Protein AF-0000000072098913 (afdb_homodimer)

Organism: Capsicum annuum (NCBI:txid4072)

pLDDT: mean 86.0, std 19.07, range [28.91, 98.81]

Nearest PDB structures (foldseek):
  3gro-assembly1_B  TM=9.256E-01  e=4.649E-14  Homo sapiens
  1exw-assembly1_A  TM=8.723E-01  e=9.798E-14  Bos taurus
  1pja-assembly1_A  TM=8.798E-01  e=3.563E-09  Homo sapiens
  3gro-assembly1_B  TM=9.257E-01  e=7.244E-14  Homo sapiens
  1exw-assembly1_A  TM=8.723E-01  e=1.954E-13  Bos taurus

Sequence (402 aa):
VARGLIEFCDEAPPVKNFISIGGPNAGVASTTCAGGPWCAGTGGVSGVGIYSDYVQTHYAPSGYIKLPNDIAGYLKGCRYLPKLNNEIPGANNSIYKQRFTSLQNLVLIMFANDGVITPTESSWFGFYQDGTYSKVLPPQQTNIYIEDLFGLQTLDKAAKIKFIKVPGYHLGMDIQELQQYVVPYLINGAPKNKVATQVVHVARGLIEFCDEAPPVKNFISIGGPNAGVASTTCAGGPWCAGTGGVSGVGIYSDYVQTHYAPSGYIKLPNDIAGYLKGCRYLPKLNNEIPGANNSIYKQRFTSLQNLVLIMFANDGVITPTESSWFGFYQDGTYSKVLPPQQTNIYIEDLFGLQTLDKAAKIKFIKVPGYHLGMDIQELQQYVVPYLINGAPKNKVATQVVH

InterPro domains:
  IPR029058 Alpha/Beta hydrolase fold [G3DSA:3.40.50.1820] (1-196)
  IPR029058 Alpha/Beta hydrolase fold [SSF53474] (1-186)

Solvent-accessible surface area (backbone atoms only — not comparable to full-atom values): 21598 Å² total; per-residue (Å²): 111,61,66,46,36,55,48,44,19,84,68,43,76,89,62,49,54,49,77,39,75,54,36,54,70,54,17,23,54,56,70,63,47,60,84,42,70,60,24,70,76,51,70,66,59,52,85,89,44,49,40,35,69,67,39,42,74,33,26,58,74,34,28,35,45,35,43,38,77,37,52,69,52,28,54,72,31,25,75,41,43,31,62,74,52,30,60,34,85,95,64,61,52,68,63,30,20,57,46,49,50,59,38,63,32,40,37,23,30,24,27,73,52,28,73,78,41,34,54,43,47,4,21,62,44,5,37,53,40,81,65,34,93,82,47,74,33,55,31,80,70,30,66,55,26,70,67,36,43,37,23,58,36,60,32,47,76,67,66,24,55,39,49,41,82,40,80,30,42,66,84,51,68,53,67,67,53,41,39,67,75,44,37,47,65,40,37,61,57,78,67,84,71,87,71,84,61,54,76,84,126,111,60,67,47,36,55,46,45,19,84,69,44,75,89,64,50,54,48,77,40,74,55,35,55,70,56,19,21,55,58,68,63,46,61,82,41,71,60,24,71,76,51,64,70,57,52,84,89,43,50,39,34,70,67,38,43,74,31,26,59,73,35,28,35,45,33,44,37,77,36,53,69,51,29,54,72,30,25,74,40,43,31,62,76,52,30,61,35,85,95,63,62,50,69,64,30,19,56,46,50,51,60,38,63,32,40,36,25,30,23,27,73,50,27,72,78,39,34,54,43,49,3,22,62,42,6,37,52,40,81,64,35,91,84,47,73,34,55,32,78,70,30,65,56,26,70,68,36,43,38,23,57,37,59,31,46,75,68,68,25,54,40,51,42,81,41,82,31,41,67,81,52,67,53,66,68,53,40,41,67,74,44,37,46,64,40,36,61,57,76,67,83,70,88,70,84,61,55,74,83,124

Secondary structure (DSSP, 8-state):
-HHHHHHH-SSSPP-SEEEEES--TT-B---S--SSTTTGGGT---GGGTTSHHHHHHBGGGGGB--TT-HHHHHHH-SSHHHHTT-STT---HHHHHHHTT-SEEEEEEETT-SSSSSGGGGGT-EEPTT-SS-EEPGGGSHHHHTTSSSHHHHHHTT-EEEEEESSSTT---HHHHHHHTHHHHB-S---S--------/-HHHHHHH-SSSPP-SEEEEES--TT-B---S--SSTTTGGG----GGGTTSHHHHHHBGGGGGB--TT-HHHHHHH-SSHHHHTT-STT---HHHHHHHTT-SEEEEEEETT-SSSSSGGGGGT-EEPTT-SS-EEPGGGSHHHHTTSSSHHHHHHTT-EEEEEESSSTT---HHHHHHHTHHHHB-S---S--------

Foldseek 3Di:
DVLCLQQVDPPRDADAEDAQALDLLQAAADPQPPPDPVRVPVVPPDPPPLLPPVNLVPPVSSLRHDHLQCNVSNLPRRDHNCVLLQPNPPPQDQSLQVRVQNHQAYEQEFAPAEPRGVPSLSSVVWQDHRNDSPDIDHNCPDPSQVVVRRCSVVCVVVVRYAYHYDHDYRVPDDPVRCVQRPVCSVVPPPPPDDDPRPPPD/DVLCLLQVDPPRDADAEDAQALDLLQAAADPQPPPDPVRVPVVPPDPPPLLPPVNLVPPVSSLRHDHLQCNVSNLPRRDHNCVSLQPNPPPQDQSLQVRVQNHQAYEQEFAPAEPRGVPSLSSVVWQDHRNDSPDIDHNCPDPSQVVVRRCSVVCVVVVRYAYHYDHDYRVPDDPVRCVQRPVCRVVPPPPPDDDPRPPPD

Structure (mmCIF, N/CA/C/O backbone):
data_AF-0000000072098913-model_v1
#
loop_
_entity.id
_entity.type
_entity.pdbx_description
1 polymer 'Palmitoyl-protein thioesterase 1-like'
#
loop_
_atom_site.group_PDB
_atom_site.id
_atom_site.type_symbol
_atom_site.label_atom_id
_atom_site.label_alt_id
_atom_site.label_comp_id
_atom_site.label_asym_id
_atom_site.label_entity_id
_atom_site.label_seq_id
_atom_site.pdbx_PDB_ins_code
_atom_site.Cartn_x
_atom_site.Cartn_y
_atom_site.Cartn_z
_atom_site.occupancy
_atom_site.B_iso_or_equiv
_atom_site.auth_seq_id
_atom_site.auth_comp_id
_atom_site.auth_asym_id
_atom_site.auth_atom_id
_atom_site.pdbx_PDB_model_num
ATOM 1 N N . VAL A 1 1 ? 1.416 5.195 0.29 1 87.5 1 VAL A N 1
ATOM 2 C CA . VAL A 1 1 ? 1.669 4.633 -1.031 1 87.5 1 VAL A CA 1
ATOM 3 C C . VAL A 1 1 ? 0.344 4.312 -1.72 1 87.5 1 VAL A C 1
ATOM 5 O O . VAL A 1 1 ? 0.079 4.797 -2.822 1 87.5 1 VAL A O 1
ATOM 8 N N . ALA A 1 2 ? -0.575 3.66 -1.055 1 91.25 2 ALA A N 1
ATOM 9 C CA . ALA A 1 2 ? -1.812 3.191 -1.674 1 91.25 2 ALA A CA 1
ATOM 10 C C . ALA A 1 2 ? -2.678 4.363 -2.125 1 91.25 2 ALA A C 1
ATOM 12 O O . ALA A 1 2 ? -3.402 4.262 -3.119 1 91.25 2 ALA A O 1
ATOM 13 N N . ARG A 1 3 ? -2.588 5.488 -1.411 1 95.81 3 ARG A N 1
ATOM 14 C CA . ARG A 1 3 ? -3.373 6.656 -1.8 1 95.81 3 ARG A CA 1
ATOM 15 C C . ARG A 1 3 ? -2.969 7.152 -3.184 1 95.81 3 ARG A C 1
ATOM 17 O O . ARG A 1 3 ? -3.779 7.742 -3.9 1 95.81 3 ARG A O 1
ATOM 24 N N . GLY A 1 4 ? -1.694 6.922 -3.562 1 94.94 4 GLY A N 1
ATOM 25 C CA . GLY A 1 4 ? -1.233 7.27 -4.898 1 94.94 4 GLY A CA 1
ATOM 26 C C . GLY A 1 4 ? -2.043 6.609 -6 1 94.94 4 GLY A C 1
ATOM 27 O O . GLY A 1 4 ? -2.232 7.188 -7.07 1 94.94 4 GLY A O 1
ATOM 28 N N . LEU A 1 5 ? -2.596 5.422 -5.715 1 93.94 5 LEU A N 1
ATOM 29 C CA . LEU A 1 5 ? -3.4 4.715 -6.707 1 93.94 5 LEU A CA 1
ATOM 30 C C . LEU A 1 5 ? -4.664 5.496 -7.039 1 93.94 5 LEU A C 1
ATOM 32 O O . LEU A 1 5 ? -5.105 5.516 -8.188 1 93.94 5 LEU A O 1
ATOM 36 N N . ILE A 1 6 ? -5.195 6.141 -6.051 1 94.69 6 ILE A N 1
ATOM 37 C CA . ILE A 1 6 ? -6.422 6.91 -6.234 1 94.69 6 ILE A CA 1
ATOM 38 C C . ILE A 1 6 ? -6.125 8.18 -7.023 1 94.69 6 ILE A C 1
ATOM 40 O O . ILE A 1 6 ? -6.844 8.516 -7.965 1 94.69 6 ILE A O 1
ATOM 44 N N . GLU A 1 7 ? -5.012 8.781 -6.715 1 95 7 GLU A N 1
ATOM 45 C CA . GLU A 1 7 ? -4.793 10.125 -7.227 1 95 7 GLU A CA 1
ATOM 46 C C . GLU A 1 7 ? -3.961 10.102 -8.508 1 95 7 GLU A C 1
ATOM 48 O O . GLU A 1 7 ? -4.246 10.844 -9.453 1 95 7 GLU A O 1
ATOM 53 N N . PHE A 1 8 ? -3.031 9.188 -8.586 1 93.06 8 PHE A N 1
ATOM 54 C CA . PHE A 1 8 ? -2.08 9.234 -9.695 1 93.06 8 PHE A CA 1
ATOM 55 C C . PHE A 1 8 ? -2.586 8.422 -10.875 1 93.06 8 PHE A C 1
ATOM 57 O O . PHE A 1 8 ? -2.131 8.617 -12.008 1 93.06 8 PHE A O 1
ATOM 64 N N . CYS A 1 9 ? -3.482 7.477 -10.688 1 92.88 9 CYS A N 1
ATOM 65 C CA . CYS A 1 9 ? -3.689 6.445 -11.703 1 92.88 9 CYS A CA 1
ATOM 66 C C . CYS A 1 9 ? -5.051 6.605 -12.375 1 92.88 9 CYS A C 1
ATOM 68 O O . CYS A 1 9 ? -6.086 6.52 -11.711 1 92.88 9 CYS A O 1
ATOM 70 N N . ASP A 1 10 ? -4.965 6.66 -13.633 1 87.62 10 ASP A N 1
ATOM 71 C CA . ASP A 1 10 ? -6.199 6.742 -14.406 1 87.62 10 ASP A CA 1
ATOM 72 C C . ASP A 1 10 ? -6.859 5.371 -14.539 1 87.62 10 ASP A C 1
ATOM 74 O O . ASP A 1 10 ? -8.086 5.273 -14.617 1 87.62 10 ASP A O 1
ATOM 78 N N . GLU A 1 11 ? -6.07 4.32 -14.5 1 85 11 GLU A N 1
ATOM 79 C CA . GLU A 1 11 ? -6.574 2.99 -14.828 1 85 11 GLU A CA 1
ATOM 80 C C . GLU A 1 11 ? -6.809 2.162 -13.57 1 85 11 GLU A C 1
ATOM 82 O O . GLU A 1 11 ? -7.184 0.992 -13.648 1 85 11 GLU A O 1
ATOM 87 N N . ALA A 1 12 ? -6.598 2.799 -12.438 1 86.25 12 ALA A N 1
ATOM 88 C CA . ALA A 1 12 ? -6.844 2.049 -11.211 1 86.25 12 ALA A CA 1
ATOM 89 C C . ALA A 1 12 ? -8.336 1.808 -11.008 1 86.25 12 ALA A C 1
ATOM 91 O O . ALA A 1 12 ? -9.164 2.65 -11.367 1 86.25 12 ALA A O 1
ATOM 92 N N . PRO A 1 13 ? -8.625 0.632 -10.484 1 85.06 13 PRO A N 1
ATOM 93 C CA . PRO A 1 13 ? -10.039 0.431 -10.164 1 85.06 13 PRO A CA 1
ATOM 94 C C . PRO A 1 13 ? -10.562 1.454 -9.164 1 85.06 13 PRO A C 1
ATOM 96 O O . PRO A 1 13 ? -9.797 1.999 -8.367 1 85.06 13 PRO A O 1
ATOM 99 N N . PRO A 1 14 ? -11.875 1.675 -9.273 1 87.12 14 PRO A N 1
ATOM 100 C CA . PRO A 1 14 ? -12.453 2.615 -8.312 1 87.12 14 PRO A CA 1
ATOM 101 C C . PRO A 1 14 ? -12.289 2.15 -6.863 1 87.12 14 PRO A C 1
ATOM 103 O O . PRO A 1 14 ? -12.375 0.951 -6.586 1 87.12 14 PRO A O 1
ATOM 106 N N . VAL A 1 15 ? -12.023 3.072 -6.023 1 91.19 15 VAL A N 1
ATOM 107 C CA . VAL A 1 15 ? -11.898 2.832 -4.59 1 91.19 15 VAL A CA 1
ATOM 108 C C . VAL A 1 15 ? -13.047 3.514 -3.85 1 91.19 15 VAL A C 1
ATOM 110 O O . VAL A 1 15 ? -13.25 4.723 -3.984 1 91.19 15 VAL A O 1
ATOM 113 N N . LYS A 1 16 ? -13.758 2.734 -3.088 1 92.44 16 LYS A N 1
ATOM 114 C CA . LYS A 1 16 ? -14.891 3.289 -2.348 1 92.44 16 LYS A CA 1
ATOM 115 C C . LYS A 1 16 ? -14.477 3.705 -0.939 1 92.44 16 LYS A C 1
ATOM 117 O O . LYS A 1 16 ? -14.828 4.793 -0.479 1 92.44 16 LYS A O 1
ATOM 122 N N . ASN A 1 17 ? -13.766 2.832 -0.33 1 94.12 17 ASN A N 1
ATOM 123 C CA . ASN A 1 17 ? -13.289 3.084 1.025 1 94.12 17 ASN A CA 1
ATOM 124 C C . ASN A 1 17 ? -11.766 3.029 1.101 1 94.12 17 ASN A C 1
ATOM 126 O O . ASN A 1 17 ? -11.148 2.102 0.578 1 94.12 17 ASN A O 1
ATOM 130 N N . PHE A 1 18 ? -11.211 4.027 1.618 1 96.62 18 PHE A N 1
ATOM 131 C CA . PHE A 1 18 ? -9.766 4.078 1.831 1 96.62 18 PHE A CA 1
ATOM 132 C C . PHE A 1 18 ? -9.438 4.105 3.318 1 96.62 18 PHE A C 1
ATOM 134 O O . PHE A 1 18 ? -9.984 4.922 4.062 1 96.62 18 PHE A O 1
ATOM 141 N N . ILE A 1 19 ? -8.602 3.172 3.775 1 96.12 19 ILE A N 1
ATOM 142 C CA . ILE A 1 19 ? -8.195 3.068 5.172 1 96.12 19 ILE A CA 1
ATOM 143 C C . ILE A 1 19 ? -6.699 3.328 5.293 1 96.12 19 ILE A C 1
ATOM 145 O O . ILE A 1 19 ? -5.887 2.598 4.719 1 96.12 19 ILE A O 1
ATOM 149 N N . SER A 1 20 ? -6.312 4.355 5.953 1 97.69 20 SER A N 1
ATOM 150 C CA . SER A 1 20 ? -4.926 4.637 6.312 1 97.69 20 SER A CA 1
ATOM 151 C C . SER A 1 20 ? -4.641 4.238 7.754 1 97.69 20 SER A C 1
ATOM 153 O O . SER A 1 20 ? -5.242 4.773 8.688 1 97.69 20 SER A O 1
ATOM 155 N N . ILE A 1 21 ? -3.795 3.301 7.93 1 95.69 21 ILE A N 1
ATOM 156 C CA . ILE A 1 21 ? -3.453 2.805 9.258 1 95.69 21 ILE A CA 1
ATOM 157 C C . ILE A 1 21 ? -2.09 3.352 9.68 1 95.69 21 ILE A C 1
ATOM 159 O O . ILE A 1 21 ? -1.053 2.838 9.258 1 95.69 21 ILE A O 1
ATOM 163 N N . GLY A 1 22 ? -2.072 4.332 10.5 1 95.75 22 GLY A N 1
ATOM 164 C CA . GLY A 1 22 ? -0.832 4.938 10.953 1 95.75 22 GLY A CA 1
ATOM 165 C C . GLY A 1 22 ? -0.014 5.539 9.828 1 95.75 22 GLY A C 1
ATOM 166 O O . GLY A 1 22 ? 1.218 5.496 9.852 1 95.75 22 GLY A O 1
ATOM 167 N N . GLY A 1 23 ? -0.62 6.031 8.828 1 96 23 GLY A N 1
ATOM 168 C CA . GLY A 1 23 ? 0.094 6.578 7.684 1 96 23 GLY A CA 1
ATOM 169 C C . GLY A 1 23 ? 0.58 7.996 7.91 1 96 23 GLY A C 1
ATOM 170 O O . GLY A 1 23 ? -0.085 8.789 8.586 1 96 23 GLY A O 1
ATOM 171 N N . PRO A 1 24 ? 1.783 8.328 7.375 1 96.75 24 PRO A N 1
ATOM 172 C CA . PRO A 1 24 ? 2.283 9.703 7.449 1 96.75 24 PRO A CA 1
ATOM 173 C C . PRO A 1 24 ? 1.646 10.617 6.406 1 96.75 24 PRO A C 1
ATOM 175 O O . PRO A 1 24 ? 2.348 11.195 5.57 1 96.75 24 PRO A O 1
ATOM 178 N N . ASN A 1 25 ? 0.401 10.93 6.562 1 98.56 25 ASN A N 1
ATOM 179 C CA . ASN A 1 25 ? -0.405 11.555 5.52 1 98.56 25 ASN A CA 1
ATOM 180 C C . ASN A 1 25 ? -0.015 13.016 5.316 1 98.56 25 ASN A C 1
ATOM 182 O O . ASN A 1 25 ? -0.123 13.539 4.207 1 98.56 25 ASN A O 1
ATOM 186 N N . ALA A 1 26 ? 0.396 13.742 6.426 1 98.56 26 ALA A N 1
ATOM 187 C CA . ALA A 1 26 ? 0.871 15.117 6.312 1 98.56 26 ALA A CA 1
ATOM 188 C C . ALA A 1 26 ? 2.393 15.18 6.402 1 98.56 26 ALA A C 1
ATOM 190 O O . ALA A 1 26 ? 2.973 16.266 6.441 1 98.56 26 ALA A O 1
ATOM 191 N N . GLY A 1 27 ? 3.039 13.977 6.508 1 97.19 27 GLY A N 1
ATOM 192 C CA . GLY A 1 27 ? 4.492 13.906 6.562 1 97.19 27 GLY A CA 1
ATOM 193 C C . GLY A 1 27 ? 5.016 13.5 7.926 1 97.19 27 GLY A C 1
ATOM 194 O O . GLY A 1 27 ? 4.242 13.312 8.867 1 97.19 27 GLY A O 1
ATOM 195 N N . VAL A 1 28 ? 6.277 13.312 7.973 1 95.5 28 VAL A N 1
ATOM 196 C CA . VAL A 1 28 ? 7.008 13.031 9.203 1 95.5 28 VAL A CA 1
ATOM 197 C C . VAL A 1 28 ? 8.078 14.094 9.422 1 95.5 28 VAL A C 1
ATOM 199 O O . VAL A 1 28 ? 8.844 14.414 8.508 1 95.5 28 VAL A O 1
ATOM 202 N N . ALA A 1 29 ? 8.109 14.734 10.609 1 92.56 29 ALA A N 1
ATOM 203 C CA . ALA A 1 29 ? 9.008 15.852 10.898 1 92.56 29 ALA A CA 1
ATOM 204 C C . ALA A 1 29 ? 10.336 15.359 11.461 1 92.56 29 ALA A C 1
ATOM 206 O O . ALA A 1 29 ? 11.172 16.156 11.883 1 92.56 29 ALA A O 1
ATOM 207 N N . SER A 1 30 ? 10.625 14.203 11.641 1 76.44 30 SER A N 1
ATOM 208 C CA . SER A 1 30 ? 11.891 13.727 12.172 1 76.44 30 SER A CA 1
ATOM 209 C C . SER A 1 30 ? 12.609 12.836 11.164 1 76.44 30 SER A C 1
ATOM 211 O O . SER A 1 30 ? 11.977 12.078 10.43 1 76.44 30 SER A O 1
ATOM 213 N N . THR A 1 31 ? 13.812 13.32 10.984 1 60.28 31 THR A N 1
ATOM 214 C CA . THR A 1 31 ? 14.688 12.531 10.125 1 60.28 31 THR A CA 1
ATOM 215 C C . THR A 1 31 ? 15.234 11.32 10.875 1 60.28 31 THR A C 1
ATOM 217 O O . THR A 1 31 ? 15.875 10.453 10.281 1 60.28 31 THR A O 1
ATOM 220 N N . THR A 1 32 ? 15.109 11.641 12.352 1 54.09 32 THR A N 1
ATOM 221 C CA . THR A 1 32 ? 15.758 10.594 13.133 1 54.09 32 THR A CA 1
ATOM 222 C C . THR A 1 32 ? 15.094 9.242 12.891 1 54.09 32 THR A C 1
ATOM 224 O O . THR A 1 32 ? 13.867 9.148 12.844 1 54.09 32 THR A O 1
ATOM 227 N N . CYS A 1 33 ? 15.664 8.609 12.047 1 49.53 33 CYS A N 1
ATOM 228 C CA . CYS A 1 33 ? 15.266 7.207 12.055 1 49.53 33 CYS A CA 1
ATOM 229 C C . CYS A 1 33 ? 15.094 6.695 13.477 1 49.53 33 CYS A C 1
ATOM 231 O O . CYS A 1 33 ? 16.016 6.762 14.281 1 49.53 33 CYS A O 1
ATOM 233 N N . ALA A 1 34 ? 14.211 7.344 14.102 1 42.31 34 ALA A N 1
ATOM 234 C CA . ALA A 1 34 ? 13.984 7.055 15.516 1 42.31 34 ALA A CA 1
ATOM 235 C C . ALA A 1 34 ? 14.062 5.559 15.789 1 42.31 34 ALA A C 1
ATOM 237 O O . ALA A 1 34 ? 13.07 4.84 15.664 1 42.31 34 ALA A O 1
ATOM 238 N N . GLY A 1 35 ? 15.219 5.094 16.156 1 43.25 35 GLY A N 1
ATOM 239 C CA . GLY A 1 35 ? 15.477 3.855 16.875 1 43.25 35 GLY A CA 1
ATOM 240 C C . GLY A 1 35 ? 15.172 2.615 16.062 1 43.25 35 GLY A C 1
ATOM 241 O O . GLY A 1 35 ? 15.266 1.494 16.562 1 43.25 35 GLY A O 1
ATOM 242 N N . GLY A 1 36 ? 14.484 2.865 15.016 1 43.72 36 GLY A N 1
ATOM 243 C CA . GLY A 1 36 ? 14.234 1.586 14.367 1 43.72 36 GLY A CA 1
ATOM 244 C C . GLY A 1 36 ? 15.422 1.086 13.562 1 43.72 36 GLY A C 1
ATOM 245 O O . GLY A 1 36 ? 16.391 1.826 13.336 1 43.72 36 GLY A O 1
ATOM 246 N N . PRO A 1 37 ? 15.625 -0.216 13.5 1 43.28 37 PRO A N 1
ATOM 247 C CA . PRO A 1 37 ? 16.766 -0.815 12.812 1 43.28 37 PRO A CA 1
ATOM 248 C C . PRO A 1 37 ? 17.078 -0.137 11.477 1 43.28 37 PRO A C 1
ATOM 250 O O . PRO A 1 37 ? 18.141 -0.37 10.891 1 43.28 37 PRO A O 1
ATOM 253 N N . TRP A 1 38 ? 16.188 0.713 11.117 1 43.41 38 TRP A N 1
ATOM 254 C CA . TRP A 1 38 ? 16.422 1.33 9.812 1 43.41 38 TRP A CA 1
ATOM 255 C C . TRP A 1 38 ? 17.375 2.514 9.93 1 43.41 38 TRP A C 1
ATOM 257 O O . TRP A 1 38 ? 17.875 3.014 8.922 1 43.41 38 TRP A O 1
ATOM 267 N N . CYS A 1 39 ? 17.469 3.062 11.086 1 50 39 CYS A N 1
ATOM 268 C CA . CYS A 1 39 ? 18.172 4.332 11.273 1 50 39 CYS A CA 1
ATOM 269 C C . CYS A 1 39 ? 19.672 4.156 11.141 1 50 39 CYS A C 1
ATOM 271 O O . CYS A 1 39 ? 20.391 5.113 10.867 1 50 39 CYS A O 1
ATOM 273 N N . ALA A 1 40 ? 20.094 3.094 11.531 1 43.69 40 ALA A N 1
ATOM 274 C CA . ALA A 1 40 ? 21.547 2.986 11.633 1 43.69 40 ALA A CA 1
ATOM 275 C C . ALA A 1 40 ? 22.219 3.328 10.305 1 43.69 40 ALA A C 1
ATOM 277 O O . ALA A 1 40 ? 23.312 3.9 10.289 1 43.69 40 ALA A O 1
ATOM 278 N N . GLY A 1 41 ? 21.625 2.918 9.281 1 43.66 41 GLY A N 1
ATOM 279 C CA . GLY A 1 41 ? 22.391 3.113 8.062 1 43.66 41 GLY A CA 1
ATOM 280 C C . GLY A 1 41 ? 22.312 4.531 7.531 1 43.66 41 GLY A C 1
ATOM 281 O O . GLY A 1 41 ? 23.031 4.891 6.594 1 43.66 41 GLY A O 1
ATOM 282 N N . THR A 1 42 ? 21.266 5.215 7.918 1 47.19 42 THR A N 1
ATOM 283 C CA . THR A 1 42 ? 21.219 6.531 7.293 1 47.19 42 THR A CA 1
ATOM 284 C C . THR A 1 42 ? 22.156 7.504 8.016 1 47.19 42 THR A C 1
ATOM 286 O O . THR A 1 42 ? 22.25 8.672 7.641 1 47.19 42 THR A O 1
ATOM 289 N N . GLY A 1 43 ? 23.172 7.23 8.523 1 44.56 43 GLY A N 1
ATOM 290 C CA . GLY A 1 43 ? 24.156 8.117 9.117 1 44.56 43 GLY A CA 1
ATOM 291 C C . GLY A 1 43 ? 23.562 9.445 9.562 1 44.56 43 GLY A C 1
ATOM 292 O O . GLY A 1 43 ? 24.234 10.484 9.469 1 44.56 43 GLY A O 1
ATOM 293 N N . GLY A 1 44 ? 22.438 9.383 10.266 1 47.78 44 GLY A N 1
ATOM 294 C CA . GLY A 1 44 ? 21.938 10.656 10.758 1 47.78 44 GLY A CA 1
ATOM 295 C C . GLY A 1 44 ? 21.703 11.68 9.656 1 47.78 44 GLY A C 1
ATOM 296 O O . GLY A 1 44 ? 22.516 12.586 9.461 1 47.78 44 GLY A O 1
ATOM 297 N N . VAL A 1 45 ? 21.188 11.375 8.594 1 47.69 45 VAL A N 1
ATOM 298 C CA . VAL A 1 45 ? 20.953 12.422 7.602 1 47.69 45 VAL A CA 1
ATOM 299 C C . VAL A 1 45 ? 20.484 13.695 8.297 1 47.69 45 VAL A C 1
ATOM 301 O O . VAL A 1 45 ? 19.438 13.695 8.945 1 47.69 45 VAL A O 1
ATOM 304 N N . SER A 1 46 ? 21.344 14.43 8.727 1 50.94 46 SER A N 1
ATOM 305 C CA . SER A 1 46 ? 20.984 15.781 9.148 1 50.94 46 SER A CA 1
ATOM 306 C C . SER A 1 46 ? 20.078 16.453 8.125 1 50.94 46 SER A C 1
ATOM 308 O O . SER A 1 46 ? 20.016 16.031 6.965 1 50.94 46 SER A O 1
ATOM 310 N N . GLY A 1 47 ? 19.047 17.375 8.523 1 56.81 47 GLY A N 1
ATOM 311 C CA . GLY A 1 47 ? 18.094 18.172 7.777 1 56.81 47 GLY A CA 1
ATOM 3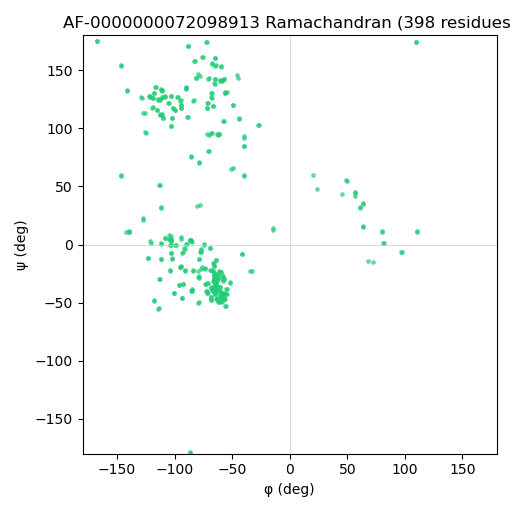12 C C . GLY A 1 47 ? 18.641 18.688 6.461 1 56.81 47 GLY A C 1
ATOM 313 O O . GLY A 1 47 ? 17.906 18.828 5.484 1 56.81 47 GLY A O 1
ATOM 314 N N . VAL A 1 48 ? 20 18.812 6.266 1 60.53 48 VAL A N 1
ATOM 315 C CA . VAL A 1 48 ? 20.516 19.578 5.133 1 60.53 48 VAL A CA 1
ATOM 316 C C . VAL A 1 48 ? 20.578 18.688 3.893 1 60.53 48 VAL A C 1
ATOM 318 O O . VAL A 1 48 ? 20.391 19.156 2.77 1 60.53 48 VAL A O 1
ATOM 321 N N . GLY A 1 49 ? 20.141 17.438 3.977 1 82.69 49 GLY A N 1
ATOM 322 C CA . GLY A 1 49 ? 20.281 16.672 2.746 1 82.69 49 GLY A CA 1
ATOM 323 C C . GLY A 1 49 ? 19.094 15.773 2.453 1 82.69 49 GLY A C 1
ATOM 324 O O . GLY A 1 49 ? 19.094 15.047 1.458 1 82.69 49 GLY A O 1
ATOM 325 N N . ILE A 1 50 ? 18.172 16.016 3.178 1 87 50 ILE A N 1
ATOM 326 C CA . ILE A 1 50 ? 17.062 15.07 3.082 1 87 50 ILE A CA 1
ATOM 327 C C . ILE A 1 50 ? 16.297 15.305 1.784 1 87 50 ILE A C 1
ATOM 329 O O . ILE A 1 50 ? 15.703 14.375 1.234 1 87 50 ILE A O 1
ATOM 333 N N . TYR A 1 51 ? 16.422 16.469 1.197 1 91.44 51 TYR A N 1
ATOM 334 C CA . TYR A 1 51 ? 15.656 16.797 0.001 1 91.44 51 TYR A CA 1
ATOM 335 C C . TYR A 1 51 ? 16.531 16.75 -1.241 1 91.44 51 TYR A C 1
ATOM 337 O O . TYR A 1 51 ? 16.094 17.125 -2.332 1 91.44 51 TYR A O 1
ATOM 345 N N . SER A 1 52 ? 17.766 16.344 -1.067 1 90.12 52 SER A N 1
ATOM 346 C CA . SER A 1 52 ? 18.625 16.188 -2.238 1 90.12 52 SER A CA 1
ATOM 347 C C . SER A 1 52 ? 18.094 15.086 -3.158 1 90.12 52 SER A C 1
ATOM 349 O O . SER A 1 52 ? 17.422 14.156 -2.703 1 90.12 52 SER A O 1
ATOM 351 N N . ASP A 1 53 ? 18.469 15.242 -4.469 1 89.19 53 ASP A N 1
ATOM 352 C CA . ASP A 1 53 ? 18.047 14.25 -5.453 1 89.19 53 ASP A CA 1
ATOM 353 C C . ASP A 1 53 ? 18.531 12.852 -5.062 1 89.19 53 ASP A C 1
ATOM 355 O O . ASP A 1 53 ? 17.797 11.875 -5.188 1 89.19 53 ASP A O 1
ATOM 359 N N . TYR A 1 54 ? 19.781 12.82 -4.629 1 86.56 54 TYR A N 1
ATOM 360 C CA . TYR A 1 54 ? 20.375 11.539 -4.27 1 86.56 54 TYR A CA 1
ATOM 361 C C . TYR A 1 54 ? 19.578 10.859 -3.158 1 86.56 54 TYR A C 1
ATOM 363 O O . TYR A 1 54 ? 19.156 9.711 -3.295 1 86.56 54 TYR A O 1
ATOM 371 N N . VAL A 1 55 ? 19.25 11.547 -2.068 1 85.25 55 VAL A N 1
ATOM 372 C CA . VAL A 1 55 ? 18.531 10.977 -0.928 1 85.25 55 VAL A CA 1
ATOM 373 C C . VAL A 1 55 ? 17.094 10.633 -1.335 1 85.25 55 VAL A C 1
ATOM 375 O O . VAL A 1 55 ? 16.609 9.547 -1.006 1 85.25 55 VAL A O 1
ATOM 378 N N . GLN A 1 56 ? 16.5 11.453 -2.119 1 88.81 56 GLN A N 1
ATOM 379 C CA . GLN A 1 56 ? 15.117 11.273 -2.525 1 88.81 56 GLN A CA 1
ATOM 380 C C . GLN A 1 56 ? 14.969 10.07 -3.445 1 88.81 56 GLN A C 1
ATOM 382 O O . GLN A 1 56 ? 13.891 9.461 -3.512 1 88.81 56 GLN A O 1
ATOM 387 N N . THR A 1 57 ? 16.047 9.672 -4.082 1 86.31 57 THR A N 1
ATOM 388 C CA . THR A 1 57 ? 15.938 8.555 -5.016 1 86.31 57 THR A CA 1
ATOM 389 C C . THR A 1 57 ? 16.5 7.277 -4.398 1 86.31 57 THR A C 1
ATOM 391 O O . THR A 1 57 ? 16.281 6.184 -4.926 1 86.31 57 THR A O 1
ATOM 394 N N . HIS A 1 58 ? 17.156 7.438 -3.133 1 82.06 58 HIS A N 1
ATOM 395 C CA . HIS A 1 58 ? 17.844 6.258 -2.604 1 82.06 58 HIS A CA 1
ATOM 396 C C . HIS A 1 58 ? 17.312 5.895 -1.22 1 82.06 58 HIS A C 1
ATOM 398 O O . HIS A 1 58 ? 17.609 4.82 -0.697 1 82.06 58 HIS A O 1
ATOM 404 N N . TYR A 1 59 ? 16.562 6.762 -0.642 1 84.62 59 TYR A N 1
ATOM 405 C CA . TYR A 1 59 ? 15.977 6.555 0.675 1 84.62 59 TYR A CA 1
ATOM 406 C C . TYR A 1 59 ? 14.461 6.742 0.629 1 84.62 59 TYR A C 1
ATOM 408 O O . TYR A 1 59 ? 13.961 7.855 0.806 1 84.62 59 TYR A O 1
ATOM 416 N N . ALA A 1 60 ? 13.742 5.652 0.503 1 84.62 60 ALA A N 1
ATOM 417 C CA . ALA A 1 60 ? 12.312 5.68 0.195 1 84.62 60 ALA A CA 1
ATOM 418 C C . ALA A 1 60 ? 11.539 6.484 1.237 1 84.62 60 ALA A C 1
ATOM 420 O O . ALA A 1 60 ? 10.68 7.289 0.892 1 84.62 60 ALA A O 1
ATOM 421 N N . PRO A 1 61 ? 11.82 6.355 2.564 1 87.62 61 PRO A N 1
ATOM 422 C CA . PRO A 1 61 ? 11.039 7.109 3.553 1 87.62 61 PRO A CA 1
ATOM 423 C C . PRO A 1 61 ? 11.211 8.617 3.41 1 87.62 61 PRO A C 1
ATOM 425 O O . PRO A 1 61 ? 10.414 9.391 3.957 1 87.62 61 PRO A O 1
ATOM 428 N N . SER A 1 62 ? 12.227 9 2.629 1 89.5 62 SER A N 1
ATOM 429 C CA . SER A 1 62 ? 12.5 10.43 2.492 1 89.5 62 SER A CA 1
ATOM 430 C C . SER A 1 62 ? 11.367 11.141 1.761 1 89.5 62 SER A C 1
ATOM 432 O O . SER A 1 62 ? 11.18 12.352 1.922 1 89.5 62 SER A O 1
ATOM 434 N N . GLY A 1 63 ? 10.602 10.414 0.989 1 92.69 63 GLY A N 1
ATOM 435 C CA . GLY A 1 63 ? 9.484 10.984 0.252 1 92.69 63 GLY A CA 1
ATOM 436 C C . GLY A 1 63 ? 8.344 11.43 1.146 1 92.69 63 GLY A C 1
ATOM 437 O O . GLY A 1 63 ? 7.406 12.086 0.688 1 92.69 63 GLY A O 1
ATOM 438 N N . TYR A 1 64 ? 8.484 11.18 2.496 1 94.94 64 TYR A N 1
ATOM 439 C CA . TYR A 1 64 ? 7.445 11.547 3.449 1 94.94 64 TYR A CA 1
ATOM 440 C C . TYR A 1 64 ? 7.984 12.5 4.504 1 94.94 64 TYR A C 1
ATOM 442 O O . TYR A 1 64 ? 7.254 12.914 5.41 1 94.94 64 TYR A O 1
ATOM 450 N N . ILE A 1 65 ? 9.219 12.883 4.375 1 93.31 65 ILE A N 1
ATOM 451 C CA . ILE A 1 65 ? 9.812 13.742 5.383 1 93.31 65 ILE A CA 1
ATOM 452 C C . ILE A 1 65 ? 9.461 15.203 5.09 1 93.31 65 ILE A C 1
ATOM 454 O O . ILE A 1 65 ? 9.703 15.695 3.984 1 93.31 65 ILE A O 1
ATOM 458 N N . LYS A 1 66 ? 8.883 15.797 6.023 1 95.81 66 LYS A N 1
ATOM 459 C CA . LYS A 1 66 ? 8.516 17.219 5.992 1 95.81 66 LYS A CA 1
ATOM 460 C C . LYS A 1 66 ? 9.07 17.953 7.207 1 95.81 66 LYS A C 1
ATOM 462 O O . LYS A 1 66 ? 8.648 17.703 8.336 1 95.81 66 LYS A O 1
ATOM 467 N N . LEU A 1 67 ? 9.984 18.828 6.91 1 93.56 67 LEU A N 1
ATOM 468 C CA . LEU A 1 67 ? 10.562 19.625 7.988 1 93.56 67 LEU A CA 1
ATOM 469 C C . LEU A 1 67 ? 9.836 20.953 8.133 1 93.56 67 LEU A C 1
ATOM 471 O O . LEU A 1 67 ? 9.844 21.766 7.211 1 93.56 67 LEU A O 1
ATOM 475 N N . PRO A 1 68 ? 9.258 21.156 9.344 1 94.81 68 PRO A N 1
ATOM 476 C CA . PRO A 1 68 ? 8.461 22.375 9.523 1 94.81 68 PRO A CA 1
ATOM 477 C C . PRO A 1 68 ? 9.289 23.656 9.344 1 94.81 68 PRO A C 1
ATOM 479 O O . PRO A 1 68 ? 8.75 24.703 8.977 1 94.81 68 PRO A O 1
ATOM 482 N N . ASN A 1 69 ? 10.555 23.578 9.516 1 93.19 69 ASN A N 1
ATOM 483 C CA . ASN A 1 69 ? 11.414 24.75 9.414 1 93.19 69 ASN A CA 1
ATOM 484 C C . ASN A 1 69 ? 12 24.891 8.008 1 93.19 69 ASN A C 1
ATOM 486 O O . ASN A 1 69 ? 12.836 25.766 7.77 1 93.19 69 ASN A O 1
ATOM 490 N N . ASP A 1 70 ? 11.609 24.062 7.109 1 93.75 70 ASP A N 1
ATOM 491 C CA . ASP A 1 70 ? 12.102 24.141 5.734 1 93.75 70 ASP A CA 1
ATOM 492 C C . ASP A 1 70 ? 11.016 23.719 4.742 1 93.75 70 ASP A C 1
ATOM 494 O O . ASP A 1 70 ? 11.242 22.844 3.91 1 93.75 70 ASP A O 1
ATOM 498 N N . ILE A 1 71 ? 9.938 24.438 4.781 1 96.12 71 ILE A N 1
ATOM 499 C CA . ILE A 1 71 ? 8.797 24.109 3.924 1 96.12 71 ILE A CA 1
ATOM 500 C C . ILE A 1 71 ? 9.172 24.344 2.461 1 96.12 71 ILE A C 1
ATOM 502 O O . ILE A 1 71 ? 8.773 23.578 1.583 1 96.12 71 ILE A O 1
ATOM 506 N N . ALA A 1 72 ? 9.953 25.406 2.229 1 95.94 72 ALA A N 1
ATOM 507 C CA . ALA A 1 72 ? 10.398 25.656 0.859 1 95.94 72 ALA A CA 1
ATOM 508 C C . ALA A 1 72 ? 11.172 24.469 0.312 1 95.94 72 ALA A C 1
ATOM 510 O O . ALA A 1 72 ? 10.945 24.031 -0.82 1 95.94 72 ALA A O 1
ATOM 511 N N . GLY A 1 73 ? 12.125 23.906 1.089 1 95.12 73 GLY A N 1
ATOM 512 C CA . GLY A 1 73 ? 12.859 22.719 0.694 1 95.12 73 GLY A CA 1
ATOM 513 C C . GLY A 1 73 ? 11.969 21.5 0.473 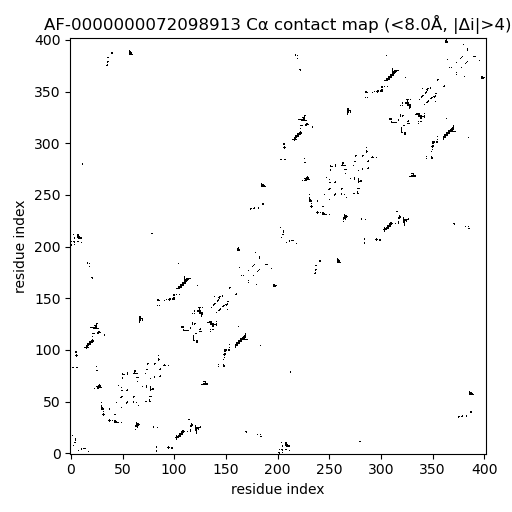1 95.12 73 GLY A C 1
ATOM 514 O O . GLY A 1 73 ? 12.148 20.766 -0.498 1 95.12 73 GLY A O 1
ATOM 515 N N . TYR A 1 74 ? 11.031 21.344 1.394 1 96.44 74 TYR A N 1
ATOM 516 C CA . TYR A 1 74 ? 10.055 20.281 1.282 1 96.44 74 TYR A CA 1
ATOM 517 C C . TYR A 1 74 ? 9.305 20.359 -0.044 1 96.44 74 TYR A C 1
ATOM 519 O O . TYR A 1 74 ? 9.281 19.391 -0.81 1 96.44 74 TYR A O 1
ATOM 527 N N . LEU A 1 75 ? 8.719 21.5 -0.401 1 97.38 75 LEU A N 1
ATOM 528 C CA . LEU A 1 75 ? 7.883 21.672 -1.585 1 97.38 75 LEU A CA 1
ATOM 529 C C . LEU A 1 75 ? 8.703 21.5 -2.857 1 97.38 75 LEU A C 1
ATOM 531 O O . LEU A 1 75 ? 8.203 21 -3.865 1 97.38 75 LEU A O 1
ATOM 535 N N . LYS A 1 76 ? 9.953 21.812 -2.795 1 95.69 76 LYS A N 1
ATOM 536 C CA . LYS A 1 76 ? 10.797 21.797 -3.984 1 95.69 76 LYS A CA 1
ATOM 537 C C . LYS A 1 76 ? 11.5 20.438 -4.129 1 95.69 76 LYS A C 1
ATOM 539 O O . LYS A 1 76 ? 11.688 19.953 -5.242 1 95.69 76 LYS A O 1
ATOM 544 N N . GLY A 1 77 ? 11.805 19.891 -3.031 1 94.38 77 GLY A N 1
ATOM 545 C CA . GLY A 1 77 ? 12.773 18.797 -3.098 1 94.38 77 GLY A CA 1
ATOM 546 C C . GLY A 1 77 ? 12.18 17.453 -2.725 1 94.38 77 GLY A C 1
ATOM 547 O O . GLY A 1 77 ? 12.727 16.406 -3.086 1 94.38 77 GLY A O 1
ATOM 548 N N . CYS A 1 78 ? 11.195 17.375 -1.884 1 94.56 78 CYS A N 1
ATOM 549 C CA . CYS A 1 78 ? 10.547 16.109 -1.562 1 94.56 78 CYS A CA 1
ATOM 550 C C . CYS A 1 78 ? 9.789 15.562 -2.766 1 94.56 78 CYS A C 1
ATOM 552 O O . CYS A 1 78 ? 8.914 16.234 -3.312 1 94.56 78 CYS A O 1
ATOM 554 N N . ARG A 1 79 ? 9.953 14.367 -3.133 1 92.56 79 ARG A N 1
ATOM 555 C CA . ARG A 1 79 ? 9.555 13.906 -4.457 1 92.56 79 ARG A CA 1
ATOM 556 C C . ARG A 1 79 ? 8.156 13.289 -4.43 1 92.56 79 ARG A C 1
ATOM 558 O O . ARG A 1 79 ? 7.516 13.148 -5.473 1 92.56 79 ARG A O 1
ATOM 565 N N . TYR A 1 80 ? 7.695 12.922 -3.299 1 95.62 80 TYR A N 1
ATOM 566 C CA . TYR A 1 80 ? 6.461 12.148 -3.324 1 95.62 80 TYR A CA 1
ATOM 567 C C . TYR A 1 80 ? 5.32 12.922 -2.674 1 95.62 80 TYR A C 1
ATOM 569 O O . TYR A 1 80 ? 4.312 13.211 -3.322 1 95.62 80 TYR A O 1
ATOM 577 N N . LEU A 1 81 ? 5.453 13.367 -1.451 1 97.44 81 LEU A N 1
ATOM 578 C CA . LEU A 1 81 ? 4.332 13.805 -0.622 1 97.44 81 LEU A CA 1
ATOM 579 C C . LEU A 1 81 ? 3.764 15.125 -1.129 1 97.44 81 LEU A C 1
ATOM 581 O O . LEU A 1 81 ? 2.545 15.297 -1.189 1 97.44 81 LEU A O 1
ATOM 585 N N . PRO A 1 82 ? 4.602 16.141 -1.555 1 97.56 82 PRO A N 1
ATOM 586 C CA . PRO A 1 82 ? 4.008 17.375 -2.043 1 97.56 82 PRO A CA 1
ATOM 587 C C . PRO A 1 82 ? 3.111 17.172 -3.262 1 97.56 82 PRO A C 1
ATOM 589 O O . PRO A 1 82 ? 2.086 17.844 -3.404 1 97.56 82 PRO A O 1
ATOM 592 N N . LYS A 1 83 ? 3.525 16.266 -4.105 1 95.88 83 LYS A N 1
ATOM 593 C CA . LYS A 1 83 ? 2.688 15.945 -5.258 1 95.88 83 LYS A CA 1
ATOM 594 C C . LYS A 1 83 ? 1.406 15.234 -4.824 1 95.88 83 LYS A C 1
ATOM 596 O O . LYS A 1 83 ? 0.312 15.602 -5.258 1 95.88 83 LYS A O 1
ATOM 601 N N . LEU A 1 84 ? 1.552 14.234 -3.975 1 97.06 84 LEU A N 1
ATOM 602 C CA . LEU A 1 84 ? 0.407 13.461 -3.504 1 97.06 84 LEU A CA 1
ATOM 603 C C . LEU A 1 84 ? -0.604 14.367 -2.803 1 97.06 84 LEU A C 1
ATOM 605 O O . LEU A 1 84 ? -1.812 14.234 -3.012 1 97.06 84 LEU A O 1
ATOM 609 N N . ASN A 1 85 ? -0.115 15.297 -1.982 1 98.19 85 ASN A N 1
ATOM 610 C CA . ASN A 1 85 ? -0.976 16.203 -1.232 1 98.19 85 ASN A CA 1
ATOM 611 C C . ASN A 1 85 ? -1.338 17.438 -2.053 1 98.19 85 ASN A C 1
ATOM 613 O O . ASN A 1 85 ? -1.979 18.359 -1.545 1 98.19 85 ASN A O 1
ATOM 617 N N . ASN A 1 86 ? -0.899 17.453 -3.287 1 97.75 86 ASN A N 1
ATOM 618 C CA . ASN A 1 86 ? -1.243 18.531 -4.199 1 97.75 86 ASN A CA 1
ATOM 619 C C . ASN A 1 86 ? -0.827 19.891 -3.637 1 97.75 86 ASN A C 1
ATOM 621 O O . ASN A 1 86 ? -1.572 20.875 -3.744 1 97.75 86 ASN A O 1
ATOM 625 N N . GLU A 1 87 ? 0.381 19.984 -3.09 1 97.94 87 GLU A N 1
ATOM 626 C CA . GLU A 1 87 ? 0.819 21.172 -2.344 1 97.94 87 GLU A CA 1
ATOM 627 C C . GLU A 1 87 ? 1.73 22.047 -3.191 1 97.94 87 GLU A C 1
ATOM 629 O O . GLU A 1 87 ? 2.041 23.172 -2.807 1 97.94 87 GLU A O 1
ATOM 634 N N . ILE A 1 88 ? 2.16 21.547 -4.273 1 97.06 88 ILE A N 1
ATOM 635 C CA . ILE A 1 88 ? 3.137 22.281 -5.062 1 97.06 88 ILE A CA 1
ATOM 636 C C . ILE A 1 88 ? 2.465 23.484 -5.719 1 97.06 88 ILE A C 1
ATOM 638 O O . ILE A 1 88 ? 1.566 23.328 -6.551 1 97.06 88 ILE A O 1
ATOM 642 N N . PRO A 1 89 ? 2.965 24.625 -5.309 1 94.38 89 PRO A N 1
ATOM 643 C CA . PRO A 1 89 ? 2.334 25.828 -5.867 1 94.38 89 PRO A CA 1
ATOM 644 C C . PRO A 1 89 ? 2.361 25.844 -7.395 1 94.38 89 PRO A C 1
ATOM 646 O O . PRO A 1 89 ? 3.408 25.609 -8 1 94.38 89 PRO A O 1
ATOM 649 N N . GLY A 1 90 ? 1.216 26.109 -8.047 1 93.38 90 GLY A N 1
ATOM 650 C CA . GLY A 1 90 ? 1.124 26.234 -9.492 1 93.38 90 GLY A CA 1
ATOM 651 C C . GLY A 1 90 ? 1.051 24.906 -10.211 1 93.38 90 GLY A C 1
ATOM 652 O O . GLY A 1 90 ? 0.979 24.859 -11.438 1 93.38 90 GLY A O 1
ATOM 653 N N . ALA A 1 91 ? 1.06 23.828 -9.461 1 91.88 91 ALA A N 1
ATOM 654 C CA . ALA A 1 91 ? 1.061 22.516 -10.102 1 91.88 91 ALA A CA 1
ATOM 655 C C . ALA A 1 91 ? -0.064 21.641 -9.555 1 91.88 91 ALA A C 1
ATOM 657 O O . ALA A 1 91 ? 0.005 20.406 -9.633 1 91.88 91 ALA A O 1
ATOM 658 N N . ASN A 1 92 ? -1.016 22.328 -9.047 1 92.81 92 ASN A N 1
ATOM 659 C CA . ASN A 1 92 ? -2.152 21.562 -8.531 1 92.81 92 ASN A CA 1
ATOM 660 C C . ASN A 1 92 ? -2.898 20.844 -9.648 1 92.81 92 ASN A C 1
ATOM 662 O O . ASN A 1 92 ? -3.086 21.391 -10.734 1 92.81 92 ASN A O 1
ATOM 666 N N . ASN A 1 93 ? -3.27 19.656 -9.375 1 93.5 93 ASN A N 1
ATOM 667 C CA . ASN A 1 93 ? -4.02 18.828 -10.32 1 93.5 93 ASN A CA 1
ATOM 668 C C . ASN A 1 93 ? -5.457 18.609 -9.852 1 93.5 93 ASN A C 1
ATOM 670 O O . ASN A 1 93 ? -5.691 17.891 -8.875 1 93.5 93 ASN A O 1
ATOM 674 N N . SER A 1 94 ? -6.414 19.156 -10.523 1 95.19 94 SER A N 1
ATOM 675 C CA . SER A 1 94 ? -7.816 19.078 -10.117 1 95.19 94 SER A CA 1
ATOM 676 C C . SER A 1 94 ? -8.344 17.656 -10.172 1 95.19 94 SER A C 1
ATOM 678 O O . SER A 1 94 ? -9.297 17.312 -9.469 1 95.19 94 SER A O 1
ATOM 680 N N . ILE A 1 95 ? -7.715 16.828 -11 1 95.31 95 ILE A N 1
ATOM 681 C CA . ILE A 1 95 ? -8.141 15.43 -11.117 1 95.31 95 ILE A CA 1
ATOM 682 C C . ILE A 1 95 ? -7.91 14.703 -9.797 1 95.31 95 ILE A C 1
ATOM 684 O O . ILE A 1 95 ? -8.695 13.828 -9.414 1 95.31 95 ILE A O 1
ATOM 688 N N . TYR A 1 96 ? -6.824 15.047 -9.055 1 94.75 96 TYR A N 1
ATOM 689 C CA . TYR A 1 96 ? -6.562 14.43 -7.762 1 94.75 96 TYR A CA 1
ATOM 690 C C . TYR A 1 96 ? -7.727 14.656 -6.805 1 94.75 96 TYR A C 1
ATOM 692 O O . TYR A 1 96 ? -8.18 13.727 -6.137 1 94.75 96 TYR A O 1
ATOM 700 N N . LYS A 1 97 ? -8.195 15.898 -6.789 1 96.25 97 LYS A N 1
ATOM 701 C CA . LYS A 1 97 ? -9.328 16.234 -5.926 1 96.25 97 LYS A CA 1
ATOM 702 C C . LYS A 1 97 ? -10.578 15.477 -6.348 1 96.25 97 LYS A C 1
ATOM 704 O O . LYS A 1 97 ? -11.289 14.922 -5.5 1 96.25 97 LYS A O 1
ATOM 709 N N . GLN A 1 98 ? -10.867 15.461 -7.625 1 96.88 98 GLN A N 1
ATOM 710 C CA . GLN A 1 98 ? -12.031 14.766 -8.141 1 96.88 98 GLN A CA 1
ATOM 711 C C . GLN A 1 98 ? -12.008 13.289 -7.758 1 96.88 98 GLN A C 1
ATOM 713 O O . GLN A 1 98 ? -13.008 12.75 -7.281 1 96.88 98 GLN A O 1
ATOM 718 N N . ARG A 1 99 ? -10.906 12.672 -7.934 1 96.62 99 ARG A N 1
ATOM 719 C CA . ARG A 1 99 ? -10.789 11.25 -7.629 1 96.62 99 ARG A CA 1
ATOM 720 C C . ARG A 1 99 ? -10.875 11 -6.129 1 96.62 99 ARG A C 1
ATOM 722 O O . ARG A 1 99 ? -11.578 10.086 -5.688 1 96.62 99 ARG A O 1
ATOM 729 N N . PHE A 1 100 ? -10.203 11.773 -5.391 1 97.81 100 PHE A N 1
ATOM 730 C CA . PHE A 1 100 ? -10.164 11.578 -3.947 1 97.81 100 PHE A CA 1
ATOM 731 C C . PHE A 1 100 ? -11.539 11.805 -3.33 1 97.81 100 PHE A C 1
ATOM 733 O O . PHE A 1 100 ? -11.953 11.055 -2.443 1 97.81 100 PHE A O 1
ATOM 740 N N . THR A 1 101 ? -12.297 12.781 -3.775 1 98.06 101 THR A N 1
ATOM 741 C CA . THR A 1 101 ? -13.586 13.133 -3.182 1 98.06 101 THR A CA 1
ATOM 742 C C . THR A 1 101 ? -14.656 12.133 -3.609 1 98.06 101 THR A C 1
ATOM 744 O O . THR A 1 101 ? -15.789 12.18 -3.113 1 98.06 101 THR A O 1
ATOM 747 N N . SER A 1 102 ? -14.312 11.219 -4.473 1 96.44 102 SER A N 1
ATOM 748 C CA . SER A 1 102 ? -15.266 10.18 -4.852 1 96.44 102 SER A CA 1
ATOM 749 C C . SER A 1 102 ? -15.352 9.094 -3.779 1 96.44 102 SER A C 1
ATOM 751 O O . SER A 1 102 ? -16.266 8.266 -3.799 1 96.44 102 SER A O 1
ATOM 753 N N . LEU A 1 103 ? -14.477 9.086 -2.871 1 96.94 103 LEU A N 1
ATOM 754 C CA . LEU A 1 103 ? -14.5 8.125 -1.771 1 96.94 103 LEU A CA 1
ATOM 755 C C . LEU A 1 103 ? -15.82 8.219 -1.009 1 96.94 103 LEU A C 1
ATOM 757 O O . LEU A 1 103 ? -16.344 9.312 -0.793 1 96.94 103 LEU A O 1
ATOM 761 N N . GLN A 1 104 ? -16.281 7.023 -0.589 1 96.06 104 GLN A N 1
ATOM 762 C CA . GLN A 1 104 ? -17.438 6.973 0.307 1 96.06 104 GLN A CA 1
ATOM 763 C C . GLN A 1 104 ? -17.016 7.133 1.763 1 96.06 104 GLN A C 1
ATOM 765 O O . GLN A 1 104 ? -17.703 7.77 2.553 1 96.06 104 GLN A O 1
ATOM 770 N N . ASN A 1 105 ? -15.883 6.523 2.057 1 96.62 105 ASN A N 1
ATOM 771 C CA . ASN A 1 105 ? -15.312 6.652 3.391 1 96.62 105 ASN A CA 1
ATOM 772 C C . ASN A 1 105 ? -13.789 6.773 3.34 1 96.62 105 ASN A C 1
ATOM 774 O O . ASN A 1 105 ? -13.133 6.043 2.602 1 96.62 105 ASN A O 1
ATOM 778 N N . LEU A 1 106 ? -13.336 7.711 4.051 1 98.38 106 LEU A N 1
ATOM 779 C CA . LEU A 1 106 ? -11.922 7.84 4.387 1 98.38 106 LEU A CA 1
ATOM 780 C C . LEU A 1 106 ? -11.68 7.547 5.863 1 98.38 106 LEU A C 1
ATOM 782 O O . LEU A 1 106 ? -12.102 8.32 6.73 1 98.38 106 LEU A O 1
ATOM 786 N N . VAL A 1 107 ? -11.07 6.434 6.141 1 98.06 107 VAL A N 1
ATOM 787 C CA . VAL A 1 107 ? -10.797 6.039 7.52 1 98.06 107 VAL A CA 1
ATOM 788 C C . VAL A 1 107 ? -9.344 6.332 7.863 1 98.06 107 VAL A C 1
ATOM 790 O O . VAL A 1 107 ? -8.43 5.801 7.227 1 98.06 107 VAL A O 1
ATOM 793 N N . LEU A 1 108 ? -9.156 7.199 8.812 1 98.69 108 LEU A N 1
ATOM 794 C CA . LEU A 1 108 ? -7.828 7.594 9.266 1 98.69 108 LEU A CA 1
ATOM 795 C C . LEU A 1 108 ? -7.57 7.109 10.688 1 98.69 108 LEU A C 1
ATOM 797 O O . LEU A 1 108 ? -8.188 7.598 11.641 1 98.69 108 LEU A O 1
ATOM 801 N N . ILE A 1 109 ? -6.68 6.191 10.82 1 98.19 109 ILE A N 1
ATOM 802 C CA . ILE A 1 109 ? -6.391 5.602 12.125 1 98.19 109 ILE A CA 1
ATOM 803 C C . ILE A 1 109 ? -5.062 6.137 12.648 1 98.19 109 ILE A C 1
ATOM 805 O O . ILE A 1 109 ? -4.027 6 11.992 1 98.19 109 ILE A O 1
ATOM 809 N N . MET A 1 110 ? -5.082 6.738 13.766 1 98.38 110 MET A N 1
ATOM 810 C CA . MET A 1 110 ? -3.92 7.297 14.445 1 98.38 110 MET A CA 1
ATOM 811 C C . MET A 1 110 ? -3.607 6.512 15.719 1 98.38 110 MET A C 1
ATOM 813 O O . MET A 1 110 ? -4.516 6.172 16.484 1 98.38 110 MET A O 1
ATOM 817 N N . PHE A 1 111 ? -2.367 6.18 15.93 1 96.06 111 PHE A N 1
ATOM 818 C CA . PHE A 1 111 ? -1.922 5.512 17.141 1 96.06 111 PHE A CA 1
ATOM 819 C C . PHE A 1 111 ? -1.407 6.527 18.156 1 96.06 111 PHE A C 1
ATOM 821 O O . PHE A 1 111 ? -0.499 7.305 17.859 1 96.06 111 PHE A O 1
ATOM 828 N N . ALA A 1 112 ? -1.981 6.496 19.297 1 96.56 112 ALA A N 1
ATOM 829 C CA . ALA A 1 112 ? -1.723 7.516 20.312 1 96.56 112 ALA A CA 1
ATOM 830 C C . ALA A 1 112 ? -0.261 7.496 20.75 1 96.56 112 ALA A C 1
ATOM 832 O O . ALA A 1 112 ? 0.311 8.539 21.078 1 96.56 112 ALA A O 1
ATOM 833 N N . ASN A 1 113 ? 0.37 6.344 20.734 1 94.75 113 ASN A N 1
ATOM 834 C CA . ASN A 1 113 ? 1.748 6.199 21.188 1 94.75 113 ASN A CA 1
ATOM 835 C C . ASN A 1 113 ? 2.689 5.871 20.031 1 94.75 113 ASN A C 1
ATOM 837 O O . ASN A 1 113 ? 3.648 5.117 20.203 1 94.75 113 ASN A O 1
ATOM 841 N N . ASP A 1 114 ? 2.332 6.387 18.938 1 92.94 114 ASP A N 1
ATOM 842 C CA . ASP A 1 114 ? 3.143 6.152 17.75 1 92.94 114 ASP A CA 1
ATOM 843 C C . ASP A 1 114 ? 4.512 6.812 17.875 1 92.94 114 ASP A C 1
ATOM 845 O O . ASP A 1 114 ? 4.609 8.039 17.984 1 92.94 114 ASP A O 1
ATOM 849 N N . GLY A 1 115 ? 5.59 6.07 17.828 1 87.88 115 GLY A N 1
ATOM 850 C CA . GLY A 1 115 ? 6.945 6.586 17.891 1 87.88 115 GLY A CA 1
ATOM 851 C C . GLY A 1 115 ? 7.605 6.703 16.531 1 87.88 115 GLY A C 1
ATOM 852 O O . GLY A 1 115 ? 8.742 7.156 16.422 1 87.88 115 GLY A O 1
ATOM 853 N N . VAL A 1 116 ? 6.863 6.309 15.508 1 87.44 116 VAL A N 1
ATOM 854 C CA . VAL A 1 116 ? 7.402 6.293 14.148 1 87.44 116 VAL A CA 1
ATOM 855 C C . VAL A 1 116 ? 6.918 7.523 13.391 1 87.44 116 VAL A C 1
ATOM 857 O O . VAL A 1 116 ? 7.691 8.164 12.672 1 87.44 116 VAL A O 1
ATOM 860 N N . ILE A 1 117 ? 5.695 7.891 13.523 1 93.31 117 ILE A N 1
ATOM 861 C CA . ILE A 1 117 ? 5.086 9.039 12.867 1 93.31 117 ILE A CA 1
ATOM 862 C C . ILE A 1 117 ? 5.137 10.25 13.797 1 93.31 117 ILE A C 1
ATOM 864 O O . ILE A 1 117 ? 4.52 10.25 14.867 1 93.31 117 ILE A O 1
ATOM 868 N N . THR A 1 118 ? 5.859 11.266 13.328 1 93.69 118 THR A N 1
ATOM 869 C CA . THR A 1 118 ? 5.973 12.5 14.109 1 93.69 118 THR A CA 1
ATOM 870 C C . THR A 1 118 ? 5.629 13.711 13.25 1 93.69 118 THR A C 1
ATOM 872 O O . THR A 1 118 ? 6.281 13.961 12.234 1 93.69 118 THR A O 1
ATOM 875 N N . PRO A 1 119 ? 4.633 14.516 13.805 1 95.81 119 PRO A N 1
ATOM 876 C CA . PRO A 1 119 ? 3.727 14.234 14.922 1 95.81 119 PRO A CA 1
ATOM 877 C C . PRO A 1 119 ? 2.713 13.141 14.602 1 95.81 119 PRO A C 1
ATOM 879 O O . PRO A 1 119 ? 2.414 12.898 13.43 1 95.81 119 PRO A O 1
ATOM 882 N N . THR A 1 120 ? 2.156 12.43 15.641 1 95.94 120 THR A N 1
ATOM 883 C CA . THR A 1 120 ? 1.199 11.352 15.414 1 95.94 120 THR A CA 1
ATOM 884 C C . THR A 1 120 ? -0.033 11.867 14.68 1 95.94 120 THR A C 1
ATOM 886 O O . THR A 1 120 ? -0.654 11.133 13.906 1 95.94 120 THR A O 1
ATOM 889 N N . GLU A 1 121 ? -0.319 13.188 14.773 1 98.25 121 GLU A N 1
ATOM 890 C CA . GLU A 1 121 ? -1.475 13.82 14.148 1 98.25 121 GLU A CA 1
ATOM 891 C C . GLU A 1 121 ? -1.368 13.789 12.633 1 98.25 121 GLU A C 1
ATOM 893 O O . GLU A 1 121 ? -2.359 14 11.93 1 98.25 121 GLU A O 1
ATOM 898 N N . SER A 1 122 ? -0.136 13.516 12.133 1 98.38 122 SER A N 1
ATOM 899 C CA . SER A 1 122 ? 0.049 13.383 10.688 1 98.38 122 SER A CA 1
ATOM 900 C C . SER A 1 122 ? -0.836 12.273 10.117 1 98.38 122 SER A C 1
ATOM 902 O O . SER A 1 122 ? -1.293 12.367 8.977 1 98.38 122 SER A O 1
ATOM 904 N N . SER A 1 123 ? -1.185 11.281 10.922 1 98.44 123 SER A N 1
ATOM 905 C CA . SER A 1 123 ? -2.043 10.188 10.477 1 98.44 123 SER A CA 1
ATOM 906 C C . SER A 1 123 ? -3.449 10.688 10.156 1 98.44 123 SER A C 1
ATOM 908 O O . SER A 1 123 ? -4.176 10.055 9.391 1 98.44 123 SER A O 1
ATOM 910 N N . TRP A 1 124 ? -3.777 11.891 10.688 1 98.81 124 TRP A N 1
ATOM 911 C CA . TRP A 1 124 ? -5.062 12.531 10.438 1 98.81 124 TRP A CA 1
ATOM 912 C C . TRP A 1 124 ? -4.902 13.742 9.523 1 98.81 124 TRP A C 1
ATOM 914 O O . TRP A 1 124 ? -5.836 14.531 9.367 1 98.81 124 TRP A O 1
ATOM 924 N N . PHE A 1 125 ? -3.766 13.953 9.031 1 98.81 125 PHE A N 1
ATOM 925 C CA . PHE A 1 125 ? -3.406 15.07 8.164 1 98.81 125 PHE A CA 1
ATOM 926 C C . PHE A 1 125 ? -3.158 16.328 8.992 1 98.81 125 PHE A C 1
ATOM 928 O O . PHE A 1 125 ? -3.062 17.438 8.438 1 98.81 125 PHE A O 1
ATOM 935 N N . GLY A 1 126 ? -3.061 16.219 10.32 1 98.75 126 GLY A N 1
ATOM 936 C CA . GLY A 1 126 ? -2.479 17.281 11.133 1 98.75 126 GLY A CA 1
ATOM 937 C C . GLY A 1 126 ? -0.966 17.328 11.047 1 98.75 126 GLY A C 1
ATOM 938 O O . GLY A 1 126 ? -0.322 16.344 10.703 1 98.75 126 GLY A O 1
ATOM 939 N N . PHE A 1 127 ? -0.472 18.516 11.453 1 98.5 127 PHE A N 1
ATOM 940 C CA . PHE A 1 127 ? 0.978 18.656 11.391 1 98.5 127 PHE A CA 1
ATOM 941 C C . PHE A 1 127 ? 1.433 19.891 12.141 1 98.5 127 PHE A C 1
ATOM 943 O O . PHE A 1 127 ? 0.605 20.672 12.633 1 98.5 127 PHE A O 1
ATOM 950 N N . TYR A 1 128 ? 2.73 20.031 12.219 1 97.88 128 TYR A N 1
ATOM 951 C CA . TYR A 1 128 ? 3.287 21.25 12.828 1 97.88 128 TYR A CA 1
ATOM 952 C C . TYR A 1 128 ? 2.943 22.484 12 1 97.88 128 TYR A C 1
ATOM 954 O O . TYR A 1 128 ? 2.926 22.422 10.766 1 97.88 128 TYR A O 1
ATOM 962 N N . GLN A 1 129 ? 2.686 23.531 12.75 1 97.94 129 GLN A N 1
ATOM 963 C CA . GLN A 1 129 ? 2.654 24.828 12.078 1 97.94 129 GLN A CA 1
ATOM 964 C C . GLN A 1 129 ? 3.984 25.125 11.391 1 97.94 129 GLN A C 1
ATOM 966 O O . GLN A 1 129 ? 5.051 24.812 11.93 1 97.94 129 GLN A O 1
ATOM 971 N N . ASP A 1 130 ? 3.84 25.719 10.211 1 96.56 130 ASP A N 1
ATOM 972 C CA . ASP A 1 130 ? 5.066 26.047 9.492 1 96.56 130 ASP A CA 1
ATOM 973 C C . ASP A 1 130 ? 6 26.891 10.352 1 96.56 130 ASP A C 1
ATOM 975 O O . ASP A 1 130 ? 5.566 27.859 10.984 1 96.56 130 ASP A O 1
ATOM 979 N N . GLY A 1 131 ? 7.27 26.5 10.422 1 95.12 131 GLY A N 1
ATOM 980 C CA . GLY A 1 131 ? 8.289 27.297 11.078 1 95.12 131 GLY A CA 1
ATOM 981 C C . GLY A 1 131 ? 8.562 26.844 12.508 1 95.12 131 GLY A C 1
ATOM 982 O O . GLY A 1 131 ? 9.469 27.375 13.156 1 95.12 131 GLY A O 1
ATOM 983 N N . THR A 1 132 ? 7.73 25.891 12.977 1 94.56 132 THR A N 1
ATOM 984 C CA . THR A 1 132 ? 7.941 25.531 14.375 1 94.56 132 THR A CA 1
ATOM 985 C C . THR A 1 132 ? 7.641 24.062 14.609 1 94.56 132 THR A C 1
ATOM 987 O O . THR A 1 132 ? 6.828 23.469 13.898 1 94.56 132 THR A O 1
ATOM 990 N N . TYR A 1 133 ? 8.297 23.469 15.672 1 93.56 133 TYR A N 1
ATOM 991 C CA . TYR A 1 133 ? 8.078 22.109 16.125 1 93.56 133 TYR A CA 1
ATOM 992 C C . TYR A 1 133 ? 7.234 22.078 17.391 1 93.56 133 TYR A C 1
ATOM 994 O O . TYR A 1 133 ? 7.02 21.016 17.984 1 93.56 133 TYR A O 1
ATOM 1002 N N . SER A 1 134 ? 6.707 23.203 17.812 1 94.75 134 SER A N 1
ATOM 1003 C CA . SER A 1 134 ? 6.109 23.297 19.141 1 94.75 134 SER A CA 1
ATOM 1004 C C . SER A 1 134 ? 4.586 23.297 19.062 1 94.75 134 SER A C 1
ATOM 1006 O O . SER A 1 134 ? 3.91 23.016 20.047 1 94.75 134 SER A O 1
ATOM 1008 N N . LYS A 1 135 ? 4.066 23.656 17.922 1 97.94 135 LYS A N 1
ATOM 1009 C CA . LYS A 1 135 ? 2.613 23.75 17.781 1 97.94 135 LYS A CA 1
ATOM 1010 C C . LYS A 1 135 ? 2.105 22.781 16.703 1 97.94 135 LYS A C 1
ATOM 1012 O O . LYS A 1 135 ? 2.434 22.938 15.531 1 97.94 135 LYS A O 1
ATOM 1017 N N . VAL A 1 136 ? 1.293 21.859 17.094 1 98.25 136 VAL A N 1
ATOM 1018 C CA . VAL A 1 136 ? 0.672 20.938 16.156 1 98.25 136 VAL A CA 1
ATOM 1019 C C . VAL A 1 136 ? -0.734 21.406 15.812 1 98.25 136 VAL A C 1
ATOM 1021 O O . VAL A 1 136 ? -1.532 21.719 16.703 1 98.25 136 VAL A O 1
ATOM 1024 N N . LEU A 1 137 ? -1.016 21.531 14.5 1 98.75 137 LEU A N 1
ATOM 1025 C CA . LEU A 1 137 ? -2.334 21.891 13.992 1 98.75 137 LEU A CA 1
ATOM 1026 C C . LEU A 1 137 ? -3.178 20.656 13.734 1 98.75 137 LEU A C 1
ATOM 1028 O O . LEU A 1 137 ? -2.691 19.672 13.172 1 98.75 137 LEU A O 1
ATOM 1032 N N . PRO A 1 138 ? -4.414 20.75 14.195 1 98.44 138 PRO A N 1
ATOM 1033 C CA . PRO A 1 138 ? -5.34 19.719 13.695 1 98.44 138 PRO A CA 1
ATOM 1034 C C . PRO A 1 138 ? -5.582 19.828 12.195 1 98.44 138 PRO A C 1
ATOM 1036 O O . PRO A 1 138 ? -5.281 20.859 11.594 1 98.44 138 PRO A O 1
ATOM 1039 N N . PRO A 1 139 ? -6.062 18.719 11.602 1 98.19 139 PRO A N 1
ATOM 1040 C CA . PRO A 1 139 ? -6.223 18.719 10.148 1 98.19 139 PRO A CA 1
ATOM 1041 C C . PRO A 1 139 ? -7.027 19.922 9.641 1 98.19 139 PRO A C 1
ATOM 1043 O O . PRO A 1 139 ? -6.684 20.5 8.609 1 98.19 139 PRO A O 1
ATOM 1046 N N . GLN A 1 140 ? -7.969 20.406 10.391 1 98.56 140 GLN A N 1
ATOM 1047 C CA . GLN A 1 140 ? -8.883 21.438 9.914 1 98.56 140 GLN A CA 1
ATOM 1048 C C . GLN A 1 140 ? -8.219 22.812 9.93 1 98.56 140 GLN A C 1
ATOM 1050 O O . GLN A 1 140 ? -8.758 23.766 9.367 1 98.56 140 GLN A O 1
ATOM 1055 N N . GLN A 1 141 ? -7.051 22.859 10.469 1 98.62 141 GLN A N 1
ATOM 1056 C CA . GLN A 1 141 ? -6.352 24.141 10.547 1 98.62 141 GLN A CA 1
ATOM 1057 C C . GLN A 1 141 ? -5.121 24.156 9.641 1 98.62 141 GLN A C 1
ATOM 1059 O O . GLN A 1 141 ? -4.379 25.141 9.602 1 98.62 141 GLN A O 1
ATOM 1064 N N . THR A 1 142 ? -4.863 23.094 8.93 1 98.06 142 THR A N 1
ATOM 1065 C CA . THR A 1 142 ? -3.746 23.031 7.996 1 98.06 142 THR A CA 1
ATOM 1066 C C . THR A 1 142 ? -4.121 23.656 6.66 1 98.06 142 THR A C 1
ATOM 1068 O O . THR A 1 142 ? -5.301 23.75 6.316 1 98.06 142 THR A O 1
ATOM 1071 N N . ASN A 1 143 ? -3.146 24.078 5.879 1 96.38 143 ASN A N 1
ATOM 1072 C CA . ASN A 1 143 ? -3.385 24.641 4.551 1 96.38 143 ASN A CA 1
ATOM 1073 C C . ASN A 1 143 ? -4.008 23.609 3.615 1 96.38 143 ASN A C 1
ATOM 1075 O O . ASN A 1 143 ? -4.844 23.953 2.775 1 96.38 143 ASN A O 1
ATOM 1079 N N . ILE A 1 144 ? -3.582 22.375 3.785 1 97.44 144 ILE A N 1
ATOM 1080 C CA . ILE A 1 144 ? -4.129 21.297 2.973 1 97.44 144 ILE A CA 1
ATOM 1081 C C . ILE A 1 144 ? -5.648 21.266 3.098 1 97.44 144 ILE A C 1
ATOM 1083 O O . ILE A 1 144 ? -6.359 21.141 2.1 1 97.44 144 ILE A O 1
ATOM 1087 N N . TYR A 1 145 ? -6.156 21.438 4.301 1 98.5 145 TYR A N 1
ATOM 1088 C CA . TYR A 1 145 ? -7.586 21.406 4.582 1 98.5 145 TYR A CA 1
ATOM 1089 C C . TYR A 1 145 ? -8.25 22.719 4.195 1 98.5 145 TYR A C 1
ATOM 1091 O O . TYR A 1 145 ? -9.266 22.719 3.488 1 98.5 145 TYR A O 1
ATOM 1099 N N . ILE A 1 146 ? -7.676 23.844 4.645 1 98.44 146 ILE A N 1
ATOM 1100 C CA . ILE A 1 146 ? -8.281 25.156 4.473 1 98.44 146 ILE A CA 1
ATOM 1101 C C . ILE A 1 146 ? -8.445 25.453 2.982 1 98.44 146 ILE A C 1
ATOM 1103 O O . ILE A 1 146 ? -9.492 25.953 2.553 1 98.44 146 ILE A O 1
ATOM 1107 N N . GLU A 1 147 ? -7.469 25.094 2.162 1 97.56 147 GLU A N 1
ATOM 1108 C CA . GLU A 1 147 ? -7.508 25.375 0.727 1 97.56 147 GLU A CA 1
ATOM 1109 C C . GLU A 1 147 ? -8.125 24.203 -0.035 1 97.56 147 GLU A C 1
ATOM 1111 O O . GLU A 1 147 ? -8.289 24.266 -1.255 1 97.56 147 GLU A O 1
ATOM 1116 N N . ASP A 1 148 ? -8.461 23.156 0.616 1 98.25 148 ASP A N 1
ATOM 1117 C CA . ASP A 1 148 ? -9.047 21.938 0.065 1 98.25 148 ASP A CA 1
ATOM 1118 C C . ASP A 1 148 ? -8.258 21.453 -1.151 1 98.25 148 ASP A C 1
ATOM 1120 O O . ASP A 1 148 ? -8.836 21.203 -2.213 1 98.25 148 ASP A O 1
ATOM 1124 N N . LEU A 1 149 ? -6.957 21.25 -0.978 1 97.75 149 LEU A N 1
ATOM 1125 C CA . LEU A 1 149 ? -6 21.047 -2.059 1 97.75 149 LEU A CA 1
ATOM 1126 C C . LEU A 1 149 ? -6.301 19.766 -2.83 1 97.75 149 LEU A C 1
ATOM 1128 O O . LEU A 1 149 ? -6.055 19.703 -4.035 1 97.75 149 LEU A O 1
ATOM 1132 N N . PHE A 1 150 ? -6.816 18.703 -2.145 1 97.81 150 PHE A N 1
ATOM 1133 C CA . PHE A 1 150 ? -7.133 17.484 -2.877 1 97.81 150 PHE A CA 1
ATOM 1134 C C . PHE A 1 150 ? -8.445 16.875 -2.391 1 97.81 150 PHE A C 1
ATOM 1136 O O . PHE A 1 150 ? -8.766 15.734 -2.707 1 97.81 150 PHE A O 1
ATOM 1143 N N . GLY A 1 151 ? -9.227 17.688 -1.54 1 98.38 151 GLY A N 1
ATOM 1144 C CA . GLY A 1 151 ? -10.586 17.266 -1.233 1 98.38 151 GLY A CA 1
ATOM 1145 C C . GLY A 1 151 ? -10.766 16.828 0.208 1 98.38 151 GLY A C 1
ATOM 1146 O O . GLY A 1 151 ? -11.805 16.281 0.571 1 98.38 151 GLY A O 1
ATOM 1147 N N . LEU A 1 152 ? -9.758 17.094 1.053 1 98.69 152 LEU A N 1
ATOM 1148 C CA . LEU A 1 152 ? -9.867 16.719 2.459 1 98.69 152 LEU A CA 1
ATOM 1149 C C . LEU A 1 152 ? -11.031 17.453 3.127 1 98.69 152 LEU A C 1
ATOM 1151 O O . LEU A 1 152 ? -11.82 16.828 3.84 1 98.69 152 LEU A O 1
ATOM 1155 N N . GLN A 1 153 ? -11.094 18.734 2.957 1 98.75 153 GLN A N 1
ATOM 1156 C CA . GLN A 1 153 ? -12.195 19.516 3.51 1 98.75 153 GLN A CA 1
ATOM 1157 C C . GLN A 1 153 ? -13.539 19.031 2.975 1 98.75 153 GLN A C 1
ATOM 1159 O O . GLN A 1 153 ? -14.5 18.891 3.734 1 98.75 153 GLN A O 1
ATOM 1164 N N . THR A 1 154 ? -13.609 18.828 1.706 1 98.75 154 THR A N 1
ATOM 1165 C CA . THR A 1 154 ? -14.828 18.375 1.053 1 98.75 154 THR A CA 1
ATOM 1166 C C . THR A 1 154 ? -15.32 17.078 1.679 1 98.75 154 THR A C 1
ATOM 1168 O O . THR A 1 154 ? -16.5 16.953 2.031 1 98.75 154 THR A O 1
ATOM 1171 N N . LEU A 1 155 ? -14.438 16.125 1.869 1 98.75 155 LEU A N 1
ATOM 1172 C CA . LEU A 1 155 ? -14.82 14.859 2.463 1 98.75 155 LEU A CA 1
ATOM 1173 C C . LEU A 1 155 ? -15.258 15.039 3.912 1 98.75 155 LEU A C 1
ATOM 1175 O O . LEU A 1 155 ? -16.219 14.414 4.355 1 98.75 155 LEU A O 1
ATOM 1179 N N . ASP A 1 156 ? -14.547 15.867 4.605 1 98.69 156 ASP A N 1
ATOM 1180 C CA . ASP A 1 156 ? -14.867 16.109 6.012 1 98.69 156 ASP A CA 1
ATOM 1181 C C . ASP A 1 156 ? -16.25 16.734 6.16 1 98.69 156 ASP A C 1
ATOM 1183 O O . ASP A 1 156 ? -17.062 16.281 6.957 1 98.69 156 ASP A O 1
ATOM 1187 N N . LYS A 1 157 ? -16.516 17.719 5.367 1 98.62 157 LYS A N 1
ATOM 1188 C CA . LYS A 1 157 ? -17.797 18.406 5.422 1 98.62 157 LYS A CA 1
ATOM 1189 C C . LYS A 1 157 ? -18.938 17.484 5 1 98.62 157 LYS A C 1
ATOM 1191 O O . LYS A 1 157 ? -20.078 17.656 5.43 1 98.62 157 LYS A O 1
ATOM 1196 N N . ALA A 1 158 ? -18.672 16.516 4.215 1 98.38 158 ALA A N 1
ATOM 1197 C CA . ALA A 1 158 ? -19.672 15.531 3.787 1 98.38 158 ALA A CA 1
ATOM 1198 C C . ALA A 1 158 ? -19.781 14.391 4.797 1 98.38 158 ALA A C 1
ATOM 1200 O O . ALA A 1 158 ? -20.469 13.398 4.551 1 98.38 158 ALA A O 1
ATOM 1201 N N . ALA A 1 159 ? -19.062 14.492 5.891 1 98.06 159 ALA A N 1
ATOM 1202 C CA . ALA A 1 159 ? -19.094 13.508 6.969 1 98.06 159 ALA A CA 1
ATOM 1203 C C . ALA A 1 159 ? -18.594 12.148 6.484 1 98.06 159 ALA A C 1
ATOM 1205 O O . ALA A 1 159 ? -19.078 11.109 6.918 1 98.06 159 ALA A O 1
ATOM 1206 N N . LYS A 1 160 ? -17.625 12.195 5.605 1 98.31 160 LYS A N 1
ATOM 1207 C CA . LYS A 1 160 ? -17.125 10.961 5.008 1 98.31 160 LYS A CA 1
ATOM 1208 C C . LYS A 1 160 ? -15.773 10.57 5.617 1 98.31 160 LYS A C 1
ATOM 1210 O O . LYS A 1 160 ? -15.203 9.539 5.266 1 98.31 160 LYS A O 1
ATOM 1215 N N . ILE A 1 161 ? -15.234 11.344 6.559 1 98.69 161 ILE A N 1
ATOM 1216 C CA . ILE A 1 161 ? -13.961 11.016 7.188 1 98.69 161 ILE A CA 1
ATOM 1217 C C . ILE A 1 161 ? -14.203 10.445 8.586 1 98.69 161 ILE A C 1
ATOM 1219 O O . ILE A 1 161 ? -14.977 11.008 9.367 1 98.69 161 ILE A O 1
ATOM 1223 N N . LYS A 1 162 ? -13.633 9.297 8.875 1 98.44 162 LYS A N 1
ATOM 1224 C CA . LYS A 1 162 ? -13.578 8.727 10.219 1 98.44 162 LYS A CA 1
ATOM 1225 C C . LYS A 1 162 ? -12.203 8.922 10.852 1 98.44 162 LYS A C 1
ATOM 1227 O O . LYS A 1 162 ? -11.219 8.32 10.406 1 98.44 162 LYS A O 1
ATOM 1232 N N . PHE A 1 163 ? -12.164 9.797 11.836 1 98.56 163 PHE A N 1
ATOM 1233 C CA . PHE A 1 163 ? -10.945 9.984 12.625 1 98.56 163 PHE A CA 1
ATOM 1234 C C . PHE A 1 163 ? -10.922 9.039 13.82 1 98.56 163 PHE A C 1
ATOM 1236 O O . PHE A 1 163 ? -11.688 9.211 14.766 1 98.56 163 PHE A O 1
ATOM 1243 N N . ILE A 1 164 ? -10.07 8.086 13.789 1 98.31 164 ILE A N 1
ATOM 1244 C CA . ILE A 1 164 ? -10.047 7.051 14.82 1 98.31 164 ILE A CA 1
ATOM 1245 C C . ILE A 1 164 ? -8.719 7.09 15.562 1 98.31 164 ILE A C 1
ATOM 1247 O O . ILE A 1 164 ? -7.648 7.121 14.945 1 98.31 164 ILE A O 1
ATOM 1251 N N . LYS A 1 165 ? -8.773 7.102 16.844 1 98 165 LYS A N 1
ATOM 1252 C CA . LYS A 1 165 ? -7.59 7.039 17.703 1 98 165 LYS A CA 1
ATOM 1253 C C . LYS A 1 165 ? -7.488 5.688 18.406 1 98 165 LYS A C 1
ATOM 1255 O O . LYS A 1 165 ? -8.453 5.234 19.031 1 98 165 LYS A O 1
ATOM 1260 N N . VAL A 1 166 ? -6.371 5.059 18.297 1 96.56 166 VAL A N 1
ATOM 1261 C CA . VAL A 1 166 ? -6.094 3.779 18.938 1 96.56 166 VAL A CA 1
ATOM 1262 C C . VAL A 1 166 ? -4.949 3.939 19.938 1 96.56 166 VAL A C 1
ATOM 1264 O O . VAL A 1 166 ? -3.936 4.574 19.641 1 96.56 166 VAL A O 1
ATOM 1267 N N . PRO A 1 167 ? -4.93 3.414 21.188 1 93.88 167 PRO A N 1
ATOM 1268 C CA . PRO A 1 167 ? -3.924 3.633 22.234 1 93.88 167 PRO A CA 1
ATOM 1269 C C . PRO A 1 167 ? -2.619 2.887 21.953 1 93.88 167 PRO A C 1
ATOM 1271 O O . PRO A 1 167 ? -1.601 3.166 22.594 1 93.88 167 PRO A O 1
ATOM 1274 N N . GLY A 1 168 ? -2.404 2.182 21 1 90.69 168 GLY A N 1
ATOM 1275 C CA . GLY A 1 168 ? -1.245 1.33 20.781 1 90.69 168 GLY A CA 1
ATOM 1276 C C . GLY A 1 168 ? -0.099 2.051 20.094 1 90.69 168 GLY A C 1
ATOM 1277 O O . GLY A 1 168 ? -0.159 3.266 19.891 1 90.69 168 GLY A O 1
ATOM 1278 N N . TYR A 1 169 ? 1.061 1.336 20.062 1 90.81 169 TYR A N 1
ATOM 1279 C CA . TYR A 1 169 ? 2.221 1.79 19.312 1 90.81 169 TYR A CA 1
ATOM 1280 C C . TYR A 1 169 ? 1.986 1.639 17.812 1 90.81 169 TYR A C 1
ATOM 1282 O O . TYR A 1 169 ? 0.952 1.116 17.391 1 90.81 169 TYR A O 1
ATOM 1290 N N . HIS A 1 170 ? 2.895 2.109 17.031 1 88.25 170 HIS A N 1
ATOM 1291 C CA . HIS A 1 170 ? 2.773 2.123 15.578 1 88.25 170 HIS A CA 1
ATOM 1292 C C . HIS A 1 170 ? 2.361 0.754 15.047 1 88.25 170 HIS A C 1
ATOM 1294 O O . HIS A 1 170 ? 3.072 -0.233 15.25 1 88.25 170 HIS A O 1
ATOM 1300 N N . LEU A 1 171 ? 1.254 0.688 14.391 1 85.19 171 LEU A N 1
ATOM 1301 C CA . LEU A 1 171 ? 0.689 -0.488 13.742 1 85.19 171 LEU A CA 1
ATOM 1302 C C . LEU A 1 171 ? 0.356 -1.57 14.766 1 85.19 171 LEU A C 1
ATOM 1304 O O . LEU A 1 171 ? 0.158 -2.732 14.398 1 85.19 171 LEU A O 1
ATOM 1308 N N . GLY A 1 172 ? 0.333 -1.136 15.992 1 86.19 172 GLY A N 1
ATOM 1309 C CA . GLY A 1 172 ? -0.017 -2.068 17.047 1 86.19 172 GLY A CA 1
ATOM 1310 C C . GLY A 1 172 ? -1.514 -2.199 17.266 1 86.19 172 GLY A C 1
ATOM 1311 O O . GLY A 1 172 ? -2.062 -1.655 18.219 1 86.19 172 GLY A O 1
ATOM 1312 N N . MET A 1 173 ? -2.23 -2.887 16.391 1 87.44 173 MET A N 1
ATOM 1313 C CA . MET A 1 173 ? -3.664 -3.123 16.531 1 87.44 173 MET A CA 1
ATOM 1314 C C . MET A 1 173 ? -3.947 -4.59 16.828 1 87.44 173 MET A C 1
ATOM 1316 O O . MET A 1 173 ? -3.338 -5.48 16.234 1 87.44 173 MET A O 1
ATOM 1320 N N . ASP A 1 174 ? -4.746 -4.773 17.781 1 86.38 174 ASP A N 1
ATOM 1321 C CA . ASP A 1 174 ? -5.141 -6.156 18.031 1 86.38 174 ASP A CA 1
ATOM 1322 C C . ASP A 1 174 ? -6.336 -6.555 17.172 1 86.38 174 ASP A C 1
ATOM 1324 O O . ASP A 1 174 ? -6.855 -5.742 16.406 1 86.38 174 ASP A O 1
ATOM 1328 N N . ILE A 1 175 ? -6.793 -7.758 17.328 1 83.25 175 ILE A N 1
ATOM 1329 C CA . ILE A 1 175 ? -7.82 -8.32 16.469 1 83.25 175 ILE A CA 1
ATOM 1330 C C . ILE A 1 175 ? -9.148 -7.609 16.703 1 83.25 175 ILE A C 1
ATOM 1332 O O . ILE A 1 175 ? -9.922 -7.398 15.766 1 83.25 175 ILE A O 1
ATOM 1336 N N . GLN A 1 176 ? -9.422 -7.273 17.906 1 88.06 176 GLN A N 1
ATOM 1337 C CA . GLN A 1 176 ? -10.664 -6.574 18.219 1 88.06 176 GLN A CA 1
ATOM 1338 C C . GLN A 1 176 ? -10.703 -5.199 17.578 1 88.06 176 GLN A C 1
ATOM 1340 O O . GLN A 1 176 ? -11.727 -4.797 17.016 1 88.06 176 GLN A O 1
ATOM 1345 N N . GLU A 1 177 ? -9.617 -4.539 17.641 1 90 177 GLU A N 1
ATOM 1346 C CA . GLU A 1 177 ? -9.516 -3.227 17.016 1 90 177 GLU A CA 1
ATOM 1347 C C . GLU A 1 177 ? -9.633 -3.332 15.492 1 90 177 GLU A C 1
ATOM 1349 O O . GLU A 1 177 ? -10.289 -2.51 14.859 1 90 177 GLU A O 1
ATOM 1354 N N . LEU A 1 178 ? -9.016 -4.328 14.922 1 87.81 178 LEU A N 1
ATOM 1355 C CA . LEU A 1 178 ? -9.133 -4.562 13.484 1 87.81 178 LEU A CA 1
ATOM 1356 C C . LEU A 1 178 ? -10.586 -4.793 13.086 1 87.81 178 LEU A C 1
ATOM 1358 O O . LEU A 1 178 ? -11.07 -4.207 12.117 1 87.81 17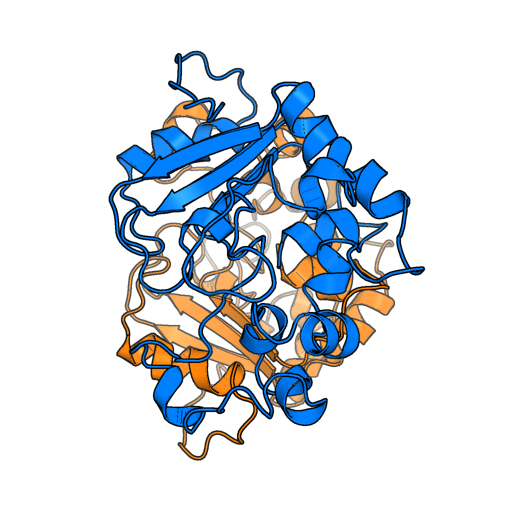8 LEU A O 1
ATOM 1362 N N . GLN A 1 179 ? -11.258 -5.574 13.883 1 85.62 179 GLN A N 1
ATOM 1363 C CA . GLN A 1 179 ? -12.656 -5.895 13.602 1 85.62 179 GLN A CA 1
ATOM 1364 C C . GLN A 1 179 ? -13.539 -4.656 13.727 1 85.62 179 GLN A C 1
ATOM 1366 O O . GLN A 1 179 ? -14.484 -4.484 12.953 1 85.62 179 GLN A O 1
ATOM 1371 N N . GLN A 1 180 ? -13.141 -3.824 14.578 1 90.62 180 GLN A N 1
ATOM 1372 C CA . GLN A 1 180 ? -13.984 -2.672 14.883 1 90.62 180 GLN A CA 1
ATOM 1373 C C . GLN A 1 180 ? -13.734 -1.537 13.891 1 90.62 180 GLN A C 1
ATOM 1375 O O . GLN A 1 180 ? -14.68 -0.899 13.422 1 90.62 180 GLN A O 1
ATOM 1380 N N . TYR A 1 181 ? -12.477 -1.346 13.539 1 92.06 181 TYR A N 1
ATOM 1381 C CA . TYR A 1 181 ? -12.172 -0.073 12.898 1 92.06 181 TYR A CA 1
ATOM 1382 C C . TYR A 1 181 ? -11.797 -0.277 11.438 1 92.06 181 TYR A C 1
ATOM 1384 O O . TYR A 1 181 ? -11.766 0.68 10.656 1 92.06 181 TYR A O 1
ATOM 1392 N N . VAL A 1 182 ? -11.547 -1.528 11.023 1 91.12 182 VAL A N 1
ATOM 1393 C CA . VAL A 1 182 ? -11.047 -1.757 9.672 1 91.12 182 VAL A CA 1
ATOM 1394 C C . VAL A 1 182 ? -12.047 -2.598 8.883 1 91.12 182 VAL A C 1
ATOM 1396 O O . VAL A 1 182 ? -12.531 -2.176 7.828 1 91.12 182 VAL A O 1
ATOM 1399 N N . VAL A 1 183 ? -12.523 -3.674 9.406 1 85.75 183 VAL A N 1
ATOM 1400 C CA . VAL A 1 183 ? -13.258 -4.719 8.703 1 85.75 183 VAL A CA 1
ATOM 1401 C C . VAL A 1 183 ? -14.562 -4.152 8.148 1 85.75 183 VAL A C 1
ATOM 1403 O O . VAL A 1 183 ? -14.914 -4.41 6.992 1 85.75 183 VAL A O 1
ATOM 1406 N N . PRO A 1 184 ? -15.227 -3.275 8.906 1 87.38 184 PRO A N 1
ATOM 1407 C CA . PRO A 1 184 ? -16.5 -2.779 8.391 1 87.38 184 PRO A CA 1
ATOM 1408 C C . PRO A 1 184 ? -16.344 -2.01 7.078 1 87.38 184 PRO A C 1
ATOM 1410 O O . PRO A 1 184 ? -17.266 -1.991 6.262 1 87.38 184 PRO A O 1
ATOM 1413 N N . TYR A 1 185 ? -15.234 -1.462 6.875 1 90.5 185 TYR A N 1
ATOM 1414 C CA . TYR A 1 185 ? -15.031 -0.628 5.695 1 90.5 185 TYR A CA 1
ATOM 1415 C C . TYR A 1 185 ? -14.469 -1.447 4.539 1 90.5 185 TYR A C 1
ATOM 1417 O O . TYR A 1 185 ? -14.336 -0.943 3.42 1 90.5 185 TYR A O 1
ATOM 1425 N N . LEU A 1 186 ? -14.148 -2.711 4.859 1 84.75 186 LEU A N 1
ATOM 1426 C CA . LEU A 1 186 ? -13.695 -3.617 3.809 1 84.75 186 LEU A CA 1
ATOM 1427 C C . LEU A 1 186 ? -14.859 -4.445 3.273 1 84.75 186 LEU A C 1
ATOM 1429 O O . LEU A 1 186 ? -14.766 -5.039 2.197 1 84.75 186 LEU A O 1
ATOM 1433 N N . ILE A 1 187 ? -16.016 -4.516 4.16 1 75.81 187 ILE A N 1
ATOM 1434 C CA . ILE A 1 187 ? -17.172 -5.324 3.793 1 75.81 187 ILE A CA 1
ATOM 1435 C C . ILE A 1 187 ? -18.375 -4.414 3.531 1 75.81 187 ILE A C 1
ATOM 1437 O O . ILE A 1 187 ? -18.609 -3.459 4.273 1 75.81 187 ILE A O 1
ATOM 1441 N N . ASN A 1 188 ? -18.484 -3.35 2.758 1 62 188 ASN A N 1
ATOM 1442 C CA . ASN A 1 188 ? -19.531 -2.363 2.547 1 62 188 ASN A CA 1
ATOM 1443 C C . ASN A 1 188 ? -20.859 -2.826 3.141 1 62 188 ASN A C 1
ATOM 1445 O O . ASN A 1 188 ? -21.922 -2.299 2.793 1 62 188 ASN A O 1
ATOM 1449 N N . GLY A 1 189 ? -21 -3.844 3.994 1 49.81 189 GLY A N 1
ATOM 1450 C CA . GLY A 1 189 ? -22.344 -3.797 4.547 1 49.81 189 GLY A CA 1
ATOM 1451 C C . GLY A 1 189 ? -22.547 -2.641 5.508 1 49.81 189 GLY A C 1
ATOM 1452 O O . GLY A 1 189 ? -21.594 -2.088 6.043 1 49.81 189 GLY A O 1
ATOM 1453 N N . ALA A 1 190 ? -23.516 -1.672 5.32 1 41.94 190 ALA A N 1
ATOM 1454 C CA . ALA A 1 190 ? -23.812 -0.651 6.324 1 41.94 190 ALA A CA 1
ATOM 1455 C C . ALA A 1 190 ? -23.469 -1.146 7.727 1 41.94 190 ALA A C 1
ATOM 1457 O O . ALA A 1 190 ? -23.891 -2.232 8.133 1 41.94 190 ALA A O 1
ATOM 1458 N N . PRO A 1 191 ? -22.266 -0.628 8.258 1 42.47 191 PRO A N 1
ATOM 1459 C CA . PRO A 1 191 ? -22.062 -1.053 9.648 1 42.47 191 PRO A CA 1
ATOM 1460 C C . PRO A 1 191 ? -23.328 -0.953 10.484 1 42.47 191 PRO A C 1
ATOM 1462 O O . PRO A 1 191 ? -24.062 0.04 10.391 1 42.47 191 PRO A O 1
ATOM 1465 N N . LYS A 1 192 ? -23.906 -2.016 10.812 1 36.75 192 LYS A N 1
ATOM 1466 C CA . LYS A 1 192 ? -24.984 -1.805 11.766 1 36.75 192 LYS A CA 1
ATOM 1467 C C . LYS A 1 192 ? -24.484 -1.129 13.039 1 36.75 192 LYS A C 1
ATOM 1469 O O . LYS A 1 192 ? -25.266 -0.754 13.906 1 36.75 192 LYS A O 1
ATOM 1474 N N . ASN A 1 193 ? -23.219 -1.314 13.547 1 33.69 193 ASN A N 1
ATOM 1475 C CA . ASN A 1 193 ? -22.938 -0.841 14.898 1 33.69 193 ASN A CA 1
ATOM 1476 C C . ASN A 1 193 ? -22.422 0.598 14.898 1 33.69 193 ASN A C 1
ATOM 1478 O O . ASN A 1 193 ? -21.672 0.991 14.008 1 33.69 193 ASN A O 1
ATOM 1482 N N . LYS A 1 194 ? -22.875 1.487 15.734 1 35.19 194 LYS A N 1
ATOM 1483 C CA . LYS A 1 194 ? -22.641 2.855 16.188 1 35.19 194 LYS A CA 1
ATOM 1484 C C . LYS A 1 194 ? -21.156 3.078 16.516 1 35.19 194 LYS A C 1
ATOM 1486 O O . LYS A 1 194 ? -20.688 2.662 17.562 1 35.19 194 LYS A O 1
ATOM 1491 N N . VAL A 1 195 ? -20.234 3.045 15.609 1 36.41 195 VAL A N 1
ATOM 1492 C CA . VAL A 1 195 ? -18.875 3.395 15.992 1 36.41 195 VAL A CA 1
ATOM 1493 C C . VAL A 1 195 ? -18.797 4.875 16.344 1 36.41 195 VAL A C 1
ATOM 1495 O O . VAL A 1 195 ? -19.297 5.727 15.609 1 36.41 195 VAL A O 1
ATOM 1498 N N . ALA A 1 196 ? -18.312 5.188 17.484 1 36.09 196 ALA A N 1
ATOM 1499 C CA . ALA A 1 196 ? -18.172 6.539 18.031 1 36.09 196 ALA A CA 1
ATOM 1500 C C . ALA A 1 196 ? -17.078 7.312 17.281 1 36.09 196 ALA A C 1
ATOM 1502 O O . ALA A 1 196 ? -15.906 6.961 17.359 1 36.09 196 ALA A O 1
ATOM 1503 N N . THR A 1 197 ? -17.328 7.844 16.156 1 37.72 197 THR A N 1
ATOM 1504 C CA . THR A 1 197 ? -16.453 8.758 15.438 1 37.72 197 THR A CA 1
ATOM 1505 C C . THR A 1 197 ? -16.125 9.984 16.281 1 37.72 197 THR A C 1
ATOM 1507 O O . THR A 1 197 ? -17.016 10.602 16.859 1 37.72 197 THR A O 1
ATOM 1510 N N . GLN A 1 198 ? -14.883 10.031 16.797 1 32.78 198 GLN A N 1
ATOM 1511 C CA . GLN A 1 198 ? -14.555 11.305 17.422 1 32.78 198 GLN A CA 1
ATOM 1512 C C . GLN A 1 198 ? -14.469 12.422 16.391 1 32.78 198 GLN A C 1
ATOM 1514 O O . GLN A 1 198 ? -13.719 12.312 15.406 1 32.78 198 GLN A O 1
ATOM 1519 N N . VAL A 1 199 ? -15.469 13.094 16.234 1 33.69 199 VAL A N 1
ATOM 1520 C CA . VAL A 1 199 ? -15.469 14.32 15.445 1 33.69 199 VAL A CA 1
ATOM 1521 C C . VAL A 1 199 ? -14.539 15.352 16.094 1 33.69 199 VAL A C 1
ATOM 1523 O O . VAL A 1 199 ? -14.719 15.711 17.25 1 33.69 199 VAL A O 1
ATOM 1526 N N . VAL A 1 200 ? -13.289 15.461 15.68 1 31.05 200 VAL A N 1
ATOM 1527 C CA . VAL A 1 200 ? -12.453 16.531 16.234 1 31.05 200 VAL A CA 1
ATOM 1528 C C . VAL A 1 200 ? -12.914 17.875 15.68 1 31.05 200 VAL A C 1
ATOM 1530 O O . VAL A 1 200 ? -12.969 18.078 14.461 1 31.05 200 VAL A O 1
ATOM 1533 N N . HIS A 1 201 ? -13.758 18.594 16.391 1 28.91 201 HIS A N 1
ATOM 1534 C CA . HIS A 1 201 ? -14.07 19.984 16.125 1 28.91 201 HIS A CA 1
ATOM 1535 C C . HIS A 1 201 ? -12.852 20.875 16.344 1 28.91 201 HIS A C 1
ATOM 1537 O O . HIS A 1 201 ? -12.039 20.609 17.234 1 28.91 201 HIS A O 1
ATOM 1543 N N . VAL B 1 1 ? -1.663 -4.016 -3.432 1 87.06 1 VAL B N 1
ATOM 1544 C CA . VAL B 1 1 ? -2.184 -2.693 -3.76 1 87.06 1 VAL B CA 1
ATOM 1545 C C . VAL B 1 1 ? -1.058 -1.815 -4.305 1 87.06 1 VAL B C 1
ATOM 1547 O O . VAL B 1 1 ? -1.151 -1.294 -5.418 1 87.06 1 VAL B O 1
ATOM 1550 N N . ALA B 1 2 ? 0.083 -1.763 -3.666 1 91.12 2 ALA B N 1
ATOM 1551 C CA . ALA B 1 2 ? 1.158 -0.841 -4.023 1 91.12 2 ALA B CA 1
ATOM 1552 C C . ALA B 1 2 ? 1.732 -1.176 -5.398 1 91.12 2 ALA B C 1
ATOM 1554 O O . ALA B 1 2 ? 2.184 -0.286 -6.125 1 91.12 2 ALA B O 1
ATOM 1555 N N . ARG B 1 3 ? 1.695 -2.469 -5.762 1 95.81 3 ARG B N 1
ATOM 1556 C CA . ARG B 1 3 ? 2.207 -2.852 -7.074 1 95.81 3 ARG B CA 1
ATOM 1557 C C . ARG B 1 3 ? 1.398 -2.197 -8.188 1 95.81 3 ARG B C 1
ATOM 1559 O O . ARG B 1 3 ? 1.918 -1.957 -9.281 1 95.81 3 ARG B O 1
ATOM 1566 N N . GLY B 1 4 ? 0.106 -1.911 -7.926 1 95 4 GLY B N 1
ATOM 1567 C CA . GLY B 1 4 ? -0.727 -1.201 -8.883 1 95 4 GLY B CA 1
ATOM 1568 C C . GLY B 1 4 ? -0.159 0.148 -9.281 1 95 4 GLY B C 1
ATOM 1569 O O . GLY B 1 4 ? -0.326 0.585 -10.422 1 95 4 GLY B O 1
ATOM 1570 N N . LEU B 1 5 ? 0.582 0.783 -8.375 1 94 5 LEU B N 1
ATOM 1571 C CA . LEU B 1 5 ? 1.181 2.08 -8.664 1 94 5 LEU B CA 1
ATOM 1572 C C . LEU B 1 5 ? 2.211 1.961 -9.789 1 94 5 LEU B C 1
ATOM 1574 O O . LEU B 1 5 ? 2.326 2.855 -10.625 1 94 5 LEU B O 1
ATOM 1578 N N . ILE B 1 6 ? 2.908 0.873 -9.781 1 94.75 6 ILE B N 1
ATOM 1579 C CA . ILE B 1 6 ? 3.947 0.65 -10.781 1 94.75 6 ILE B CA 1
ATOM 1580 C C . ILE B 1 6 ? 3.305 0.364 -12.141 1 94.75 6 ILE B C 1
ATOM 1582 O O . ILE B 1 6 ? 3.711 0.93 -13.156 1 94.75 6 ILE B O 1
ATOM 1586 N N . GLU B 1 7 ? 2.244 -0.394 -12.102 1 95 7 GLU B N 1
ATOM 1587 C CA . GLU B 1 7 ? 1.743 -0.926 -13.367 1 95 7 GLU B CA 1
ATOM 1588 C C . GLU B 1 7 ? 0.618 -0.058 -13.922 1 95 7 GLU B C 1
ATOM 1590 O O . GLU B 1 7 ? 0.559 0.195 -15.133 1 95 7 GLU B O 1
ATOM 1595 N N . PHE B 1 8 ? -0.185 0.495 -13.047 1 93.12 8 PHE B N 1
ATOM 1596 C CA . PHE B 1 8 ? -1.39 1.169 -13.523 1 93.12 8 PHE B CA 1
ATOM 1597 C C . PHE B 1 8 ? -1.118 2.646 -13.781 1 93.12 8 PHE B C 1
ATOM 1599 O O . PHE B 1 8 ? -1.867 3.303 -14.508 1 93.12 8 PHE B O 1
ATOM 1606 N N . CYS B 1 9 ? -0.107 3.238 -13.18 1 92.94 9 CYS B N 1
ATOM 1607 C CA . CYS B 1 9 ? -0.057 4.691 -13.094 1 92.94 9 CYS B CA 1
ATOM 1608 C C . CYS B 1 9 ? 1.054 5.254 -13.977 1 92.94 9 CYS B C 1
ATOM 1610 O O . CYS B 1 9 ? 2.229 4.941 -13.773 1 92.94 9 CYS B O 1
ATOM 1612 N N . ASP B 1 10 ? 0.645 6.145 -14.766 1 87.62 10 ASP B N 1
ATOM 1613 C CA . ASP B 1 10 ? 1.61 6.82 -15.625 1 87.62 10 ASP B CA 1
ATOM 1614 C C . ASP B 1 10 ? 2.379 7.891 -14.859 1 87.62 10 ASP B C 1
ATOM 1616 O O . ASP B 1 10 ? 3.549 8.148 -15.148 1 87.62 10 ASP B O 1
ATOM 1620 N N . GLU B 1 11 ? 1.756 8.461 -13.836 1 85.19 11 GLU B N 1
ATOM 1621 C CA . GLU B 1 11 ? 2.32 9.633 -13.18 1 85.19 11 GLU B CA 1
ATOM 1622 C C . GLU B 1 11 ? 2.975 9.266 -11.852 1 85.19 11 GLU B C 1
ATOM 1624 O O . GLU B 1 11 ? 3.447 10.141 -11.125 1 85.19 11 GLU B O 1
ATOM 1629 N N . ALA B 1 12 ? 2.996 7.977 -11.594 1 86.5 12 ALA B N 1
ATOM 1630 C CA . ALA B 1 12 ? 3.646 7.582 -10.352 1 86.5 12 ALA B CA 1
ATOM 1631 C C . ALA B 1 12 ? 5.156 7.77 -10.438 1 86.5 12 ALA B C 1
ATOM 1633 O O . ALA B 1 12 ? 5.754 7.586 -11.5 1 86.5 12 ALA B O 1
ATOM 1634 N N . PRO B 1 13 ? 5.707 8.195 -9.305 1 85.25 13 PRO B N 1
ATOM 1635 C CA . PRO B 1 13 ? 7.168 8.258 -9.336 1 85.25 13 PRO B CA 1
ATOM 1636 C C . PRO B 1 13 ? 7.816 6.906 -9.617 1 85.25 13 PRO B C 1
ATOM 1638 O O . PRO B 1 13 ? 7.223 5.863 -9.328 1 85.25 13 PRO B O 1
ATOM 1641 N N . PRO B 1 14 ? 9.008 7 -10.195 1 87.31 14 PRO B N 1
ATOM 1642 C CA . PRO B 1 14 ? 9.703 5.734 -10.453 1 87.31 14 PRO B CA 1
ATOM 1643 C C . PRO B 1 14 ? 9.984 4.949 -9.172 1 87.31 14 PRO B C 1
ATOM 1645 O O . PRO B 1 14 ? 10.281 5.539 -8.133 1 87.31 14 PRO B O 1
ATOM 1648 N N . VAL B 1 15 ? 9.836 3.684 -9.273 1 91.31 15 VAL B N 1
ATOM 1649 C CA . VAL B 1 15 ? 10.117 2.762 -8.172 1 91.31 15 VAL B CA 1
ATOM 1650 C C . VAL B 1 15 ? 11.328 1.901 -8.523 1 91.31 15 VAL B C 1
ATOM 1652 O O . VAL B 1 15 ? 11.344 1.235 -9.562 1 91.31 15 VAL B O 1
ATOM 1655 N N . LYS B 1 16 ? 12.305 1.938 -7.641 1 92.5 16 LYS B N 1
ATOM 1656 C CA . LYS B 1 16 ? 13.516 1.157 -7.887 1 92.5 16 LYS B CA 1
ATOM 1657 C C . LYS B 1 16 ? 13.43 -0.215 -7.227 1 92.5 16 LYS B C 1
ATOM 1659 O O . LYS B 1 16 ? 13.758 -1.23 -7.844 1 92.5 16 LYS B O 1
ATOM 1664 N N . ASN B 1 17 ? 13.008 -0.188 -6.027 1 94.12 17 ASN B N 1
ATOM 1665 C CA . ASN B 1 17 ? 12.867 -1.42 -5.258 1 94.12 17 ASN B CA 1
ATOM 1666 C C . ASN B 1 17 ? 11.438 -1.622 -4.781 1 94.12 17 ASN B C 1
ATOM 1668 O O . ASN B 1 17 ? 10.812 -0.693 -4.266 1 94.12 17 ASN B O 1
ATOM 1672 N N . PHE B 1 18 ? 10.914 -2.73 -5.047 1 96.62 18 PHE B N 1
ATOM 1673 C CA . PHE B 1 18 ? 9.578 -3.096 -4.582 1 96.62 18 PHE B CA 1
ATOM 1674 C C . PHE B 1 18 ? 9.648 -4.262 -3.602 1 96.62 18 PHE B C 1
ATOM 1676 O O . PHE B 1 18 ? 10.266 -5.289 -3.895 1 96.62 18 PHE B O 1
ATOM 1683 N N . ILE B 1 19 ? 9.086 -4.074 -2.404 1 96.19 19 ILE B N 1
ATOM 1684 C CA . ILE B 1 19 ? 9.078 -5.094 -1.362 1 96.19 19 ILE B CA 1
ATOM 1685 C C . ILE B 1 19 ? 7.637 -5.535 -1.089 1 96.19 19 ILE B C 1
ATOM 1687 O O . ILE B 1 19 ? 6.797 -4.723 -0.692 1 96.19 19 ILE B O 1
ATOM 1691 N N . SER B 1 20 ? 7.324 -6.754 -1.353 1 97.69 20 SER B N 1
ATOM 1692 C CA . SER B 1 20 ? 6.055 -7.367 -0.977 1 97.69 20 SER B CA 1
ATOM 1693 C C . SER B 1 20 ? 6.203 -8.219 0.282 1 97.69 20 SER B C 1
ATOM 1695 O O . SER B 1 20 ? 6.957 -9.195 0.295 1 97.69 20 SER B O 1
ATOM 1697 N N . ILE B 1 21 ? 5.555 -7.828 1.312 1 95.69 21 ILE B N 1
ATOM 1698 C CA . ILE B 1 21 ? 5.629 -8.539 2.586 1 95.69 21 ILE B CA 1
ATOM 1699 C C . ILE B 1 21 ? 4.367 -9.367 2.789 1 95.69 21 ILE B C 1
ATOM 1701 O O . ILE B 1 21 ? 3.324 -8.844 3.184 1 95.69 21 ILE B O 1
ATOM 1705 N N . GLY B 1 22 ? 4.449 -10.625 2.568 1 95.75 22 GLY B N 1
ATOM 1706 C CA . GLY B 1 22 ? 3.307 -11.508 2.717 1 95.75 22 GLY B CA 1
ATOM 1707 C C . GLY B 1 22 ? 2.158 -11.164 1.789 1 95.75 22 GLY B C 1
ATOM 1708 O O . GLY B 1 22 ? 0.991 -11.312 2.156 1 95.75 22 GLY B O 1
ATOM 1709 N N . GLY B 1 23 ? 2.418 -10.664 0.653 1 95.94 23 GLY B N 1
ATOM 1710 C CA . GLY B 1 23 ? 1.369 -10.266 -0.272 1 95.94 23 GLY B CA 1
ATOM 1711 C C . GLY B 1 23 ? 0.798 -11.422 -1.065 1 95.94 23 GLY B C 1
ATOM 1712 O O . GLY B 1 23 ? 1.519 -12.367 -1.407 1 95.94 23 GLY B O 1
ATOM 1713 N N . PRO B 1 24 ? -0.532 -11.383 -1.324 1 96.69 24 PRO B N 1
ATOM 1714 C CA . PRO B 1 24 ? -1.152 -12.406 -2.17 1 96.69 24 PRO B CA 1
ATOM 1715 C C . PRO B 1 24 ? -0.924 -12.156 -3.66 1 96.69 24 PRO B C 1
ATOM 1717 O O . PRO B 1 24 ? -1.884 -12 -4.418 1 96.69 24 PRO B O 1
ATOM 1720 N N . ASN B 1 25 ? 0.259 -12.336 -4.125 1 98.56 25 ASN B N 1
ATOM 1721 C CA . ASN B 1 25 ? 0.683 -11.875 -5.441 1 98.56 25 ASN B CA 1
ATOM 1722 C C . ASN B 1 25 ? 0.082 -12.727 -6.555 1 98.56 25 ASN B C 1
ATOM 1724 O O . ASN B 1 25 ? -0.165 -12.234 -7.656 1 98.56 25 ASN B O 1
ATOM 1728 N N . ALA B 1 26 ? -0.11 -14.07 -6.301 1 98.56 26 ALA B N 1
ATOM 1729 C CA . ALA B 1 26 ? -0.76 -14.945 -7.273 1 98.56 26 ALA B CA 1
ATOM 1730 C C . ALA B 1 26 ? -2.203 -15.234 -6.871 1 98.56 26 ALA B C 1
ATOM 1732 O O . ALA B 1 26 ? -2.885 -16.031 -7.516 1 98.56 26 ALA B O 1
ATOM 1733 N N . GLY B 1 27 ? -2.65 -14.602 -5.742 1 97.12 27 GLY B N 1
ATOM 1734 C CA . GLY B 1 27 ? -4.016 -14.766 -5.277 1 97.12 27 GLY B CA 1
ATOM 1735 C C . GLY B 1 27 ? -4.117 -15.578 -4 1 97.12 27 GLY B C 1
ATOM 1736 O O . GLY B 1 27 ? -3.105 -16.062 -3.482 1 97.12 27 GLY B O 1
ATOM 1737 N N . VAL B 1 28 ? -5.293 -15.648 -3.51 1 95.44 28 VAL B N 1
ATOM 1738 C CA . VAL B 1 28 ? -5.637 -16.469 -2.354 1 95.44 28 VAL B CA 1
ATOM 1739 C C . VAL B 1 28 ? -6.734 -17.453 -2.736 1 95.44 28 VAL B C 1
ATOM 1741 O O . VAL B 1 28 ? -7.742 -17.078 -3.336 1 95.44 28 VAL B O 1
ATOM 1744 N N . ALA B 1 29 ? -6.527 -18.781 -2.471 1 92.62 29 ALA B N 1
ATOM 1745 C CA . ALA B 1 29 ? -7.445 -19.828 -2.896 1 92.62 29 ALA B CA 1
ATOM 1746 C C . ALA B 1 29 ? -8.516 -20.094 -1.84 1 92.62 29 ALA B C 1
ATOM 1748 O O . ALA B 1 29 ? -9.328 -21 -1.981 1 92.62 29 ALA B O 1
ATOM 1749 N N . SER B 1 30 ? -8.602 -19.5 -0.788 1 76.31 30 SER B N 1
ATOM 1750 C CA . SER B 1 30 ? -9.625 -19.75 0.221 1 76.31 30 SER B CA 1
ATOM 1751 C C . SER B 1 30 ? -10.477 -18.5 0.45 1 76.31 30 SER B C 1
ATOM 1753 O O . SER B 1 30 ? -9.961 -17.375 0.418 1 76.31 30 SER B O 1
ATOM 1755 N N . THR B 1 31 ? -11.734 -18.812 0.288 1 60.31 31 THR B N 1
ATOM 1756 C CA . THR B 1 31 ? -12.703 -17.766 0.577 1 60.31 31 THR B CA 1
ATOM 1757 C C . THR B 1 31 ? -12.883 -17.594 2.082 1 60.31 31 THR B C 1
ATOM 1759 O O . THR B 1 31 ? -13.555 -16.672 2.531 1 60.31 31 THR B O 1
ATOM 1762 N N . THR B 1 32 ? -12.375 -18.859 2.729 1 54.03 32 THR B N 1
ATOM 1763 C CA . THR B 1 32 ? -12.664 -18.828 4.156 1 54.03 32 THR B CA 1
ATOM 1764 C C . THR B 1 32 ? -11.938 -17.672 4.836 1 54.03 32 THR B C 1
ATOM 1766 O O . THR B 1 32 ? -10.766 -17.422 4.555 1 54.03 32 THR B O 1
ATOM 1769 N N . CYS B 1 33 ? -12.609 -16.719 4.922 1 49.66 33 CYS B N 1
ATOM 1770 C CA . CYS B 1 33 ? -12.055 -15.742 5.859 1 49.66 33 CYS B CA 1
ATOM 1771 C C . CYS B 1 33 ? -11.461 -16.438 7.078 1 49.66 33 CYS B C 1
ATOM 1773 O O . CYS B 1 33 ? -12.156 -17.172 7.781 1 49.66 33 CYS B O 1
ATOM 1775 N N . ALA B 1 34 ? -10.547 -17.234 6.75 1 42.53 34 ALA B N 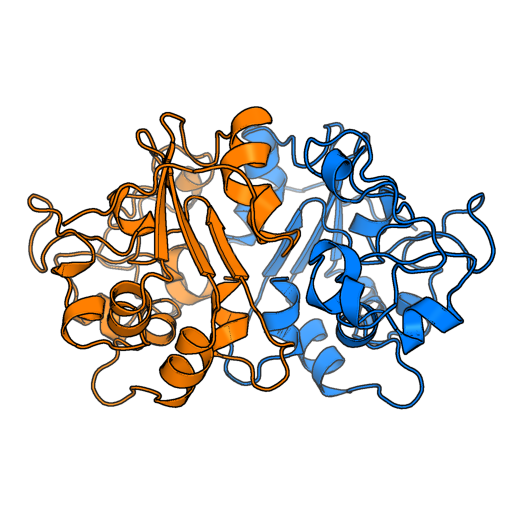1
ATOM 1776 C CA . ALA B 1 34 ? -9.93 -18.078 7.777 1 42.53 34 ALA B CA 1
ATOM 1777 C C . ALA B 1 34 ? -9.742 -17.297 9.078 1 42.53 34 ALA B C 1
ATOM 1779 O O . ALA B 1 34 ? -8.719 -16.625 9.258 1 42.53 34 ALA B O 1
ATOM 1780 N N . GLY B 1 35 ? -10.703 -17.359 9.945 1 43.31 35 GLY B N 1
ATOM 1781 C CA . GLY B 1 35 ? -10.586 -17.109 11.375 1 43.31 35 GLY B CA 1
ATOM 1782 C C . GLY B 1 35 ? -10.383 -15.648 11.711 1 43.31 35 GLY B C 1
ATOM 1783 O O . GLY B 1 35 ? -10.188 -15.297 12.875 1 43.31 35 GLY B O 1
ATOM 1784 N N . GLY B 1 36 ? -10.047 -14.953 10.688 1 43.81 36 GLY B N 1
ATOM 1785 C CA . GLY B 1 36 ? -9.867 -13.594 11.172 1 43.81 36 GLY B CA 1
ATOM 1786 C C . GLY B 1 36 ? -11.172 -12.859 11.391 1 43.81 36 GLY B C 1
ATOM 1787 O O . GLY B 1 36 ? -12.234 -13.312 10.953 1 43.81 36 GLY B O 1
ATOM 1788 N N . PRO B 1 37 ? -11.234 -12.016 12.391 1 43.28 37 PRO B N 1
ATOM 1789 C CA . PRO B 1 37 ? -12.453 -11.289 12.734 1 43.28 37 PRO B CA 1
ATOM 1790 C C . PRO B 1 37 ? -13.203 -10.773 11.508 1 43.28 37 PRO B C 1
ATOM 1792 O O . PRO B 1 37 ? -14.352 -10.344 11.617 1 43.28 37 PRO B O 1
ATOM 1795 N N . TRP B 1 38 ? -12.555 -10.914 10.422 1 43.41 38 TRP B N 1
ATOM 1796 C CA . TRP B 1 38 ? -13.203 -10.367 9.234 1 43.41 38 TRP B CA 1
ATOM 1797 C C . TRP B 1 38 ? -14.203 -11.359 8.656 1 43.41 38 TRP B C 1
ATOM 1799 O O . TRP B 1 38 ? -15.031 -10.992 7.809 1 43.41 38 TRP B O 1
ATOM 1809 N N . CYS B 1 39 ? -14.023 -12.594 8.953 1 50.03 39 CYS B N 1
ATOM 1810 C CA . CYS B 1 39 ? -14.773 -13.656 8.289 1 50.03 39 CYS B CA 1
ATOM 1811 C C . CYS B 1 39 ? -16.234 -13.648 8.734 1 50.03 39 CYS B C 1
ATOM 1813 O O . CYS B 1 39 ? -17.109 -14.164 8.031 1 50.03 39 CYS B O 1
ATOM 1815 N N . ALA B 1 40 ? -16.391 -13.305 9.883 1 43.75 40 ALA B N 1
ATOM 1816 C CA . ALA B 1 40 ? -17.75 -13.5 10.398 1 43.75 40 ALA B CA 1
ATOM 1817 C C . ALA B 1 40 ? -18.766 -12.812 9.508 1 43.75 40 ALA B C 1
ATOM 1819 O O . ALA B 1 40 ? -19.891 -13.312 9.336 1 43.75 40 ALA B O 1
ATOM 1820 N N . GLY B 1 41 ? -18.422 -11.703 9.047 1 43.84 41 GLY B N 1
ATOM 1821 C CA . GLY B 1 41 ? -19.484 -11.008 8.344 1 43.84 41 GLY B CA 1
ATOM 1822 C C . GLY B 1 41 ? -19.719 -11.531 6.938 1 43.84 41 GLY B C 1
ATOM 1823 O O . GLY B 1 41 ? -20.688 -11.164 6.285 1 43.84 41 GLY B O 1
ATOM 1824 N N . THR B 1 42 ? -18.688 -12.078 6.375 1 47.22 42 THR B N 1
ATOM 1825 C CA . THR B 1 42 ? -18.953 -12.477 4.996 1 47.22 42 THR B CA 1
ATOM 1826 C C . THR B 1 42 ? -19.75 -13.781 4.949 1 47.22 42 THR B C 1
ATOM 1828 O O . THR B 1 42 ? -20.047 -14.289 3.871 1 47.22 42 THR B O 1
ATOM 1831 N N . GLY B 1 43 ? -20.562 -14.094 5.746 1 43.5 43 GLY B N 1
ATOM 1832 C CA . GLY B 1 43 ? -21.422 -15.25 5.652 1 43.5 43 GLY B CA 1
ATOM 1833 C C . GLY B 1 43 ? -20.906 -16.312 4.703 1 43.5 43 GLY B C 1
ATOM 1834 O O . GLY B 1 43 ? -21.422 -16.469 3.592 1 43.5 43 GLY B O 1
ATOM 1835 N N . GLY B 1 44 ? -19.672 -16.844 5.02 1 47.84 44 GLY B N 1
ATOM 1836 C CA . GLY B 1 44 ? -19.203 -17.969 4.223 1 47.84 44 GLY B CA 1
ATOM 1837 C C . GLY B 1 44 ? -19.406 -17.766 2.734 1 47.84 44 GLY B C 1
ATOM 1838 O O . GLY B 1 44 ? -20.344 -18.297 2.146 1 47.84 44 GLY B O 1
ATOM 1839 N N . VAL B 1 45 ? -19.141 -16.688 2.186 1 47.59 45 VAL B N 1
ATOM 1840 C CA . VAL B 1 45 ? -19.297 -16.609 0.739 1 47.59 45 VAL B CA 1
ATOM 1841 C C . VAL B 1 45 ? -18.812 -17.906 0.088 1 47.59 45 VAL B C 1
ATOM 1843 O O . VAL B 1 45 ? -17.641 -18.266 0.214 1 47.59 45 VAL B O 1
ATOM 1846 N N . SER B 1 46 ? -19.609 -18.797 0.033 1 50.88 46 SER B N 1
ATOM 1847 C CA . SER B 1 46 ? -19.344 -19.953 -0.815 1 50.88 46 SER B CA 1
ATOM 1848 C C . SER B 1 46 ? -18.828 -19.531 -2.186 1 50.88 46 SER B C 1
ATOM 1850 O O . SER B 1 46 ? -19.031 -18.375 -2.596 1 50.88 46 SER B O 1
ATOM 1852 N N . GLY B 1 47 ? -17.828 -20.281 -2.871 1 56.88 47 GLY B N 1
ATOM 1853 C CA . GLY B 1 47 ? -17.219 -20.125 -4.184 1 56.88 47 GLY B CA 1
ATOM 1854 C C . GLY B 1 47 ? -18.156 -19.562 -5.223 1 56.88 47 GLY B C 1
ATOM 1855 O O . GLY B 1 47 ? -17.734 -18.828 -6.121 1 56.88 47 GLY B O 1
ATOM 1856 N N . VAL B 1 48 ? -19.531 -19.656 -5.09 1 60.66 48 VAL B N 1
ATOM 1857 C CA . VAL B 1 48 ? -20.422 -19.375 -6.215 1 60.66 48 VAL B CA 1
ATOM 1858 C C . VAL B 1 48 ? -20.703 -17.875 -6.293 1 60.66 48 VAL B C 1
ATOM 1860 O O . VAL B 1 48 ? -20.875 -17.328 -7.383 1 60.66 48 VAL B O 1
ATOM 1863 N N . GLY B 1 49 ? -20.094 -17.062 -5.469 1 82.88 49 GLY B N 1
ATOM 1864 C CA . GLY B 1 49 ? -20.453 -15.656 -5.617 1 82.88 49 GLY B CA 1
ATOM 1865 C C . GLY B 1 49 ? -19.297 -14.711 -5.43 1 82.88 49 GLY B C 1
ATOM 1866 O O . GLY B 1 49 ? -19.453 -13.492 -5.512 1 82.88 49 GLY B O 1
ATOM 1867 N N . ILE B 1 50 ? -18.25 -15.297 -5.395 1 87.06 50 ILE B N 1
ATOM 1868 C CA . ILE B 1 50 ? -17.109 -14.469 -5.031 1 87.06 50 ILE B CA 1
ATOM 1869 C C . ILE B 1 50 ? -16.734 -13.562 -6.199 1 87.06 50 ILE B C 1
ATOM 1871 O O . ILE B 1 50 ? -16.203 -12.469 -6 1 87.06 50 ILE B O 1
ATOM 1875 N N . TYR B 1 51 ? -17.141 -13.906 -7.391 1 91.44 51 TYR B N 1
ATOM 1876 C CA . TYR B 1 51 ? -16.75 -13.141 -8.57 1 91.44 51 TYR B CA 1
ATOM 1877 C C . TYR B 1 51 ? -17.922 -12.289 -9.07 1 91.44 51 TYR B C 1
ATOM 1879 O O . TYR B 1 51 ? -17.828 -11.672 -10.133 1 91.44 51 TYR B O 1
ATOM 1887 N N . SER B 1 52 ? -19 -12.297 -8.344 1 90 52 SER B N 1
ATOM 1888 C CA . SER B 1 52 ? -20.109 -11.422 -8.727 1 90 52 SER B CA 1
ATOM 1889 C C . SER B 1 52 ? -19.719 -9.953 -8.609 1 90 52 SER B C 1
ATOM 1891 O O . SER B 1 52 ? -18.844 -9.602 -7.816 1 90 52 SER B O 1
ATOM 1893 N N . ASP B 1 53 ? -20.438 -9.133 -9.445 1 89.31 53 ASP B N 1
ATOM 1894 C CA . ASP B 1 53 ? -20.172 -7.695 -9.414 1 89.31 53 ASP B CA 1
ATOM 1895 C C . ASP B 1 53 ? -20.375 -7.129 -8.016 1 89.31 53 ASP B C 1
ATOM 1897 O O . ASP B 1 53 ? -19.578 -6.301 -7.555 1 89.31 53 ASP B O 1
ATOM 1901 N N . TYR B 1 54 ? -21.438 -7.582 -7.398 1 86.25 54 TYR B N 1
ATOM 1902 C CA . TYR B 1 54 ? -21.766 -7.074 -6.07 1 86.25 54 TYR B CA 1
ATOM 1903 C C . TYR B 1 54 ? -20.625 -7.367 -5.09 1 86.25 54 TYR B C 1
ATOM 1905 O O . TYR B 1 54 ? -20.125 -6.457 -4.422 1 86.25 54 TYR B O 1
ATOM 1913 N N . VAL B 1 55 ? -20.109 -8.578 -5.016 1 85.25 55 VAL B N 1
ATOM 1914 C CA . VAL B 1 55 ? -19.062 -8.969 -4.078 1 85.25 55 VAL B CA 1
ATOM 1915 C C . VAL B 1 55 ? -17.766 -8.266 -4.434 1 85.25 55 VAL B C 1
ATOM 1917 O O . VAL B 1 55 ? -17.078 -7.738 -3.555 1 85.25 55 VAL B O 1
ATOM 1920 N N . GLN B 1 56 ? -17.5 -8.156 -5.688 1 88.75 56 GLN B N 1
ATOM 1921 C CA . GLN B 1 56 ? -16.25 -7.562 -6.156 1 88.75 56 GLN B CA 1
ATOM 1922 C C . GLN B 1 56 ? -16.203 -6.066 -5.859 1 88.75 56 GLN B C 1
ATOM 1924 O O . GLN B 1 56 ? -15.133 -5.488 -5.715 1 88.75 56 GLN B O 1
ATOM 1929 N N . THR B 1 57 ? -17.359 -5.465 -5.672 1 86.25 57 THR B N 1
ATOM 1930 C CA . THR B 1 57 ? -17.375 -4.023 -5.441 1 86.25 57 THR B CA 1
ATOM 1931 C C . THR B 1 57 ? -17.594 -3.715 -3.961 1 86.25 57 THR B C 1
ATOM 1933 O O . THR B 1 57 ? -17.391 -2.58 -3.525 1 86.25 57 THR B O 1
ATOM 1936 N N . HIS B 1 58 ? -17.906 -4.848 -3.137 1 82.12 58 HIS B N 1
ATOM 1937 C CA . HIS B 1 58 ? -18.266 -4.547 -1.758 1 82.12 58 HIS B CA 1
ATOM 1938 C C . HIS B 1 58 ? -17.359 -5.273 -0.775 1 82.12 58 HIS B C 1
ATOM 1940 O O . HIS B 1 58 ? -17.375 -4.98 0.423 1 82.12 58 HIS B O 1
ATOM 1946 N N . TYR B 1 59 ? -16.609 -6.184 -1.262 1 84.56 59 TYR B N 1
ATOM 1947 C CA . TYR B 1 59 ? -15.68 -6.957 -0.453 1 84.56 59 TYR B CA 1
ATOM 1948 C C . TYR B 1 59 ? -14.266 -6.863 -1.017 1 84.56 59 TYR B C 1
ATOM 1950 O O . TYR B 1 59 ? -13.875 -7.664 -1.869 1 84.56 59 TYR B O 1
ATOM 1958 N N . ALA B 1 60 ? -13.461 -5.957 -0.489 1 84.75 60 ALA B N 1
ATOM 1959 C CA . ALA B 1 60 ? -12.18 -5.57 -1.074 1 84.75 60 ALA B CA 1
ATOM 1960 C C . ALA B 1 60 ? -11.266 -6.777 -1.228 1 84.75 60 ALA B C 1
ATOM 1962 O O . ALA B 1 60 ? -10.617 -6.949 -2.266 1 84.75 60 ALA B O 1
ATOM 1963 N N . PRO B 1 61 ? -11.172 -7.719 -0.235 1 87.62 61 PRO B N 1
ATOM 1964 C CA . PRO B 1 61 ? -10.25 -8.852 -0.387 1 87.62 61 PRO B CA 1
ATOM 1965 C C . PRO B 1 61 ? -10.633 -9.758 -1.552 1 87.62 61 PRO B C 1
ATOM 1967 O O . PRO B 1 61 ? -9.812 -10.578 -1.991 1 87.62 61 PRO B O 1
ATOM 1970 N N . SER B 1 62 ? -11.859 -9.547 -2.051 1 89.44 62 SER B N 1
ATOM 1971 C CA . SER B 1 62 ? -12.328 -10.422 -3.125 1 89.44 62 SER B CA 1
ATOM 1972 C C . SER B 1 62 ? -11.516 -10.211 -4.398 1 89.44 62 SER B C 1
ATOM 1974 O O . SER B 1 62 ? -11.43 -11.102 -5.242 1 89.44 62 SER B O 1
ATOM 1976 N N . GLY B 1 63 ? -10.891 -9.062 -4.539 1 92.69 63 GLY B N 1
ATOM 1977 C CA . GLY B 1 63 ? -10.086 -8.758 -5.707 1 92.69 63 GLY B CA 1
ATOM 1978 C C . GLY B 1 63 ? -8.812 -9.578 -5.781 1 92.69 63 GLY B C 1
ATOM 1979 O O . GLY B 1 63 ? -8.109 -9.562 -6.797 1 92.69 63 GLY B O 1
ATOM 1980 N N . TYR B 1 64 ? -8.562 -10.43 -4.727 1 94.88 64 TYR B N 1
ATOM 1981 C CA . TYR B 1 64 ? -7.359 -11.258 -4.68 1 94.88 64 TYR B CA 1
ATOM 1982 C C . TYR B 1 64 ? -7.723 -12.742 -4.609 1 94.88 64 TYR B C 1
ATOM 1984 O O . TYR B 1 64 ? -6.836 -13.602 -4.551 1 94.88 64 TYR B O 1
ATOM 1992 N N . ILE B 1 65 ? -8.977 -13.039 -4.633 1 93.19 65 ILE B N 1
ATOM 1993 C CA . ILE B 1 65 ? -9.391 -14.43 -4.504 1 93.19 65 ILE B CA 1
ATOM 1994 C C . ILE B 1 65 ? -9.305 -15.125 -5.859 1 93.19 65 ILE B C 1
ATOM 1996 O O . ILE B 1 65 ? -9.875 -14.648 -6.848 1 93.19 65 ILE B O 1
ATOM 2000 N N . LYS B 1 66 ? -8.594 -16.156 -5.883 1 95.81 66 LYS B N 1
ATOM 2001 C CA . LYS B 1 66 ? -8.414 -17 -7.051 1 95.81 66 LYS B CA 1
ATOM 2002 C C . LYS B 1 66 ? -8.719 -18.469 -6.711 1 95.81 66 LYS B C 1
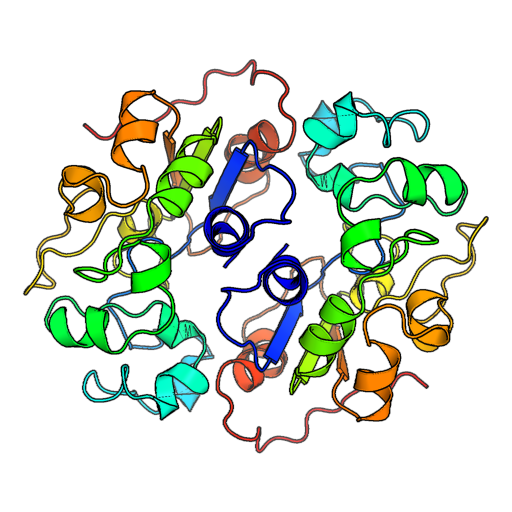ATOM 2004 O O . LYS B 1 66 ? -7.988 -19.094 -5.938 1 95.81 66 LYS B O 1
ATOM 2009 N N . LEU B 1 67 ? -9.766 -18.938 -7.297 1 93.5 67 LEU B N 1
ATOM 2010 C CA . LEU B 1 67 ? -10.133 -20.328 -7.074 1 93.5 67 LEU B CA 1
ATOM 2011 C C . LEU B 1 67 ? -9.555 -21.219 -8.164 1 93.5 67 LEU B C 1
ATOM 2013 O O . LEU B 1 67 ? -9.906 -21.078 -9.344 1 93.5 67 LEU B O 1
ATOM 2017 N N . PRO B 1 68 ? -8.719 -22.172 -7.727 1 94.69 68 PRO B N 1
ATOM 2018 C CA . PRO B 1 68 ? -8.055 -23.016 -8.734 1 94.69 68 PRO B CA 1
ATOM 2019 C C . PRO B 1 68 ? -9.047 -23.812 -9.57 1 94.69 68 PRO B C 1
ATOM 2021 O O . PRO B 1 68 ? -8.742 -24.172 -10.719 1 94.69 68 PRO B O 1
ATOM 2024 N N . ASN B 1 69 ? -10.211 -24.062 -9.086 1 93.06 69 ASN B N 1
ATOM 2025 C CA . ASN B 1 69 ? -11.195 -24.859 -9.812 1 93.06 69 ASN B CA 1
ATOM 2026 C C . ASN B 1 69 ? -12.141 -23.984 -10.617 1 93.06 69 ASN B C 1
ATOM 2028 O O . ASN B 1 69 ? -13.109 -24.469 -11.195 1 93.06 69 ASN B O 1
ATOM 2032 N N . ASP B 1 70 ? -11.898 -22.719 -10.664 1 93.75 70 ASP B N 1
ATOM 2033 C CA . ASP B 1 70 ? -12.734 -21.797 -11.438 1 93.75 70 ASP B CA 1
ATOM 2034 C C . ASP B 1 70 ? -11.906 -20.656 -12.016 1 93.75 70 ASP B C 1
ATOM 2036 O O . ASP B 1 70 ? -12.234 -19.484 -11.805 1 93.75 70 ASP B O 1
ATOM 2040 N N . ILE B 1 71 ? -10.945 -21.016 -12.797 1 96.06 71 ILE B N 1
ATOM 2041 C CA . ILE B 1 71 ? -10.047 -20.031 -13.391 1 96.06 71 ILE B CA 1
ATOM 2042 C C . ILE B 1 71 ? -10.812 -19.141 -14.359 1 96.06 71 ILE B C 1
ATOM 2044 O O . ILE B 1 71 ? -10.562 -17.938 -14.438 1 96.06 71 ILE B O 1
ATOM 2048 N N . ALA B 1 72 ? -11.75 -19.766 -15.102 1 95.94 72 ALA B N 1
ATOM 2049 C CA . ALA B 1 72 ? -12.562 -18.969 -16.016 1 95.94 72 ALA B CA 1
ATOM 2050 C C . ALA B 1 72 ? -13.305 -17.859 -15.258 1 95.94 72 ALA B C 1
ATOM 2052 O O . ALA B 1 72 ? -13.328 -16.703 -15.688 1 95.94 72 ALA B O 1
ATOM 2053 N N . GLY B 1 73 ? -13.938 -18.188 -14.117 1 95.06 73 GLY B N 1
ATOM 2054 C CA . GLY B 1 73 ? -14.609 -17.203 -13.281 1 95.06 73 GLY B CA 1
ATOM 2055 C C . GLY B 1 73 ? -13.672 -16.141 -12.75 1 95.06 73 GLY B C 1
ATOM 2056 O O . GLY B 1 73 ? -14.008 -14.945 -12.75 1 95.06 73 GLY B O 1
ATOM 2057 N N . TYR B 1 74 ? -12.516 -16.609 -12.305 1 96.44 74 TYR B N 1
ATOM 2058 C CA . TYR B 1 74 ? -11.477 -15.703 -11.828 1 96.44 74 TYR B CA 1
ATOM 2059 C C . TYR B 1 74 ? -11.117 -14.672 -12.898 1 96.44 74 TYR B C 1
ATOM 2061 O O . TYR B 1 74 ? -11.18 -13.469 -12.656 1 96.44 74 TYR B O 1
ATOM 2069 N N . LEU B 1 75 ? -10.781 -15.086 -14.109 1 97.31 75 LEU B N 1
ATOM 2070 C CA . LEU B 1 75 ? -10.32 -14.219 -15.18 1 97.31 75 LEU B CA 1
ATOM 2071 C C . LEU B 1 75 ? -11.422 -13.258 -15.625 1 97.31 75 LEU B C 1
ATOM 2073 O O . LEU B 1 75 ? -11.141 -12.117 -15.992 1 97.31 75 LEU B O 1
ATOM 2077 N N . LYS B 1 76 ? -12.625 -13.664 -15.5 1 95.69 76 LYS B N 1
ATOM 2078 C CA . LYS B 1 76 ? -13.742 -12.867 -15.992 1 95.69 76 LYS B CA 1
ATOM 2079 C C . LYS B 1 76 ? -14.289 -11.961 -14.891 1 95.69 76 LYS B C 1
ATOM 2081 O O . LYS B 1 76 ? -14.688 -10.82 -15.164 1 95.69 76 LYS B O 1
ATOM 2086 N N . GLY B 1 77 ? -14.234 -12.453 -13.727 1 94.38 77 GLY B N 1
ATOM 2087 C CA . GLY B 1 77 ? -15.039 -11.812 -12.703 1 94.38 77 GLY B CA 1
ATOM 2088 C C . GLY B 1 77 ? -14.219 -11.133 -11.633 1 94.38 77 GLY B C 1
ATOM 2089 O O . GLY B 1 77 ? -14.711 -10.242 -10.93 1 94.38 77 GLY B O 1
ATOM 2090 N N . CYS B 1 78 ? -13.047 -11.57 -11.32 1 94.56 78 CYS B N 1
ATOM 2091 C CA . CYS B 1 78 ? -12.188 -10.898 -10.352 1 94.56 78 CYS B CA 1
ATOM 2092 C C . CYS B 1 78 ? -11.711 -9.555 -10.883 1 94.56 78 CYS B C 1
ATOM 2094 O O . CYS B 1 78 ? -11.094 -9.484 -11.945 1 94.56 78 CYS B O 1
ATOM 2096 N N . ARG B 1 79 ? -11.812 -8.516 -10.188 1 92.5 79 ARG B N 1
ATOM 2097 C CA . ARG B 1 79 ? -11.719 -7.176 -10.766 1 92.5 79 ARG B CA 1
ATOM 2098 C C . ARG B 1 79 ? -10.305 -6.629 -10.648 1 92.5 79 ARG B C 1
ATOM 2100 O O . ARG B 1 79 ? -9.938 -5.684 -11.352 1 92.5 79 ARG B O 1
ATOM 2107 N N . TYR B 1 80 ? -9.531 -7.172 -9.781 1 95.5 80 TYR B N 1
ATOM 2108 C CA . TYR B 1 80 ? -8.258 -6.5 -9.547 1 95.5 80 TYR B CA 1
ATOM 2109 C C . TYR B 1 80 ? -7.086 -7.355 -10.016 1 95.5 80 TYR B C 1
ATOM 2111 O O . TYR B 1 80 ? -6.324 -6.945 -10.898 1 95.5 80 TYR B O 1
ATOM 2119 N N . LEU B 1 81 ? -6.953 -8.57 -9.57 1 97.38 81 LEU B N 1
ATOM 2120 C CA . LEU B 1 81 ? -5.719 -9.344 -9.672 1 97.38 81 LEU B CA 1
ATOM 2121 C C . LEU B 1 81 ? -5.465 -9.766 -11.117 1 97.38 81 LEU B C 1
ATOM 2123 O O . LEU B 1 81 ? -4.332 -9.688 -11.602 1 97.38 81 LEU B O 1
ATOM 2127 N N . PRO B 1 82 ? -6.492 -10.211 -11.906 1 97.5 82 PRO B N 1
ATOM 2128 C CA . PRO B 1 82 ? -6.199 -10.594 -13.289 1 97.5 82 PRO B CA 1
ATOM 2129 C C . PRO B 1 82 ? -5.633 -9.445 -14.117 1 97.5 82 PRO B C 1
ATOM 2131 O O . PRO B 1 82 ? -4.77 -9.656 -14.969 1 97.5 82 PRO B O 1
ATOM 2134 N N . LYS B 1 83 ? -6.148 -8.266 -13.852 1 95.81 83 LYS B N 1
ATOM 2135 C CA . LYS B 1 83 ? -5.605 -7.102 -14.539 1 95.81 83 LYS B CA 1
ATOM 2136 C C . LYS B 1 83 ? -4.18 -6.805 -14.086 1 95.81 83 LYS B C 1
ATOM 2138 O O . LYS B 1 83 ? -3.289 -6.586 -14.906 1 95.81 83 LYS B O 1
ATOM 2143 N N . LEU B 1 84 ? -3.98 -6.801 -12.789 1 97 84 LEU B N 1
ATOM 2144 C CA . LEU B 1 84 ? -2.67 -6.508 -12.219 1 97 84 LEU B CA 1
ATOM 2145 C C . LEU B 1 84 ? -1.626 -7.5 -12.719 1 97 84 LEU B C 1
ATOM 2147 O O . LEU B 1 84 ? -0.507 -7.113 -13.062 1 97 84 LEU B O 1
ATOM 2151 N N . ASN B 1 85 ? -1.987 -8.781 -12.781 1 98.12 85 ASN B N 1
ATOM 2152 C CA . ASN B 1 85 ? -1.075 -9.836 -13.219 1 98.12 85 ASN B CA 1
ATOM 2153 C C . ASN B 1 85 ? -1.09 -9.992 -14.742 1 98.12 85 ASN B C 1
ATOM 2155 O O . ASN B 1 85 ? -0.454 -10.898 -15.281 1 98.12 85 ASN B O 1
ATOM 2159 N N . ASN B 1 86 ? -1.838 -9.125 -15.383 1 97.75 86 ASN B N 1
ATOM 2160 C CA . ASN B 1 86 ? -1.876 -9.117 -16.844 1 97.75 86 ASN B CA 1
ATOM 2161 C C . ASN B 1 86 ? -2.289 -10.477 -17.391 1 97.75 86 ASN B C 1
ATOM 2163 O O . ASN B 1 86 ? -1.719 -10.953 -18.375 1 97.75 86 ASN B O 1
ATOM 2167 N N . GLU B 1 87 ? -3.314 -11.094 -16.828 1 97.94 87 GLU B N 1
ATOM 2168 C CA . GLU B 1 87 ? -3.68 -12.477 -17.125 1 97.94 87 GLU B CA 1
ATOM 2169 C C . GLU B 1 87 ? -4.879 -12.539 -18.062 1 97.94 87 GLU B C 1
ATOM 2171 O O . GLU B 1 87 ? -5.211 -13.602 -18.594 1 97.94 87 GLU B O 1
ATOM 2176 N N . ILE B 1 88 ? -5.516 -11.453 -18.25 1 97.06 88 ILE B N 1
ATOM 2177 C CA . ILE B 1 88 ? -6.746 -11.469 -19.031 1 97.06 88 ILE B CA 1
ATOM 2178 C C . ILE B 1 88 ? -6.418 -11.688 -20.5 1 97.06 88 ILE B C 1
ATOM 2180 O O . ILE B 1 88 ? -5.754 -10.859 -21.141 1 97.06 88 ILE B O 1
ATOM 2184 N N . PRO B 1 89 ? -6.918 -12.805 -20.984 1 94.31 89 PRO B N 1
ATOM 2185 C CA . PRO B 1 89 ? -6.605 -13.102 -22.375 1 94.31 89 PRO B CA 1
ATOM 2186 C C . PRO B 1 89 ? -7.031 -11.984 -23.328 1 94.31 89 PRO B C 1
ATOM 2188 O O . PRO B 1 89 ? -8.164 -11.508 -23.25 1 94.31 89 PRO B O 1
ATOM 2191 N N . GLY B 1 90 ? -6.145 -11.539 -24.203 1 93.38 90 GLY B N 1
ATOM 2192 C CA . GLY B 1 90 ? -6.449 -10.539 -25.219 1 93.38 90 GLY B CA 1
ATOM 2193 C C . GLY B 1 90 ? -6.402 -9.117 -24.688 1 93.38 90 GLY B C 1
ATOM 2194 O O . GLY B 1 90 ? -6.648 -8.164 -25.438 1 93.38 90 GLY B O 1
ATOM 2195 N N . ALA B 1 91 ? -6.082 -8.953 -23.422 1 91.88 91 ALA B N 1
ATOM 2196 C CA . ALA B 1 91 ? -6.09 -7.617 -22.828 1 91.88 91 ALA B CA 1
ATOM 2197 C C . ALA B 1 91 ? -4.766 -7.309 -22.141 1 91.88 91 ALA B C 1
ATOM 2199 O O . ALA B 1 91 ? -4.703 -6.445 -21.266 1 91.88 91 ALA B O 1
ATOM 2200 N N . ASN B 1 92 ? -3.803 -8.039 -22.578 1 92.81 92 ASN B N 1
ATOM 2201 C CA . ASN B 1 92 ? -2.49 -7.789 -22 1 92.81 92 ASN B CA 1
ATOM 2202 C C . ASN B 1 92 ? -1.978 -6.395 -22.344 1 92.81 92 ASN B C 1
ATOM 2204 O O . ASN B 1 92 ? -2.145 -5.926 -23.469 1 92.81 92 ASN B O 1
ATOM 2208 N N . ASN B 1 93 ? -1.403 -5.766 -21.375 1 93.38 93 ASN B N 1
ATOM 2209 C CA . ASN B 1 93 ? -0.829 -4.434 -21.547 1 93.38 93 ASN B CA 1
ATOM 2210 C C . ASN B 1 93 ? 0.695 -4.469 -21.453 1 93.38 93 ASN B C 1
ATOM 2212 O O . ASN B 1 93 ? 1.259 -4.699 -20.391 1 93.38 93 ASN B O 1
ATOM 2216 N N . SER B 1 94 ? 1.366 -4.207 -22.531 1 95.25 94 SER B N 1
ATOM 2217 C CA . SER B 1 94 ? 2.82 -4.297 -22.609 1 95.25 94 SER B CA 1
ATOM 2218 C C . SER B 1 94 ? 3.482 -3.26 -21.703 1 95.25 94 SER B C 1
ATOM 2220 O O . SER B 1 94 ? 4.621 -3.441 -21.266 1 95.25 94 SER B O 1
ATOM 2222 N N . ILE B 1 95 ? 2.768 -2.172 -21.438 1 95.25 95 ILE B N 1
ATOM 2223 C CA . ILE B 1 95 ? 3.314 -1.116 -20.594 1 95.25 95 ILE B CA 1
ATOM 2224 C C . ILE B 1 95 ? 3.518 -1.645 -19.172 1 95.25 95 ILE B C 1
ATOM 2226 O O . ILE B 1 95 ? 4.473 -1.262 -18.484 1 95.25 95 ILE B O 1
ATOM 2230 N N . TYR B 1 96 ? 2.635 -2.549 -18.688 1 94.56 96 TYR B N 1
ATOM 2231 C CA . TYR B 1 96 ? 2.795 -3.135 -17.359 1 94.56 96 TYR B CA 1
ATOM 2232 C C . TYR B 1 96 ? 4.129 -3.859 -17.25 1 94.56 96 TYR B C 1
ATOM 2234 O O . TYR B 1 96 ? 4.852 -3.689 -16.266 1 94.56 96 TYR B O 1
ATOM 2242 N N . LYS B 1 97 ? 4.434 -4.637 -18.281 1 96.25 97 LYS B N 1
ATOM 2243 C CA . LYS B 1 97 ? 5.699 -5.363 -18.297 1 96.25 97 LYS B CA 1
ATOM 2244 C C . LYS B 1 97 ? 6.887 -4.402 -18.312 1 96.25 97 LYS B C 1
ATOM 2246 O O . LYS B 1 97 ? 7.852 -4.586 -17.578 1 96.25 97 LYS B O 1
ATOM 2251 N N . GLN B 1 98 ? 6.828 -3.41 -19.172 1 96.88 98 GLN B N 1
ATOM 2252 C CA . GLN B 1 98 ? 7.902 -2.424 -19.266 1 96.88 98 GLN B CA 1
ATOM 2253 C C . GLN B 1 98 ? 8.156 -1.743 -17.938 1 96.88 98 GLN B C 1
ATOM 2255 O O . GLN B 1 98 ? 9.297 -1.623 -17.5 1 96.88 98 GLN B O 1
ATOM 2260 N N . ARG B 1 99 ? 7.125 -1.333 -17.297 1 96.62 99 ARG B N 1
ATOM 2261 C CA . ARG B 1 99 ? 7.258 -0.635 -16.016 1 96.62 99 ARG B CA 1
ATOM 2262 C C . ARG B 1 99 ? 7.758 -1.575 -14.93 1 96.62 99 ARG B C 1
ATOM 2264 O O . ARG B 1 99 ? 8.664 -1.224 -14.164 1 96.62 99 ARG B O 1
ATOM 2271 N N . PHE B 1 100 ? 7.215 -2.719 -14.875 1 97.81 100 PHE B N 1
ATOM 2272 C CA . PHE B 1 100 ? 7.57 -3.666 -13.828 1 97.81 100 PHE B CA 1
ATOM 2273 C C . PHE B 1 100 ? 9.023 -4.109 -13.969 1 97.81 100 PHE B C 1
ATOM 2275 O O . PHE B 1 100 ? 9.742 -4.227 -12.977 1 97.81 100 PHE B O 1
ATOM 2282 N N . THR B 1 101 ? 9.516 -4.336 -15.172 1 98.06 101 THR B N 1
ATOM 2283 C CA . THR B 1 101 ? 10.867 -4.852 -15.398 1 98.06 101 THR B CA 1
ATOM 2284 C C . THR B 1 101 ? 11.906 -3.75 -15.211 1 98.06 101 THR B C 1
ATOM 2286 O O . THR B 1 101 ? 13.109 -4.016 -15.234 1 98.06 101 THR B O 1
ATOM 2289 N N . SER B 1 102 ? 11.461 -2.555 -14.961 1 96.5 102 SER B N 1
ATOM 2290 C CA . SER B 1 102 ? 12.391 -1.474 -14.672 1 96.5 102 SER B CA 1
ATOM 2291 C C . SER B 1 102 ? 12.883 -1.546 -13.227 1 96.5 102 SER B C 1
ATOM 2293 O O . SER B 1 102 ? 13.852 -0.874 -12.867 1 96.5 102 SER B O 1
ATOM 2295 N N . LEU B 1 103 ? 12.281 -2.318 -12.43 1 96.94 103 LEU B N 1
ATOM 2296 C CA . LEU B 1 103 ? 12.711 -2.498 -11.047 1 96.94 103 LEU B CA 1
ATOM 2297 C C . LEU B 1 103 ? 14.156 -2.965 -10.984 1 96.94 103 LEU B C 1
ATOM 2299 O O . LEU B 1 103 ? 14.586 -3.783 -11.805 1 96.94 103 LEU B O 1
ATOM 2303 N N . GLN B 1 104 ? 14.859 -2.432 -9.953 1 96.06 104 GLN B N 1
ATOM 2304 C CA . GLN B 1 104 ? 16.203 -2.926 -9.656 1 96.06 104 GLN B CA 1
ATOM 2305 C C . GLN B 1 104 ? 16.141 -4.168 -8.773 1 96.06 104 GLN B C 1
ATOM 2307 O O . GLN B 1 104 ? 16.953 -5.09 -8.945 1 96.06 104 GLN B O 1
ATOM 2312 N N . ASN B 1 105 ? 15.219 -4.133 -7.848 1 96.69 105 ASN B N 1
ATOM 2313 C CA . ASN B 1 105 ? 15.008 -5.281 -6.977 1 96.69 105 ASN B CA 1
ATOM 2314 C C . ASN B 1 105 ? 13.523 -5.504 -6.703 1 96.69 105 ASN B C 1
ATOM 2316 O O . ASN B 1 105 ? 12.781 -4.555 -6.441 1 96.69 105 ASN B O 1
ATOM 2320 N N . LEU B 1 106 ? 13.156 -6.703 -6.84 1 98.38 106 LEU B N 1
ATOM 2321 C CA . LEU B 1 106 ? 11.867 -7.203 -6.363 1 98.38 106 LEU B CA 1
ATOM 2322 C C . LEU B 1 106 ? 12.062 -8.141 -5.176 1 98.38 106 LEU B C 1
ATOM 2324 O O . LEU B 1 106 ? 12.594 -9.234 -5.324 1 98.38 106 LEU B O 1
ATOM 2328 N N . VAL B 1 107 ? 11.68 -7.684 -4.02 1 98.06 107 VAL B N 1
ATOM 2329 C CA . VAL B 1 107 ? 11.828 -8.484 -2.809 1 98.06 107 VAL B CA 1
ATOM 2330 C C . VAL B 1 107 ? 10.484 -9.109 -2.439 1 98.06 107 VAL B C 1
ATOM 2332 O O . VAL B 1 107 ? 9.508 -8.398 -2.197 1 98.06 107 VAL B O 1
ATOM 2335 N N . LEU B 1 108 ? 10.445 -10.414 -2.451 1 98.69 108 LEU B N 1
ATOM 2336 C CA . LEU B 1 108 ? 9.242 -11.164 -2.121 1 98.69 108 LEU B CA 1
ATOM 2337 C C . LEU B 1 108 ? 9.43 -11.938 -0.818 1 98.69 108 LEU B C 1
ATOM 2339 O O . LEU B 1 108 ? 10.203 -12.891 -0.761 1 98.69 108 LEU B O 1
ATOM 2343 N N . ILE B 1 109 ? 8.719 -11.531 0.183 1 98.19 109 ILE B N 1
ATOM 2344 C CA . ILE B 1 109 ? 8.852 -12.156 1.497 1 98.19 109 ILE B CA 1
ATOM 2345 C C . ILE B 1 109 ? 7.648 -13.055 1.767 1 98.19 109 ILE B C 1
ATOM 2347 O O . ILE B 1 109 ? 6.504 -12.602 1.732 1 98.19 109 ILE B O 1
ATOM 2351 N N . MET B 1 110 ? 7.887 -14.273 2.002 1 98.38 110 MET B N 1
ATOM 2352 C CA . MET B 1 110 ? 6.883 -15.289 2.309 1 98.38 110 MET B CA 1
ATOM 2353 C C . MET B 1 110 ? 7.008 -15.766 3.754 1 98.38 110 MET B C 1
ATOM 2355 O O . MET B 1 110 ? 8.117 -16 4.238 1 98.38 110 MET B O 1
ATOM 2359 N N . PHE B 1 111 ? 5.918 -15.844 4.445 1 96.06 111 PHE B N 1
ATOM 2360 C CA . PHE B 1 111 ? 5.891 -16.375 5.805 1 96.06 111 PHE B CA 1
ATOM 2361 C C . PHE B 1 111 ? 5.539 -17.859 5.805 1 96.06 111 PHE B C 1
ATOM 2363 O O . PHE B 1 111 ? 4.5 -18.25 5.273 1 96.06 111 PHE B O 1
ATOM 2370 N N . ALA B 1 112 ? 6.383 -18.609 6.387 1 96.5 112 ALA B N 1
ATOM 2371 C CA . ALA B 1 112 ? 6.281 -20.062 6.312 1 96.5 112 ALA B CA 1
ATOM 2372 C C . ALA B 1 112 ? 4.996 -20.562 6.973 1 96.5 112 ALA B C 1
ATOM 2374 O O . ALA B 1 112 ? 4.414 -21.562 6.547 1 96.5 112 ALA B O 1
ATOM 2375 N N . ASN B 1 113 ? 4.516 -19.875 7.98 1 94.62 113 ASN B N 1
ATOM 2376 C CA . ASN B 1 113 ? 3.332 -20.281 8.727 1 94.62 113 ASN B CA 1
ATOM 2377 C C . ASN B 1 113 ? 2.164 -19.328 8.5 1 94.62 113 ASN B C 1
ATOM 2379 O O . ASN B 1 113 ? 1.379 -19.078 9.414 1 94.62 113 ASN B O 1
ATOM 2383 N N . ASP B 1 114 ? 2.162 -18.812 7.355 1 92.88 114 ASP B N 1
ATOM 2384 C CA . ASP B 1 114 ? 1.104 -17.859 7.016 1 92.88 114 ASP B CA 1
ATOM 2385 C C . ASP B 1 114 ? -0.255 -18.547 6.957 1 92.88 114 ASP B C 1
ATOM 2387 O O . ASP B 1 114 ? -0.466 -19.453 6.141 1 92.88 114 ASP B O 1
ATOM 2391 N N . GLY B 1 115 ? -1.2 -18.156 7.77 1 87.69 115 GLY B N 1
ATOM 2392 C CA . GLY B 1 115 ? -2.549 -18.703 7.777 1 87.69 115 GLY B CA 1
ATOM 2393 C C . GLY B 1 115 ? -3.545 -17.844 7.023 1 87.69 115 GLY B C 1
ATOM 2394 O O . GLY B 1 115 ? -4.723 -18.203 6.918 1 87.69 115 GLY B O 1
ATOM 2395 N N . VAL B 1 116 ? -3.055 -16.734 6.492 1 87.38 116 VAL B N 1
ATOM 2396 C CA . VAL B 1 116 ? -3.924 -15.773 5.809 1 87.38 116 VAL B CA 1
ATOM 2397 C C . VAL B 1 116 ? -3.803 -15.961 4.297 1 87.38 116 VAL B C 1
ATOM 2399 O O . VAL B 1 116 ? -4.805 -15.922 3.582 1 87.38 116 VAL B O 1
ATOM 2402 N N . ILE B 1 117 ? -2.643 -16.156 3.799 1 93.31 117 ILE B N 1
ATOM 2403 C CA . ILE B 1 117 ? -2.361 -16.359 2.381 1 93.31 117 ILE B CA 1
ATOM 2404 C C . ILE B 1 117 ? -2.314 -17.844 2.062 1 93.31 117 ILE B C 1
ATOM 2406 O O . ILE B 1 117 ? -1.443 -18.562 2.559 1 93.31 117 ILE B O 1
ATOM 2410 N N . THR B 1 118 ? -3.24 -18.234 1.206 1 93.56 118 THR B N 1
ATOM 2411 C CA . THR B 1 118 ? -3.291 -19.641 0.798 1 93.56 118 THR B CA 1
ATOM 2412 C C . THR B 1 118 ? -3.336 -19.75 -0.722 1 93.56 118 THR B C 1
ATOM 2414 O O . THR B 1 118 ? -4.254 -19.25 -1.364 1 93.56 118 THR B O 1
ATOM 2417 N N . PRO B 1 119 ? -2.33 -20.594 -1.251 1 95.75 119 PRO B N 1
ATOM 2418 C CA . PRO B 1 119 ? -1.138 -21.141 -0.591 1 95.75 119 PRO B CA 1
ATOM 2419 C C . PRO B 1 119 ? -0.121 -20.047 -0.236 1 95.75 119 PRO B C 1
ATOM 2421 O O . PRO B 1 119 ? -0.112 -18.984 -0.852 1 95.75 119 PRO B O 1
ATOM 2424 N N . THR B 1 120 ? 0.753 -20.297 0.792 1 95.88 120 THR B N 1
ATOM 2425 C CA . THR B 1 120 ? 1.736 -19.297 1.21 1 95.88 120 THR B CA 1
ATOM 2426 C C . THR B 1 120 ? 2.666 -18.938 0.054 1 95.88 120 THR B C 1
ATOM 2428 O O . THR B 1 120 ? 3.145 -17.812 -0.033 1 95.88 120 THR B O 1
ATOM 2431 N N . GLU B 1 121 ? 2.822 -19.844 -0.94 1 98.25 121 GLU B N 1
ATOM 2432 C CA . GLU B 1 121 ? 3.691 -19.656 -2.098 1 98.25 121 GLU B CA 1
ATOM 2433 C C . GLU B 1 121 ? 3.197 -18.516 -2.98 1 98.25 121 GLU B C 1
ATOM 2435 O O . GLU B 1 121 ? 3.938 -18.016 -3.83 1 98.25 121 GLU B O 1
ATOM 2440 N N . SER B 1 122 ? 1.914 -18.109 -2.768 1 98.31 122 SER B N 1
ATOM 2441 C CA . SER B 1 122 ? 1.376 -16.969 -3.508 1 98.31 122 SER B CA 1
ATOM 2442 C C . SER B 1 122 ? 2.205 -15.711 -3.268 1 98.31 122 SER B C 1
ATOM 2444 O O . SER B 1 122 ? 2.334 -14.867 -4.156 1 98.31 122 SER B O 1
ATOM 2446 N N . SER B 1 123 ? 2.865 -15.617 -2.123 1 98.38 123 SER B N 1
ATOM 2447 C CA . SER B 1 123 ? 3.703 -14.461 -1.807 1 98.38 123 SER B CA 1
ATOM 2448 C C . SER B 1 123 ? 4.91 -14.383 -2.736 1 98.38 123 SER B C 1
ATOM 2450 O O . SER B 1 123 ? 5.48 -13.305 -2.932 1 98.38 123 SER B O 1
ATOM 2452 N N . TRP B 1 124 ? 5.223 -15.531 -3.385 1 98.81 124 TRP B N 1
ATOM 2453 C CA . TRP B 1 124 ? 6.316 -15.609 -4.348 1 98.81 124 TRP B CA 1
ATOM 2454 C C . TRP B 1 124 ? 5.781 -15.742 -5.77 1 98.81 124 TRP B C 1
ATOM 2456 O O . TRP B 1 124 ? 6.535 -16.031 -6.699 1 98.81 124 TRP B O 1
ATOM 2466 N N . PHE B 1 125 ? 4.531 -15.656 -5.934 1 98.81 125 PHE B N 1
ATOM 2467 C CA . PHE B 1 125 ? 3.828 -15.789 -7.203 1 98.81 125 PHE B CA 1
ATOM 2468 C C . PHE B 1 125 ? 3.652 -17.266 -7.57 1 98.81 125 PHE B C 1
ATOM 2470 O O . PHE B 1 125 ? 3.287 -17.578 -8.703 1 98.81 125 PHE B O 1
ATOM 2477 N N . GLY B 1 126 ? 3.93 -18.188 -6.641 1 98.75 126 GLY B N 1
ATOM 2478 C CA . GLY B 1 126 ? 3.457 -19.547 -6.781 1 98.75 126 GLY B CA 1
ATOM 2479 C C . GLY B 1 126 ? 1.978 -19.703 -6.48 1 98.75 126 GLY B C 1
ATOM 2480 O O . GLY B 1 126 ? 1.392 -18.875 -5.781 1 98.75 126 GLY B O 1
ATOM 2481 N N . PHE B 1 127 ? 1.463 -20.844 -6.996 1 98.5 127 PHE B N 1
ATOM 2482 C CA . PHE B 1 127 ? 0.042 -21.062 -6.758 1 98.5 127 PHE B CA 1
ATOM 2483 C C . PHE B 1 127 ? -0.346 -22.5 -7.105 1 98.5 127 PHE B C 1
ATOM 2485 O O . PHE B 1 127 ? 0.483 -23.266 -7.594 1 98.5 127 PHE B O 1
ATOM 2492 N N . TYR B 1 128 ? -1.582 -22.797 -6.824 1 97.81 128 TYR B N 1
ATOM 2493 C CA . TYR B 1 128 ? -2.104 -24.109 -7.203 1 97.81 128 TYR B CA 1
ATOM 2494 C C . TYR B 1 128 ? -2.137 -24.266 -8.719 1 97.81 128 TYR B C 1
ATOM 2496 O O . TYR B 1 128 ? -2.434 -23.312 -9.438 1 97.81 128 TYR B O 1
ATOM 2504 N N . GLN B 1 129 ? -1.821 -25.484 -9.109 1 97.94 129 GLN B N 1
ATOM 2505 C CA . GLN B 1 129 ? -2.121 -25.828 -10.492 1 97.94 129 GLN B CA 1
ATOM 2506 C C . GLN B 1 129 ? -3.609 -25.672 -10.789 1 97.94 129 GLN B C 1
ATOM 2508 O O . GLN B 1 129 ? -4.453 -26 -9.953 1 97.94 129 GLN B O 1
ATOM 2513 N N . ASP B 1 130 ? -3.857 -25.188 -11.984 1 96.56 130 ASP B N 1
ATOM 2514 C CA . ASP B 1 130 ? -5.258 -25 -12.359 1 96.56 130 ASP B CA 1
ATOM 2515 C C . ASP B 1 130 ? -6.035 -26.312 -12.219 1 96.56 130 ASP B C 1
ATOM 2517 O O . ASP B 1 130 ? -5.57 -27.359 -12.664 1 96.56 130 ASP B O 1
ATOM 2521 N N . GLY B 1 131 ? -7.191 -26.25 -11.562 1 95 131 GLY B N 1
ATOM 2522 C CA . GLY B 1 131 ? -8.094 -27.375 -11.484 1 95 131 GLY B CA 1
ATOM 2523 C C . GLY B 1 131 ? -7.938 -28.188 -10.211 1 95 131 GLY B C 1
ATOM 2524 O O . GLY B 1 131 ? -8.703 -29.109 -9.953 1 95 131 GLY B O 1
ATOM 2525 N N . THR B 1 132 ? -6.887 -27.797 -9.43 1 94.38 132 THR B N 1
ATOM 2526 C CA . THR B 1 132 ? -6.684 -28.641 -8.25 1 94.38 132 THR B CA 1
ATOM 2527 C C . THR B 1 132 ? -6.16 -27.797 -7.082 1 94.38 132 THR B C 1
ATOM 2529 O O . THR B 1 132 ? -5.496 -26.781 -7.285 1 94.38 132 THR B O 1
ATOM 2532 N N . TYR B 1 133 ? -6.434 -28.297 -5.828 1 93.44 133 TYR B N 1
ATOM 2533 C CA . TYR B 1 133 ? -5.938 -27.703 -4.59 1 93.44 133 TYR B CA 1
ATOM 2534 C C . TYR B 1 133 ? -4.801 -28.531 -4.008 1 93.44 133 TYR B C 1
ATOM 2536 O O . TYR B 1 133 ? -4.328 -28.266 -2.904 1 93.44 133 TYR B O 1
ATOM 2544 N N . SER B 1 134 ? -4.32 -29.516 -4.73 1 94.5 134 SER B N 1
ATOM 2545 C CA . SER B 1 134 ? -3.418 -30.5 -4.137 1 94.5 134 SER B CA 1
ATOM 2546 C C . SER B 1 134 ? -1.977 -30.25 -4.574 1 94.5 134 SER B C 1
ATOM 2548 O O . SER B 1 134 ? -1.039 -30.719 -3.924 1 94.5 134 SER B O 1
ATOM 2550 N N . LYS B 1 135 ? -1.811 -29.578 -5.676 1 97.88 135 LYS B N 1
ATOM 2551 C CA . LYS B 1 135 ? -0.463 -29.359 -6.195 1 97.88 135 LYS B CA 1
ATOM 2552 C C . LYS B 1 135 ? -0.141 -27.859 -6.277 1 97.88 135 LYS B C 1
ATOM 2554 O O . LYS B 1 135 ? -0.774 -27.125 -7.039 1 97.88 135 LYS B O 1
ATOM 2559 N N . VAL B 1 136 ? 0.833 -27.453 -5.547 1 98.19 136 VAL B N 1
ATOM 2560 C CA . VAL B 1 136 ? 1.297 -26.062 -5.598 1 98.19 136 VAL B CA 1
ATOM 2561 C C . VAL B 1 136 ? 2.496 -25.953 -6.535 1 98.19 136 VAL B C 1
ATOM 2563 O O . VAL B 1 136 ? 3.457 -26.719 -6.418 1 98.19 136 VAL B O 1
ATOM 2566 N N . LEU B 1 137 ? 2.418 -25.031 -7.512 1 98.75 137 LEU B N 1
ATOM 2567 C CA . LEU B 1 137 ? 3.508 -24.734 -8.43 1 98.75 137 LEU B CA 1
ATOM 2568 C C . LEU B 1 137 ? 4.402 -23.625 -7.879 1 98.75 137 LEU B C 1
ATOM 2570 O O . LEU B 1 137 ? 3.906 -22.625 -7.371 1 98.75 137 LEU B O 1
ATOM 2574 N N . PRO B 1 138 ? 5.688 -23.891 -7.977 1 98.38 138 PRO B N 1
ATOM 2575 C CA . PRO B 1 138 ? 6.562 -22.734 -7.758 1 98.38 138 PRO B CA 1
ATOM 2576 C C . PRO B 1 138 ? 6.395 -21.656 -8.828 1 98.38 138 PRO B C 1
ATOM 2578 O O . PRO B 1 138 ? 5.828 -21.922 -9.891 1 98.38 138 PRO B O 1
ATOM 2581 N N . PRO B 1 139 ? 6.828 -20.438 -8.5 1 98.19 139 PRO B N 1
ATOM 2582 C CA . PRO B 1 139 ? 6.605 -19.328 -9.43 1 98.19 139 PRO B CA 1
ATOM 2583 C C . PRO B 1 139 ? 7.098 -19.641 -10.844 1 98.19 139 PRO B C 1
ATOM 2585 O O . PRO B 1 139 ? 6.438 -19.297 -11.828 1 98.19 139 PRO B O 1
ATOM 2588 N N . GLN B 1 140 ? 8.141 -20.391 -10.977 1 98.56 140 GLN B N 1
ATOM 2589 C CA . GLN B 1 140 ? 8.773 -20.609 -12.281 1 98.56 140 GLN B CA 1
ATOM 2590 C C . GLN B 1 140 ? 7.98 -21.609 -13.117 1 98.56 140 GLN B C 1
ATOM 2592 O O . GLN B 1 140 ? 8.234 -21.75 -14.32 1 98.56 140 GLN B O 1
ATOM 2597 N N . GLN B 1 141 ? 6.996 -22.188 -12.531 1 98.62 141 GLN B N 1
ATOM 2598 C CA . GLN B 1 141 ? 6.191 -23.156 -13.25 1 98.62 141 GLN B CA 1
ATOM 2599 C C . GLN B 1 141 ? 4.781 -22.641 -13.5 1 98.62 141 GLN B C 1
ATOM 2601 O O . GLN B 1 141 ? 3.943 -23.344 -14.07 1 98.62 141 GLN B O 1
ATOM 2606 N N . THR B 1 142 ? 4.465 -21.453 -13.086 1 98 142 THR B N 1
ATOM 2607 C CA . THR B 1 142 ? 3.16 -20.844 -13.32 1 98 142 THR B CA 1
ATOM 2608 C C . THR B 1 142 ? 3.096 -20.219 -14.711 1 98 142 THR B C 1
ATOM 2610 O O . THR B 1 142 ? 4.129 -19.891 -15.297 1 98 142 THR B O 1
ATOM 2613 N N . ASN B 1 143 ? 1.91 -20.031 -15.25 1 96.38 143 ASN B N 1
ATOM 2614 C CA . ASN B 1 143 ? 1.727 -19.391 -16.547 1 96.38 143 ASN B CA 1
ATOM 2615 C C . ASN B 1 143 ? 2.203 -17.938 -16.516 1 96.38 143 ASN B C 1
ATOM 2617 O O . ASN B 1 143 ? 2.74 -17.438 -17.516 1 96.38 143 ASN B O 1
ATOM 2621 N N . ILE B 1 144 ? 1.98 -17.312 -15.391 1 97.38 144 ILE B N 1
ATOM 2622 C CA . ILE B 1 144 ? 2.422 -15.922 -15.227 1 97.38 144 ILE B CA 1
ATOM 2623 C C . ILE B 1 144 ? 3.916 -15.82 -15.523 1 97.38 144 ILE B C 1
ATOM 2625 O O . ILE B 1 144 ? 4.352 -14.906 -16.219 1 97.38 144 ILE B O 1
ATOM 2629 N N . TYR B 1 145 ? 4.695 -16.766 -15.047 1 98.44 145 TYR B N 1
ATOM 2630 C CA . TYR B 1 145 ? 6.141 -16.781 -15.219 1 98.44 145 TYR B CA 1
ATOM 2631 C C . TYR B 1 145 ? 6.523 -17.281 -16.609 1 98.44 145 TYR B C 1
ATOM 2633 O O . TYR B 1 145 ? 7.305 -16.641 -17.312 1 98.44 145 TYR B O 1
ATOM 2641 N N . ILE B 1 146 ? 5.961 -18.422 -17.016 1 98.38 146 ILE B N 1
ATOM 2642 C CA . ILE B 1 146 ? 6.34 -19.094 -18.25 1 98.38 146 ILE B CA 1
ATOM 2643 C C . ILE B 1 146 ? 6.074 -18.156 -19.438 1 98.38 146 ILE B C 1
ATOM 2645 O O . ILE B 1 146 ? 6.902 -18.047 -20.344 1 98.38 146 ILE B O 1
ATOM 2649 N N . GLU B 1 147 ? 4.961 -17.438 -19.422 1 97.56 147 GLU B N 1
ATOM 2650 C CA . GLU B 1 147 ? 4.594 -16.531 -20.516 1 97.56 147 GLU B CA 1
ATOM 2651 C C . GLU B 1 147 ? 5.125 -15.125 -20.281 1 97.56 147 GLU B C 1
ATOM 2653 O O . GLU B 1 147 ? 4.945 -14.242 -21.109 1 97.56 147 GLU B O 1
ATOM 2658 N N . ASP B 1 148 ? 5.734 -14.891 -19.188 1 98.19 148 ASP B N 1
ATOM 2659 C CA . ASP B 1 148 ? 6.297 -13.609 -18.781 1 98.19 148 ASP B CA 1
ATOM 2660 C C . ASP B 1 148 ? 5.285 -12.484 -18.953 1 98.19 148 ASP B C 1
ATOM 2662 O O . ASP B 1 148 ? 5.59 -11.461 -19.578 1 98.19 148 ASP B O 1
ATOM 2666 N N . LEU B 1 149 ? 4.113 -12.625 -18.359 1 97.75 149 LEU B N 1
ATOM 2667 C CA . LEU B 1 149 ? 2.934 -11.812 -18.625 1 97.75 149 LEU B CA 1
ATOM 2668 C C . LEU B 1 149 ? 3.174 -10.359 -18.234 1 97.75 149 LEU B C 1
ATOM 2670 O O . LEU B 1 149 ? 2.635 -9.445 -18.844 1 97.75 149 LEU B O 1
ATOM 2674 N N . PHE B 1 150 ? 3.969 -10.094 -17.156 1 97.81 150 PHE B N 1
ATOM 2675 C CA . PHE B 1 150 ? 4.223 -8.711 -16.766 1 97.81 150 PHE B CA 1
ATOM 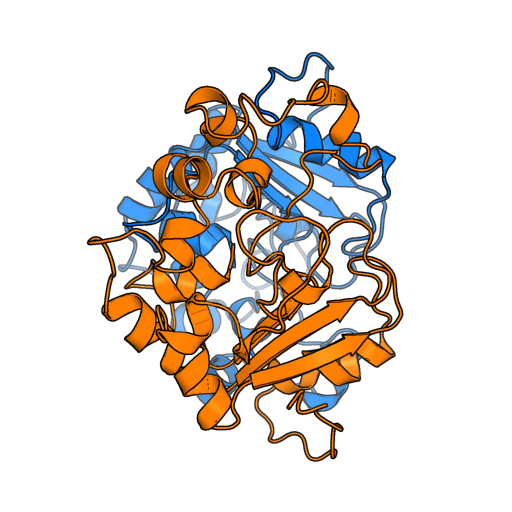2676 C C . PHE B 1 150 ? 5.68 -8.523 -16.359 1 97.81 150 PHE B C 1
ATOM 2678 O O . PHE B 1 150 ? 6.039 -7.496 -15.781 1 97.81 150 PHE B O 1
ATOM 2685 N N . GLY B 1 151 ? 6.562 -9.594 -16.641 1 98.38 151 GLY B N 1
ATOM 2686 C CA . GLY B 1 151 ? 7.992 -9.383 -16.5 1 98.38 151 GLY B CA 1
ATOM 2687 C C . GLY B 1 151 ? 8.586 -10.148 -15.328 1 98.38 151 GLY B C 1
ATOM 2688 O O . GLY B 1 151 ? 9.75 -9.93 -14.969 1 98.38 151 GLY B O 1
ATOM 2689 N N . LEU B 1 152 ? 7.816 -11.07 -14.742 1 98.69 152 LEU B N 1
ATOM 2690 C CA . LEU B 1 152 ? 8.328 -11.859 -13.633 1 98.69 152 LEU B CA 1
ATOM 2691 C C . LEU B 1 152 ? 9.531 -12.695 -14.062 1 98.69 152 LEU B C 1
ATOM 2693 O O . LEU B 1 152 ? 10.547 -12.719 -13.367 1 98.69 152 LEU B O 1
ATOM 2697 N N . GLN B 1 153 ? 9.406 -13.398 -15.133 1 98.75 153 GLN B N 1
ATOM 2698 C CA . GLN B 1 153 ? 10.508 -14.195 -15.656 1 98.75 153 GLN B CA 1
ATOM 2699 C C . GLN B 1 153 ? 11.719 -13.32 -15.984 1 98.75 153 GLN B C 1
ATOM 2701 O O . GLN B 1 153 ? 12.852 -13.68 -15.656 1 98.75 153 GLN B O 1
ATOM 2706 N N . THR B 1 154 ? 11.469 -12.234 -16.625 1 98.75 154 THR B N 1
ATOM 2707 C CA . THR B 1 154 ? 12.523 -11.305 -17.016 1 98.75 154 THR B CA 1
ATOM 2708 C C . THR B 1 154 ? 13.312 -10.852 -15.781 1 98.75 154 THR B C 1
ATOM 2710 O O . THR B 1 154 ? 14.547 -10.898 -15.781 1 98.75 154 THR B O 1
ATOM 2713 N N . LEU B 1 155 ? 12.625 -10.484 -14.742 1 98.81 155 LEU B N 1
ATOM 2714 C CA . LEU B 1 155 ? 13.297 -10.039 -13.523 1 98.81 155 LEU B CA 1
ATOM 2715 C C . LEU B 1 155 ? 14.078 -11.188 -12.883 1 98.81 155 LEU B C 1
ATOM 2717 O O . LEU B 1 155 ? 15.188 -10.992 -12.398 1 98.81 155 LEU B O 1
ATOM 2721 N N . ASP B 1 156 ? 13.477 -12.336 -12.883 1 98.69 156 ASP B N 1
ATOM 2722 C CA . ASP B 1 156 ? 14.117 -13.5 -12.281 1 98.69 156 ASP B CA 1
ATOM 2723 C C . ASP B 1 156 ? 15.406 -13.859 -13.023 1 98.69 156 ASP B C 1
ATOM 2725 O O . ASP B 1 156 ? 16.453 -14.055 -12.398 1 98.69 156 ASP B O 1
ATOM 2729 N N . LYS B 1 157 ? 15.344 -13.883 -14.305 1 98.62 157 LYS B N 1
ATOM 2730 C CA . LYS B 1 157 ? 16.5 -14.219 -15.117 1 98.62 157 LYS B CA 1
ATOM 2731 C C . LYS B 1 157 ? 17.594 -13.164 -14.977 1 98.62 157 LYS B C 1
ATOM 2733 O O . LYS B 1 157 ? 18.781 -13.461 -15.141 1 98.62 157 LYS B O 1
ATOM 2738 N N . ALA B 1 158 ? 17.266 -11.977 -14.68 1 98.38 158 ALA B N 1
ATOM 2739 C CA . ALA B 1 158 ? 18.219 -10.891 -14.469 1 98.38 158 ALA B CA 1
ATOM 2740 C C . ALA B 1 158 ? 18.734 -10.875 -13.031 1 98.38 158 ALA B C 1
ATOM 2742 O O . ALA B 1 158 ? 19.438 -9.961 -12.617 1 98.38 158 ALA B O 1
ATOM 2743 N N . ALA B 1 159 ? 18.312 -11.852 -12.242 1 98.12 159 ALA B N 1
ATOM 2744 C CA . ALA B 1 159 ? 18.734 -12 -10.844 1 98.12 159 ALA B CA 1
ATOM 2745 C C . ALA B 1 159 ? 18.281 -10.812 -10.008 1 98.12 159 ALA B C 1
ATOM 2747 O O . ALA B 1 159 ? 18.984 -10.383 -9.086 1 98.12 159 ALA B O 1
ATOM 2748 N N . LYS B 1 160 ? 17.141 -10.297 -10.336 1 98.31 160 LYS B N 1
ATOM 2749 C CA . LYS B 1 160 ? 16.641 -9.102 -9.656 1 98.31 160 LYS B CA 1
ATOM 2750 C C . LYS B 1 160 ? 15.555 -9.461 -8.641 1 98.31 160 LYS B C 1
ATOM 2752 O O . LYS B 1 160 ? 15.039 -8.586 -7.941 1 98.31 160 LYS B O 1
ATOM 2757 N N . ILE B 1 161 ? 15.195 -10.734 -8.508 1 98.69 161 ILE B N 1
ATOM 2758 C CA . ILE B 1 161 ? 14.18 -11.141 -7.547 1 98.69 161 ILE B CA 1
ATOM 2759 C C . ILE B 1 161 ? 14.844 -11.773 -6.324 1 98.69 161 ILE B C 1
ATOM 2761 O O . ILE B 1 161 ? 15.719 -12.633 -6.461 1 98.69 161 ILE B O 1
ATOM 2765 N N . LYS B 1 162 ? 14.508 -11.297 -5.133 1 98.44 162 LYS B N 1
ATOM 2766 C CA . LYS B 1 162 ? 14.875 -11.922 -3.865 1 98.44 162 LYS B CA 1
ATOM 2767 C C . LYS B 1 162 ? 13.695 -12.688 -3.266 1 98.44 162 LYS B C 1
ATOM 2769 O O . LYS B 1 162 ? 12.711 -12.086 -2.834 1 98.44 162 LYS B O 1
ATOM 2774 N N . PHE B 1 163 ? 13.797 -14.008 -3.303 1 98.56 163 PHE B N 1
ATOM 2775 C CA . PHE B 1 163 ? 12.82 -14.867 -2.643 1 98.56 163 PHE B CA 1
ATOM 2776 C C . PHE B 1 163 ? 13.219 -15.133 -1.197 1 98.56 163 PHE B C 1
ATOM 2778 O O . PHE B 1 163 ? 14.18 -15.859 -0.939 1 98.56 163 PHE B O 1
ATOM 2785 N N . ILE B 1 164 ? 12.508 -14.578 -0.281 1 98.38 164 ILE B N 1
ATOM 2786 C CA . ILE B 1 164 ? 12.883 -14.672 1.127 1 98.38 164 ILE B CA 1
ATOM 2787 C C . ILE B 1 164 ? 11.789 -15.414 1.901 1 98.38 164 ILE B C 1
ATOM 2789 O O . ILE B 1 164 ? 10.609 -15.094 1.774 1 98.38 164 ILE B O 1
ATOM 2793 N N . LYS B 1 165 ? 12.18 -16.375 2.666 1 98 165 LYS B N 1
ATOM 2794 C CA . LYS B 1 165 ? 11.281 -17.109 3.545 1 98 165 LYS B CA 1
ATOM 2795 C C . LYS B 1 165 ? 11.523 -16.766 5.008 1 98 165 LYS B C 1
ATOM 2797 O O . LYS B 1 165 ? 12.664 -16.812 5.484 1 98 165 LYS B O 1
ATOM 2802 N N . VAL B 1 166 ? 10.5 -16.391 5.695 1 96.62 166 VAL B N 1
ATOM 2803 C CA . VAL B 1 166 ? 10.555 -16.062 7.117 1 96.62 166 VAL B CA 1
ATOM 2804 C C . VAL B 1 166 ? 9.703 -17.047 7.91 1 96.62 166 VAL B C 1
ATOM 2806 O O . VAL B 1 166 ? 8.578 -17.359 7.512 1 96.62 166 VAL B O 1
ATOM 2809 N N . PRO B 1 167 ? 10.078 -17.641 9.07 1 93.88 167 PRO B N 1
ATOM 2810 C CA . PRO B 1 167 ? 9.367 -18.688 9.805 1 93.88 167 PRO B CA 1
ATOM 2811 C C . PRO B 1 167 ? 8.133 -18.156 10.539 1 93.88 167 PRO B C 1
ATOM 2813 O O . PRO B 1 167 ? 7.297 -18.938 10.984 1 93.88 167 PRO B O 1
ATOM 2816 N N . GLY B 1 168 ? 7.758 -17 10.523 1 90.81 168 GLY B N 1
ATOM 2817 C CA . GLY B 1 168 ? 6.688 -16.422 11.328 1 90.81 168 GLY B CA 1
ATOM 2818 C C . GLY B 1 168 ? 5.328 -16.531 10.664 1 90.81 168 GLY B C 1
ATOM 2819 O O . GLY B 1 168 ? 5.184 -17.156 9.617 1 90.81 168 GLY B O 1
ATOM 2820 N N . TYR B 1 169 ? 4.289 -16.172 11.477 1 90.81 169 TYR B N 1
ATOM 2821 C CA . TYR B 1 169 ? 2.928 -16.047 10.977 1 90.81 169 TYR B CA 1
ATOM 2822 C C . TYR B 1 169 ? 2.779 -14.805 10.109 1 90.81 169 TYR B C 1
ATOM 2824 O O . TYR B 1 169 ? 3.721 -14.023 9.969 1 90.81 169 TYR B O 1
ATOM 2832 N N . HIS B 1 170 ? 1.647 -14.648 9.523 1 88.31 170 HIS B N 1
ATOM 2833 C CA . HIS B 1 170 ? 1.382 -13.555 8.586 1 88.31 170 HIS B CA 1
ATOM 2834 C C . HIS B 1 170 ? 1.805 -12.211 9.172 1 88.31 170 HIS B C 1
ATOM 2836 O O . HIS B 1 170 ? 1.297 -11.797 10.211 1 88.31 170 HIS B O 1
ATOM 2842 N N . LEU B 1 171 ? 2.699 -11.539 8.531 1 85.44 171 LEU B N 1
ATOM 2843 C CA . LEU B 1 171 ? 3.215 -10.219 8.859 1 85.44 171 LEU B CA 1
ATOM 2844 C C . LEU B 1 171 ? 3.932 -10.227 10.203 1 85.44 171 LEU B C 1
ATOM 2846 O O . LEU B 1 171 ? 4.172 -9.172 10.789 1 85.44 171 LEU B O 1
ATOM 2850 N N . GLY B 1 172 ? 4.227 -11.422 10.617 1 86.38 172 GLY B N 1
ATOM 2851 C CA . GLY B 1 172 ? 4.949 -11.555 11.875 1 86.38 172 GLY B CA 1
ATOM 2852 C C . GLY B 1 172 ? 6.453 -11.445 11.711 1 86.38 172 GLY B C 1
ATOM 2853 O O . GLY B 1 172 ? 7.164 -12.453 11.734 1 86.38 172 GLY B O 1
ATOM 2854 N N . MET B 1 173 ? 7.004 -10.258 11.516 1 87.5 173 MET B N 1
ATOM 2855 C CA . MET B 1 173 ? 8.445 -10.031 11.406 1 87.5 173 MET B CA 1
ATOM 2856 C C . MET B 1 173 ? 8.961 -9.258 12.617 1 87.5 173 MET B C 1
ATOM 2858 O O . MET B 1 173 ? 8.336 -8.305 13.07 1 87.5 173 MET B O 1
ATOM 2862 N N . ASP B 1 174 ? 10 -9.75 13.125 1 86.5 174 ASP B N 1
ATOM 2863 C CA . ASP B 1 174 ? 10.609 -8.984 14.203 1 86.5 174 ASP B CA 1
ATOM 2864 C C . ASP B 1 174 ? 11.578 -7.941 13.664 1 86.5 174 ASP B C 1
ATOM 2866 O O . ASP B 1 174 ? 11.781 -7.844 12.453 1 86.5 174 ASP B O 1
ATOM 2870 N N . ILE B 1 175 ? 12.195 -7.211 14.539 1 83.5 175 ILE B N 1
ATOM 2871 C CA . ILE B 1 175 ? 13.016 -6.07 14.156 1 83.5 175 ILE B CA 1
ATOM 2872 C C . ILE B 1 175 ? 14.266 -6.555 13.43 1 83.5 175 ILE B C 1
ATOM 2874 O O . ILE B 1 175 ? 14.742 -5.906 12.492 1 83.5 175 ILE B O 1
ATOM 2878 N N . GLN B 1 176 ? 14.805 -7.641 13.844 1 88.38 176 GLN B N 1
ATOM 2879 C CA . GLN B 1 176 ? 16 -8.18 13.195 1 88.38 176 GLN B CA 1
ATOM 2880 C C . GLN B 1 176 ? 15.695 -8.594 11.758 1 88.38 176 GLN B C 1
ATOM 2882 O O . GLN B 1 176 ? 16.484 -8.32 10.852 1 88.38 176 GLN B O 1
ATOM 2887 N N . GLU B 1 177 ? 14.594 -9.211 11.594 1 90 177 GLU B N 1
ATOM 2888 C CA . GLU B 1 177 ? 14.172 -9.617 10.258 1 90 177 GLU B CA 1
ATOM 2889 C C . GLU B 1 177 ? 13.898 -8.398 9.375 1 90 177 GLU B C 1
ATOM 2891 O O . GLU B 1 177 ? 14.273 -8.391 8.195 1 90 177 GLU B O 1
ATOM 2896 N N . LEU B 1 178 ? 13.281 -7.395 9.922 1 87.81 178 LEU B N 1
ATOM 2897 C CA . LEU B 1 178 ? 13.047 -6.156 9.188 1 87.81 178 LEU B CA 1
ATOM 2898 C C . LEU B 1 178 ? 14.367 -5.539 8.734 1 87.81 178 LEU B C 1
ATOM 2900 O O . LEU B 1 178 ? 14.508 -5.141 7.578 1 87.81 178 LEU B O 1
ATOM 2904 N N . GLN B 1 179 ? 15.312 -5.535 9.625 1 85.88 179 GLN B N 1
ATOM 2905 C CA . GLN B 1 179 ? 16.625 -4.953 9.336 1 85.88 179 GLN B CA 1
ATOM 2906 C C . GLN B 1 179 ? 17.344 -5.75 8.258 1 85.88 179 GLN B C 1
ATOM 2908 O O . GLN B 1 179 ? 18.031 -5.176 7.406 1 85.88 179 GLN B O 1
ATOM 2913 N N . GLN B 1 180 ? 17.078 -6.984 8.266 1 90.62 180 GLN B N 1
ATOM 2914 C CA . GLN B 1 180 ? 17.828 -7.863 7.375 1 90.62 180 GLN B CA 1
ATOM 2915 C C . GLN B 1 180 ? 17.203 -7.902 5.988 1 90.62 180 GLN B C 1
ATOM 2917 O O . GLN B 1 180 ? 17.906 -7.855 4.977 1 90.62 180 GLN B O 1
ATOM 2922 N N . TYR B 1 181 ? 15.883 -7.922 5.965 1 92.19 181 TYR B N 1
ATOM 2923 C CA . TYR B 1 181 ? 15.266 -8.32 4.699 1 92.19 181 TYR B CA 1
ATOM 2924 C C . TYR B 1 181 ? 14.547 -7.141 4.051 1 92.19 181 TYR B C 1
ATOM 2926 O O . TYR B 1 181 ? 14.203 -7.191 2.867 1 92.19 181 TYR B O 1
ATOM 2934 N N . VAL B 1 182 ? 14.359 -6.035 4.797 1 91.25 182 VAL B N 1
ATOM 2935 C CA . VAL B 1 182 ? 13.555 -4.938 4.266 1 91.25 182 VAL B CA 1
ATOM 2936 C C . VAL B 1 182 ? 14.414 -3.682 4.145 1 91.25 182 VAL B C 1
ATOM 2938 O O . VAL B 1 182 ? 14.539 -3.113 3.057 1 91.25 182 VAL B O 1
ATOM 2941 N N . VAL B 1 183 ? 15.148 -3.311 5.129 1 85.88 183 VAL B N 1
ATOM 2942 C CA . VAL B 1 183 ? 15.797 -2.014 5.289 1 85.88 183 VAL B CA 1
ATOM 2943 C C . VAL B 1 183 ? 16.828 -1.815 4.184 1 85.88 183 VAL B C 1
ATOM 2945 O O . VAL B 1 183 ? 16.891 -0.746 3.572 1 85.88 183 VAL B O 1
ATOM 2948 N N . PRO B 1 184 ? 17.547 -2.881 3.816 1 87.38 184 PRO B N 1
ATOM 2949 C CA . PRO B 1 184 ? 18.578 -2.67 2.795 1 87.38 184 PRO B CA 1
ATOM 2950 C C . PRO B 1 184 ? 18 -2.217 1.457 1 87.38 184 PRO B C 1
ATOM 2952 O O . PRO B 1 184 ? 18.672 -1.512 0.697 1 87.38 184 PRO B O 1
ATOM 2955 N N . TYR B 1 185 ? 16.797 -2.553 1.228 1 90.44 185 TYR B N 1
ATOM 2956 C CA . TYR B 1 185 ? 16.203 -2.244 -0.066 1 90.44 185 TYR B CA 1
ATOM 2957 C C . TYR B 1 185 ? 15.469 -0.913 -0.022 1 90.44 185 TYR B C 1
ATOM 2959 O O . TYR B 1 185 ? 14.984 -0.43 -1.049 1 90.44 185 TYR B O 1
ATOM 2967 N N . LEU B 1 186 ? 15.383 -0.368 1.202 1 84.81 186 LEU B N 1
ATOM 2968 C CA . LEU B 1 186 ? 14.789 0.958 1.346 1 84.81 186 LEU B CA 1
ATOM 2969 C C . LEU B 1 186 ? 15.867 2.039 1.327 1 84.81 186 LEU B C 1
ATOM 2971 O O . LEU B 1 186 ? 15.562 3.219 1.13 1 84.81 186 LEU B O 1
ATOM 2975 N N . ILE B 1 187 ? 17.219 1.565 1.626 1 75.75 187 ILE B N 1
ATOM 2976 C CA . ILE B 1 187 ? 18.328 2.508 1.7 1 75.75 187 ILE B CA 1
ATOM 2977 C C . ILE B 1 187 ? 19.297 2.25 0.551 1 75.75 187 ILE B C 1
ATOM 2979 O O . ILE B 1 187 ? 19.594 1.099 0.223 1 75.75 187 ILE B O 1
ATOM 2983 N N . ASN B 1 188 ? 19.078 2.145 -0.743 1 61.91 188 ASN B N 1
ATOM 2984 C CA . ASN B 1 188 ? 19.906 1.773 -1.885 1 61.91 188 ASN B CA 1
ATOM 2985 C C . ASN B 1 188 ? 21.391 1.782 -1.526 1 61.91 188 ASN B C 1
ATOM 2987 O O . ASN B 1 188 ? 22.25 1.808 -2.412 1 61.91 188 ASN B O 1
ATOM 2991 N N . GLY B 1 189 ? 21.859 1.856 -0.273 1 49.78 189 GLY B N 1
ATOM 2992 C CA . GLY B 1 189 ? 23.281 1.568 -0.328 1 49.78 189 GLY B CA 1
ATOM 2993 C C . GLY B 1 189 ? 23.578 0.109 -0.608 1 49.78 189 GLY B C 1
ATOM 2994 O O . GLY B 1 189 ? 22.734 -0.759 -0.4 1 49.78 189 GLY B O 1
ATOM 2995 N N . ALA B 1 190 ? 24.328 -0.309 -1.705 1 41.75 190 ALA B N 1
ATOM 2996 C CA . ALA B 1 190 ? 24.734 -1.697 -1.901 1 41.75 190 ALA B CA 1
ATOM 2997 C C . ALA B 1 190 ? 24.859 -2.426 -0.567 1 41.75 190 ALA B C 1
ATOM 2999 O O . ALA B 1 190 ? 25.531 -1.944 0.348 1 41.75 190 ALA B O 1
ATOM 3000 N N . PRO B 1 191 ? 23.781 -3.281 -0.266 1 42.72 191 PRO B N 1
ATOM 3001 C CA . PRO B 1 191 ? 24.047 -4.039 0.961 1 42.72 191 PRO B CA 1
ATOM 3002 C C . PRO B 1 191 ? 25.469 -4.594 1.021 1 42.72 191 PRO B C 1
ATOM 3004 O O . PRO B 1 191 ? 25.984 -5.098 0.017 1 42.72 191 PRO B O 1
ATOM 3007 N N . LYS B 1 192 ? 26.266 -4.074 1.842 1 36.75 192 LYS B N 1
ATOM 3008 C CA . LYS B 1 192 ? 27.516 -4.809 1.951 1 36.75 192 LYS B CA 1
ATOM 3009 C C . LYS B 1 192 ? 27.266 -6.254 2.385 1 36.75 192 LYS B C 1
ATOM 3011 O O . LYS B 1 192 ? 28.203 -7.059 2.426 1 36.75 192 LYS B O 1
ATOM 3016 N N . ASN B 1 193 ? 26.203 -6.641 3.166 1 33.75 193 ASN B N 1
ATOM 3017 C CA . ASN B 1 193 ? 26.234 -7.988 3.725 1 33.75 193 ASN B CA 1
ATOM 3018 C C . ASN B 1 193 ? 25.578 -9 2.791 1 33.75 193 ASN B C 1
ATOM 3020 O O . ASN B 1 193 ? 24.578 -8.688 2.146 1 33.75 193 ASN B O 1
ATOM 3024 N N . LYS B 1 194 ? 26.109 -10.172 2.541 1 35.03 194 LYS B N 1
ATOM 3025 C CA . LYS B 1 194 ? 25.859 -11.438 1.862 1 35.03 194 LYS B CA 1
ATOM 3026 C C . LYS B 1 194 ? 24.5 -12.016 2.273 1 35.03 194 LYS B C 1
ATOM 3028 O O . LYS B 1 194 ? 24.375 -12.594 3.354 1 35.03 194 LYS B O 1
ATOM 3033 N N . VAL B 1 195 ? 23.375 -11.438 1.998 1 36.12 195 VAL B N 1
ATOM 3034 C CA . VAL B 1 195 ? 22.141 -12.133 2.33 1 36.12 195 VAL B CA 1
ATOM 3035 C C . VAL B 1 195 ? 21.984 -13.359 1.434 1 36.12 195 VAL B C 1
ATOM 3037 O O . VAL B 1 195 ? 22.156 -13.273 0.217 1 36.12 195 VAL B O 1
ATOM 3040 N N . ALA B 1 196 ? 21.781 -14.477 1.998 1 36.31 196 ALA B N 1
ATOM 3041 C CA . ALA B 1 196 ? 21.625 -15.766 1.331 1 36.31 196 ALA B CA 1
ATOM 3042 C C . ALA B 1 196 ? 20.297 -15.836 0.584 1 36.31 196 ALA B C 1
ATOM 3044 O O . ALA B 1 196 ? 19.219 -15.805 1.199 1 36.31 196 ALA B O 1
ATOM 3045 N N . THR B 1 197 ? 20.156 -15.297 -0.556 1 37.81 197 THR B N 1
ATOM 3046 C CA . THR B 1 197 ? 19.016 -15.453 -1.458 1 37.81 197 THR B CA 1
ATOM 3047 C C . THR B 1 197 ? 18.781 -16.922 -1.784 1 37.81 197 THR B C 1
ATOM 3049 O O . THR B 1 197 ? 19.719 -17.641 -2.129 1 37.81 197 THR B O 1
ATOM 3052 N N . GLN B 1 198 ? 17.719 -17.5 -1.188 1 32.72 198 GLN B N 1
ATOM 3053 C CA . GLN B 1 198 ? 17.422 -18.844 -1.68 1 32.72 198 GLN B CA 1
ATOM 3054 C C . GLN B 1 198 ? 16.922 -18.797 -3.121 1 32.72 198 GLN B C 1
ATOM 3056 O O . GLN B 1 198 ? 15.969 -18.078 -3.436 1 32.72 198 GLN B O 1
ATOM 3061 N N . VAL B 1 199 ? 17.75 -18.984 -3.963 1 32.81 199 VAL B N 1
ATOM 3062 C CA . VAL B 1 199 ? 17.391 -19.203 -5.359 1 32.81 199 VAL B CA 1
ATOM 3063 C C . VAL B 1 199 ? 16.531 -20.453 -5.484 1 32.81 199 VAL B C 1
ATOM 3065 O O . VAL B 1 199 ? 16.953 -21.547 -5.066 1 32.81 199 VAL B O 1
ATOM 3068 N N . VAL B 1 200 ? 15.227 -20.375 -5.492 1 30.75 200 VAL B N 1
ATOM 3069 C CA . VAL B 1 200 ? 14.422 -21.562 -5.719 1 30.75 200 VAL B CA 1
ATOM 3070 C C . VAL B 1 200 ? 14.555 -22.016 -7.176 1 30.75 200 VAL B C 1
ATOM 3072 O O . VAL B 1 200 ? 14.281 -21.234 -8.094 1 30.75 200 VAL B O 1
ATOM 3075 N N . HIS B 1 201 ? 15.43 -22.906 -7.457 1 29.62 201 HIS B N 1
ATOM 3076 C CA . HIS B 1 201 ? 15.492 -23.609 -8.734 1 29.62 201 HIS B CA 1
ATOM 3077 C C . HIS B 1 201 ? 14.266 -24.484 -8.938 1 29.62 201 HIS B C 1
ATOM 3079 O O . HIS B 1 201 ? 13.75 -25.062 -7.98 1 29.62 201 HIS B O 1
#

Radius of gyration: 20.97 Å; Cα contacts (8 Å, |Δi|>4): 786; chains: 2; bounding box: 52×58×48 Å

=== Feature glossary ===
Key to the feature types in this record:

Secondary structure (8-state, DSSP). Secondary structure is the local, repeating backbone conformation. DSSP classifies it into eight states by reading the hydrogen-bond network: three helix types (H, G, I), two β types (E, B), two non-regular types (T, S), and unstructured coil (-).

Backbone torsions (φ/ψ). Backbone dihedral angles. Every residue except chain termini has a φ (preceding-C → N → Cα → C) and a ψ (N → Cα → C → next-N). They are reported in degrees following the IUPAC sign convention. Secondary structure is essentially a statement about which (φ, ψ) basin each residue occupies.

Predicted aligned error. Predicted Aligned Error (PAE) is an AlphaFold confidence matrix: entry (i, 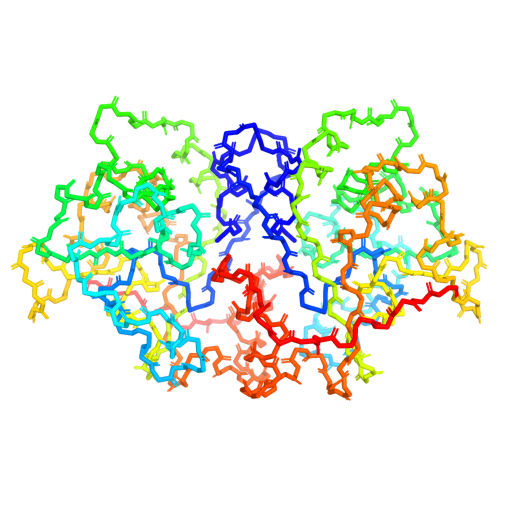j) is the expected error in the position of residue j, in ångströms, when the prediction is superimposed on the true structure at residue i. Low PAE within a block of residues means that block is internally rigid and well-predicted; high PAE between two blocks means their relative placement is uncertain even if each block individually is confident.

B-factor. B-factor (Debye–Waller factor) reflects atomic displacement in the crystal lattice. It is an experimental observable (units Å²), not a prediction; low values mean the atom is pinned down, high values mean it moves or is heterogeneous across the crystal.

Secondary structure (3-state, P-SEA). Three-state secondary structure (P-SEA) collapses the eight DSSP classes into helix (a), strand (b), and coil (c). P-SEA assigns these from Cα geometry alone — distances and angles — without requiring backbone oxygens, so it works on any Cα trace.

Sequence. Primary structure: the covalent order of the twenty standard amino acids along the backbone. Two proteins with the same sequence will (almost always) fold to the same structure; two with 30% identity often share a fold but not the details.

pLDDT. pLDDT is the predicted lDDT-Cα score: AlphaFold's confidence that the local environment of each residue (all inter-atomic distances within 15 Å) is correctly placed. It is a per-residue number between 0 and 100, with higher meaning more reliable.

InterPro / GO / CATH / organism. Functional annotations link the protein to curated databases. InterPro entrie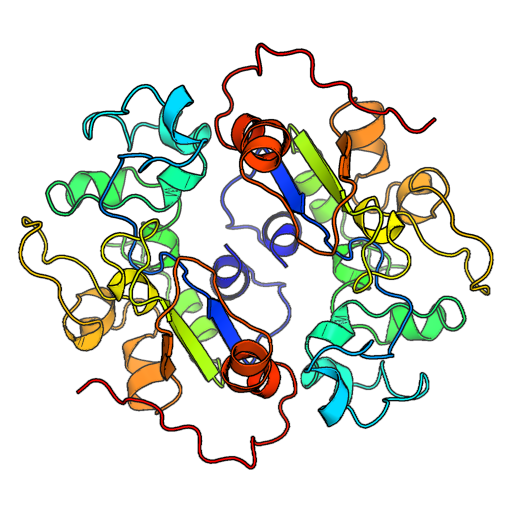s identify conserved domains and families by matching the sequence against member-database signatures (Pfam, PROSITE, CDD, …). Gene Ontology (GO) terms describe molecular function, biological process, and cellular component in a controlled vocabulary. CATH places the structure in a hierarchical fold classification (Class/Architecture/Topology/Homologous-superfamily). The organism is the source species.

Contact-map, Ramachandran, and PAE plots. Three diagnostic plots accompany the record. The Cα contact map visualizes the tertiary structure as a 2D adjacency matrix (8 Å cutoff, sequence-local contacts suppressed). The Ramachandran plot shows the distribution of backbone (φ, ψ) torsions, with points in the α and β basins reflecting secondary structure content. The PAE plot shows AlphaFold's inter-residue confidence as a color matrix.

mmCIF coordinates. The mmCIF table is the protein's shape written out atom by atom. For each backbone N, Cα, C, and carbonyl O, it records an (x, y, z) coordinate triple in Å plus the residue type, chain letter, and residue number.

Radius of gyration, Cα contacts, bounding box. Three whole-structure scalars: the radius of gyration (RMS distance of Cα from centroid, in Å), the count of Cα–Cα contacts (pairs closer than 8 Å and separated by more than four residues in sequence — i.e. tertiary, not local, contacts), and the bounding-box dimensions. Together they distinguish compact globular folds from extended fibres or disordered chains.

Foldseek 3Di. The Foldseek 3Di string encodes local tertiary geometry as a 20-letter alphabet — one character per residue — derived from the relative positions of nearby Cα atoms. Unlike the amino-acid sequence, 3Di is a direct function of the 3D structure, so two proteins with the same fold have similar 3Di strings even at low sequence identity.

Rendered structure images. Six rendered views show the 3D structure from the faces of a cube — i.e. along ±x, ±y, ±z. Rendering representation is drawn randomly per protein from cartoon (secondary-structure ribbons), sticks (backbone bonds), or molecular surface; coloring is either N→C rainbow (blue at the N-terminus through red at the C-terminus) or one color per chain.

Nearest PDB structures. The Foldseek neighbor list gives the closest experimentally determined structures in the PDB, ranked by structural alignment. TM-score near 1 means near-identical fold; near 0.3 means only rough topology match. This is how one finds what a novel AlphaFold prediction most resembles in the solved-structure universe.

Solvent-accessible surface area. SASA measures how much of the protein is reachable by solvent. It is computed by rolling a water-sized probe over the atomic surface and summing the exposed area (Å²). Per-residue SASA distinguishes core (buried, low SASA) from surface (exposed, high SASA) residues; total SASA is a whole-molecule size measure.